Protein AF-A0A396KAW7-F1 (afdb_monomer)

Structure (mmCIF, N/CA/C/O backbone):
data_AF-A0A396KAW7-F1
#
_entry.id   AF-A0A396KAW7-F1
#
loop_
_atom_site.group_PDB
_atom_site.id
_atom_site.type_symbol
_atom_site.label_atom_id
_atom_site.label_alt_id
_atom_site.label_comp_id
_atom_site.label_asym_id
_atom_site.label_entity_id
_atom_site.label_seq_id
_atom_site.pdbx_PDB_ins_code
_atom_site.Cartn_x
_atom_site.Cartn_y
_atom_site.Cartn_z
_atom_site.occupancy
_atom_site.B_iso_or_equiv
_atom_site.auth_seq_id
_atom_site.auth_comp_id
_atom_site.auth_asym_id
_atom_site.auth_atom_id
_atom_site.pdbx_PDB_model_num
ATOM 1 N N . MET A 1 1 ? 31.023 0.497 -65.123 1.00 57.28 1 MET A N 1
ATOM 2 C CA . MET A 1 1 ? 29.663 -0.100 -65.122 1.00 57.28 1 MET A CA 1
ATOM 3 C C . MET A 1 1 ? 29.065 -0.056 -66.520 1.00 57.28 1 MET A C 1
ATOM 5 O O . MET A 1 1 ? 29.049 1.016 -67.120 1.00 57.28 1 MET A O 1
ATOM 9 N N . LYS A 1 2 ? 28.566 -1.186 -67.048 1.00 68.25 2 LYS A N 1
ATOM 10 C CA . LYS A 1 2 ? 27.813 -1.202 -68.318 1.00 68.25 2 LYS A CA 1
ATOM 11 C C . LYS A 1 2 ? 26.676 -0.172 -68.228 1.00 68.25 2 LYS A C 1
ATOM 13 O O . LYS A 1 2 ? 25.989 -0.122 -67.210 1.00 68.25 2 LYS A O 1
ATOM 18 N N . LYS A 1 3 ? 26.474 0.655 -69.266 1.00 65.56 3 LYS A N 1
ATOM 19 C CA . LYS A 1 3 ? 25.484 1.762 -69.285 1.00 65.56 3 LYS A CA 1
ATOM 20 C C . LYS A 1 3 ? 24.073 1.330 -68.843 1.00 65.56 3 LYS A C 1
ATOM 22 O O . LYS A 1 3 ? 23.324 2.152 -68.327 1.00 65.56 3 LYS A O 1
ATOM 27 N N . TRP A 1 4 ? 23.738 0.051 -69.009 1.00 69.06 4 TRP A N 1
ATOM 28 C CA . TRP A 1 4 ? 22.469 -0.539 -68.589 1.00 69.06 4 TRP A CA 1
ATOM 29 C C . TRP A 1 4 ? 22.330 -0.706 -67.064 1.00 69.06 4 TRP A C 1
ATOM 31 O O . TRP A 1 4 ? 21.282 -0.378 -66.524 1.00 69.06 4 TRP A O 1
ATOM 41 N N . ILE A 1 5 ? 23.406 -1.065 -66.352 1.00 76.88 5 ILE A N 1
ATOM 42 C CA . ILE A 1 5 ? 23.418 -1.191 -64.880 1.00 76.88 5 ILE A CA 1
ATOM 43 C C . ILE A 1 5 ? 23.197 0.176 -64.225 1.00 76.88 5 ILE A C 1
ATOM 45 O O . ILE A 1 5 ? 22.399 0.309 -63.308 1.00 76.88 5 ILE A O 1
ATOM 49 N N . ARG A 1 6 ? 23.840 1.229 -64.748 1.00 75.81 6 ARG A N 1
ATOM 50 C CA . ARG A 1 6 ? 23.648 2.596 -64.238 1.00 75.81 6 ARG A CA 1
ATOM 51 C C . ARG A 1 6 ? 22.210 3.085 -64.429 1.00 75.81 6 ARG A C 1
ATOM 53 O O . ARG A 1 6 ? 21.676 3.743 -63.548 1.00 75.81 6 ARG A O 1
ATOM 60 N N . ARG A 1 7 ? 21.593 2.775 -65.575 1.00 80.44 7 ARG A N 1
ATOM 61 C CA . ARG A 1 7 ? 20.184 3.112 -65.834 1.00 80.44 7 ARG A CA 1
ATOM 62 C C . ARG A 1 7 ? 19.264 2.369 -64.868 1.00 80.44 7 ARG A C 1
ATOM 64 O O . ARG A 1 7 ? 18.420 3.006 -64.263 1.00 80.44 7 ARG A O 1
ATOM 71 N N . PHE A 1 8 ? 19.502 1.077 -64.657 1.00 84.62 8 PHE A N 1
ATOM 72 C CA . PHE A 1 8 ? 18.745 0.260 -63.710 1.00 84.62 8 PHE A CA 1
ATOM 73 C C . PHE A 1 8 ? 18.824 0.792 -62.270 1.00 84.62 8 PHE A C 1
ATOM 75 O O . PHE A 1 8 ? 17.795 1.003 -61.635 1.00 84.62 8 PHE A O 1
ATOM 82 N N . VAL A 1 9 ? 20.030 1.106 -61.783 1.00 80.62 9 VAL A N 1
ATOM 83 C CA . VAL A 1 9 ? 20.233 1.658 -60.432 1.00 80.62 9 VAL A CA 1
ATOM 84 C C . VAL A 1 9 ? 19.562 3.024 -60.271 1.00 80.62 9 VAL A C 1
ATOM 86 O O . VAL A 1 9 ? 18.902 3.256 -59.265 1.00 80.62 9 VAL A O 1
ATOM 89 N N . MET A 1 10 ? 19.669 3.913 -61.264 1.00 85.06 10 MET A N 1
ATOM 90 C CA . MET A 1 10 ? 19.014 5.228 -61.209 1.00 85.06 10 MET A CA 1
ATOM 91 C C . MET A 1 10 ? 17.485 5.124 -61.239 1.00 85.06 10 MET A C 1
ATOM 93 O O . MET A 1 10 ? 16.812 5.900 -60.567 1.00 85.06 10 MET A O 1
ATOM 97 N N . THR A 1 11 ? 16.927 4.152 -61.966 1.00 83.94 11 THR A N 1
ATOM 98 C CA . THR A 1 11 ? 15.485 3.875 -61.946 1.00 83.94 11 THR A CA 1
ATOM 99 C C . THR A 1 11 ? 15.027 3.374 -60.575 1.00 83.94 11 THR A C 1
ATOM 101 O O . THR A 1 11 ? 14.023 3.866 -60.066 1.00 83.94 11 THR A O 1
ATOM 104 N N . ILE A 1 12 ? 15.771 2.456 -59.944 1.00 84.00 12 ILE A N 1
ATOM 105 C CA . ILE A 1 12 ? 15.452 1.971 -58.590 1.00 84.00 12 ILE A CA 1
ATOM 106 C C . ILE A 1 12 ? 15.563 3.100 -57.563 1.00 84.00 12 ILE A C 1
ATOM 108 O O . ILE A 1 12 ? 14.656 3.279 -56.756 1.00 84.00 12 ILE A O 1
ATOM 112 N N . LEU A 1 13 ? 16.628 3.900 -57.616 1.00 82.19 13 LEU A N 1
ATOM 113 C CA . LEU A 1 13 ? 16.818 5.022 -56.698 1.00 82.19 13 LEU A CA 1
ATOM 114 C C . LEU A 1 13 ? 15.707 6.071 -56.848 1.00 82.19 13 LEU A C 1
ATOM 116 O O . LEU A 1 13 ? 15.173 6.547 -55.851 1.00 82.19 13 LEU A O 1
ATOM 120 N N . GLY A 1 14 ? 15.321 6.389 -58.088 1.00 88.06 14 GLY A N 1
ATOM 121 C CA . GLY A 1 14 ? 14.200 7.286 -58.365 1.00 88.06 14 GLY A CA 1
ATOM 122 C C . GLY A 1 14 ? 12.870 6.756 -57.822 1.00 88.06 14 GLY A C 1
ATOM 123 O O . GLY A 1 14 ? 12.101 7.528 -57.256 1.00 88.06 14 GLY A O 1
ATOM 124 N N . LEU A 1 15 ? 12.622 5.445 -57.926 1.00 83.00 15 LEU A N 1
ATOM 125 C CA . LEU A 1 15 ? 11.445 4.807 -57.331 1.00 83.00 15 LEU A CA 1
ATOM 126 C C . LEU A 1 15 ? 11.458 4.908 -55.804 1.00 83.00 15 LEU A C 1
ATOM 128 O O . LEU A 1 15 ? 10.465 5.343 -55.232 1.00 83.00 15 LEU A O 1
ATOM 132 N N . VAL A 1 16 ? 12.577 4.581 -55.150 1.00 81.31 16 VAL A N 1
ATOM 133 C CA . VAL A 1 16 ? 12.702 4.647 -53.683 1.00 81.31 16 VAL A CA 1
ATOM 134 C C . VAL A 1 16 ? 12.483 6.074 -53.179 1.00 81.31 16 VAL A C 1
ATOM 136 O O . VAL A 1 16 ? 11.643 6.300 -52.309 1.00 81.31 16 VAL A O 1
ATOM 139 N N . LEU A 1 17 ? 13.167 7.057 -53.770 1.00 83.38 17 LEU A N 1
ATOM 140 C CA . LEU A 1 17 ? 13.020 8.463 -53.386 1.00 83.38 17 LEU A CA 1
ATOM 141 C C . LEU A 1 17 ? 11.610 8.993 -53.669 1.00 83.38 17 LEU A C 1
ATOM 143 O O . LEU A 1 17 ? 11.043 9.694 -52.834 1.00 83.38 17 LEU A O 1
ATOM 147 N N . GLY A 1 18 ? 11.019 8.620 -54.807 1.00 86.00 18 GLY A N 1
ATOM 148 C CA . GLY A 1 18 ? 9.644 8.980 -55.150 1.00 86.00 18 GLY A CA 1
ATOM 149 C C . GLY A 1 18 ? 8.628 8.403 -54.164 1.00 86.00 18 GLY A C 1
ATOM 150 O O . GLY A 1 18 ? 7.731 9.117 -53.724 1.00 86.00 18 GLY A O 1
ATOM 151 N N . THR A 1 19 ? 8.799 7.142 -53.755 1.00 81.44 19 THR A N 1
ATOM 152 C CA . THR A 1 19 ? 7.939 6.515 -52.740 1.00 81.44 19 THR A CA 1
ATOM 153 C C . THR A 1 19 ? 8.109 7.145 -51.367 1.00 81.44 19 THR A C 1
ATOM 155 O O . THR A 1 19 ? 7.110 7.426 -50.715 1.00 81.44 19 THR A O 1
ATOM 158 N N . GLY A 1 20 ? 9.343 7.444 -50.950 1.00 81.38 20 GLY A N 1
ATOM 159 C CA . GLY A 1 20 ? 9.603 8.135 -49.687 1.00 81.38 20 GLY A CA 1
ATOM 160 C C . GLY A 1 20 ? 8.972 9.527 -49.661 1.00 81.38 20 GLY A C 1
ATOM 161 O O . GLY A 1 20 ? 8.284 9.874 -48.705 1.00 81.38 20 GLY A O 1
ATOM 162 N N . MET A 1 21 ? 9.121 10.291 -50.747 1.00 85.56 21 MET A N 1
ATOM 163 C CA . MET A 1 21 ? 8.483 11.601 -50.889 1.00 85.56 21 MET A CA 1
ATOM 164 C C . MET A 1 21 ? 6.953 11.493 -50.857 1.00 85.56 21 MET A C 1
ATOM 166 O O . MET A 1 21 ? 6.302 12.269 -50.163 1.00 85.56 21 MET A O 1
ATOM 170 N N . TYR A 1 22 ? 6.372 10.507 -51.551 1.00 88.19 22 TYR A N 1
ATOM 171 C CA . TYR A 1 22 ? 4.933 10.242 -51.503 1.00 88.19 22 TYR A CA 1
ATOM 172 C C . TYR A 1 22 ? 4.449 9.966 -50.076 1.00 88.19 22 TYR A C 1
ATOM 174 O O . TYR A 1 22 ? 3.455 10.557 -49.669 1.00 88.19 22 TYR A O 1
ATOM 182 N N . MET A 1 23 ? 5.154 9.127 -49.310 1.00 81.62 23 MET A N 1
ATOM 183 C CA . MET A 1 23 ? 4.781 8.801 -47.926 1.00 81.62 23 MET A CA 1
ATOM 184 C C . MET A 1 23 ? 4.804 10.045 -47.031 1.00 81.62 23 MET A C 1
ATOM 186 O O . MET A 1 23 ? 3.835 10.302 -46.323 1.00 81.62 23 MET A O 1
ATOM 190 N N . ILE A 1 24 ? 5.853 10.869 -47.135 1.00 83.44 24 ILE A N 1
ATOM 191 C CA . ILE A 1 24 ? 5.971 12.123 -46.372 1.00 83.44 24 ILE A CA 1
ATOM 192 C C . ILE A 1 24 ? 4.848 13.101 -46.748 1.00 83.44 24 ILE A C 1
ATOM 194 O O . ILE A 1 24 ? 4.246 13.722 -45.871 1.00 83.44 24 ILE A O 1
ATOM 198 N N . CYS A 1 25 ? 4.541 13.244 -48.041 1.00 83.19 25 CYS A N 1
ATOM 199 C CA . CYS A 1 25 ? 3.434 14.084 -48.497 1.00 83.19 25 CYS A CA 1
ATOM 200 C C . CYS A 1 25 ? 2.071 13.538 -48.043 1.00 83.19 25 CYS A C 1
ATOM 202 O O . CYS A 1 25 ? 1.211 14.317 -47.630 1.00 83.19 25 CYS A O 1
ATOM 204 N N . ALA A 1 26 ? 1.867 12.223 -48.101 1.00 82.62 26 ALA A N 1
ATOM 205 C CA . ALA A 1 26 ? 0.623 11.586 -47.688 1.00 82.62 26 ALA A CA 1
ATOM 206 C C . ALA A 1 26 ? 0.357 11.784 -46.188 1.00 82.62 26 ALA A C 1
ATOM 208 O O . ALA A 1 26 ? -0.757 12.138 -45.810 1.00 82.62 26 ALA A O 1
ATOM 209 N N . GLU A 1 27 ? 1.391 11.659 -45.355 1.00 75.44 27 GLU A N 1
ATOM 210 C CA . GLU A 1 27 ? 1.296 11.859 -43.909 1.00 75.44 27 GLU A CA 1
ATOM 211 C C . GLU A 1 27 ? 1.145 13.343 -43.537 1.00 75.44 27 GLU A C 1
ATOM 213 O O . GLU A 1 27 ? 0.215 13.721 -42.827 1.00 75.44 27 GLU A O 1
ATOM 218 N N . ARG A 1 28 ? 2.031 14.220 -44.031 1.00 77.88 28 ARG A N 1
ATOM 219 C CA . ARG A 1 28 ? 2.101 15.611 -43.543 1.00 77.88 28 ARG A CA 1
ATOM 220 C C . ARG A 1 28 ? 1.190 16.594 -44.260 1.00 77.88 28 ARG A C 1
ATOM 222 O O . ARG A 1 28 ? 0.789 17.584 -43.655 1.00 77.88 28 ARG A O 1
ATOM 229 N N . VAL A 1 29 ? 0.895 16.361 -45.539 1.00 83.50 29 VAL A N 1
ATOM 230 C CA . VAL A 1 29 ? 0.078 17.281 -46.348 1.00 83.50 29 VAL A CA 1
ATOM 231 C C . VAL A 1 29 ? -1.347 16.762 -46.454 1.00 83.50 29 VAL A C 1
ATOM 233 O O . VAL A 1 29 ? -2.290 17.499 -46.179 1.00 83.50 29 VAL A O 1
ATOM 236 N N . LEU A 1 30 ? -1.505 15.492 -46.833 1.00 76.50 30 LEU A N 1
ATOM 237 C CA . LEU A 1 30 ? -2.823 14.889 -47.044 1.00 76.50 30 LEU A CA 1
ATOM 238 C C . LEU A 1 30 ? -3.443 14.334 -45.756 1.00 76.50 30 LEU A C 1
ATOM 240 O O . LEU A 1 30 ? -4.638 14.045 -45.764 1.00 76.50 30 LEU A O 1
ATOM 244 N N . LYS A 1 31 ? -2.659 14.210 -44.670 1.00 77.50 31 LYS A N 1
ATOM 245 C CA . LYS A 1 31 ? -3.072 13.613 -43.389 1.00 77.50 31 LYS A CA 1
ATOM 246 C C . LYS A 1 31 ? -3.786 12.271 -43.575 1.00 77.50 31 LYS A C 1
ATOM 248 O O . LYS A 1 31 ? -4.756 11.985 -42.880 1.00 77.50 31 LYS A O 1
ATOM 253 N N . ASP A 1 32 ? -3.348 11.469 -44.546 1.00 78.25 32 ASP A N 1
ATOM 254 C CA . ASP A 1 32 ? -3.932 10.151 -44.787 1.00 78.25 32 ASP A CA 1
ATOM 255 C C . ASP A 1 32 ? -3.379 9.176 -43.737 1.00 78.25 32 ASP A C 1
ATOM 257 O O . ASP A 1 32 ? -2.182 8.882 -43.772 1.00 78.25 32 ASP A O 1
ATOM 261 N N . PRO A 1 33 ? -4.204 8.660 -42.806 1.00 73.50 33 PRO A N 1
ATOM 262 C CA . PRO A 1 33 ? -3.734 7.764 -41.748 1.00 73.50 33 PRO A CA 1
ATOM 263 C C . PRO A 1 33 ? -3.347 6.373 -42.268 1.00 73.50 33 PRO A C 1
ATOM 265 O O . PRO A 1 33 ? -2.827 5.558 -41.510 1.00 73.50 33 PRO A O 1
ATOM 268 N N . PHE A 1 34 ? -3.609 6.074 -43.547 1.00 82.38 34 PHE A N 1
ATOM 269 C CA . PHE A 1 34 ? -3.274 4.789 -44.154 1.00 82.38 34 PHE A CA 1
ATOM 270 C C . PHE A 1 34 ? -2.778 4.943 -45.606 1.00 82.38 34 PHE A C 1
ATOM 272 O O . PHE A 1 34 ? -3.491 4.580 -46.550 1.00 82.38 34 PHE A O 1
ATOM 279 N N . PRO A 1 35 ? -1.563 5.490 -45.815 1.00 82.44 35 PRO A N 1
ATOM 280 C CA . PRO A 1 35 ? -1.018 5.711 -47.149 1.00 82.44 35 PRO A CA 1
ATOM 281 C C . PRO A 1 35 ? -0.738 4.380 -47.858 1.00 82.44 35 PRO A C 1
ATOM 283 O O . PRO A 1 35 ? -0.108 3.478 -47.308 1.00 82.44 35 PRO A O 1
ATOM 286 N N . MET A 1 36 ? -1.191 4.263 -49.109 1.00 83.69 36 MET A N 1
ATOM 287 C CA . MET A 1 36 ? -1.061 3.042 -49.914 1.00 83.69 36 MET A CA 1
ATOM 288 C C . MET A 1 36 ? -0.291 3.309 -51.213 1.00 83.69 36 MET A C 1
ATOM 290 O O . MET A 1 36 ? -0.911 3.430 -52.282 1.00 83.69 36 MET A O 1
ATOM 294 N N . PRO A 1 37 ? 1.052 3.417 -51.165 1.00 79.69 37 PRO A N 1
ATOM 295 C CA . PRO A 1 37 ? 1.851 3.548 -52.375 1.00 79.69 37 PRO A CA 1
ATOM 296 C C . PRO A 1 37 ? 1.579 2.357 -53.302 1.00 79.69 37 PRO A C 1
ATOM 298 O O . PRO A 1 37 ? 1.509 1.206 -52.875 1.00 79.69 37 PRO A O 1
ATOM 301 N N . PHE A 1 38 ? 1.360 2.646 -54.586 1.00 81.62 38 PHE A N 1
ATOM 302 C CA . PHE A 1 38 ? 0.986 1.647 -55.600 1.00 81.62 38 PHE A CA 1
ATOM 303 C C . PHE A 1 38 ? -0.295 0.845 -55.282 1.00 81.62 38 PHE A C 1
ATOM 305 O O . PHE A 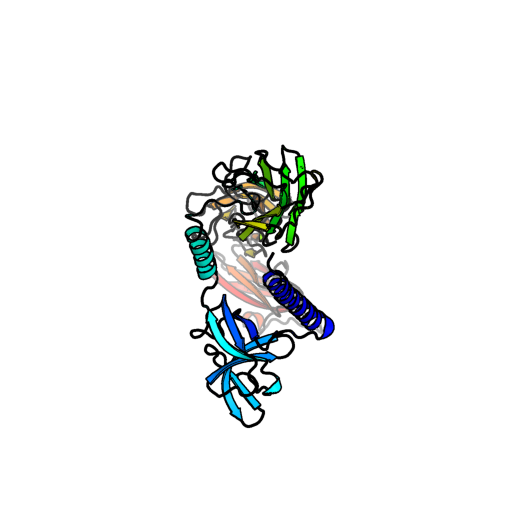1 38 ? -0.519 -0.216 -55.861 1.00 81.62 38 PHE A O 1
ATOM 312 N N . GLY A 1 39 ? -1.153 1.344 -54.384 1.00 81.56 39 GLY A N 1
ATOM 313 C CA . GLY A 1 39 ? -2.388 0.669 -53.976 1.00 81.56 39 GLY A CA 1
ATOM 314 C C . GLY A 1 39 ? -2.184 -0.480 -52.985 1.00 81.56 39 GLY A C 1
ATOM 315 O O . GLY A 1 39 ? -3.094 -1.294 -52.829 1.00 81.56 39 GLY A O 1
ATOM 316 N N . ILE A 1 40 ? -1.020 -0.551 -52.331 1.00 81.56 40 ILE A N 1
ATOM 317 C CA . ILE A 1 40 ? -0.689 -1.553 -51.313 1.00 81.56 40 ILE A CA 1
ATOM 318 C C . ILE A 1 40 ? -0.427 -0.848 -49.981 1.00 81.56 40 ILE A C 1
ATOM 320 O O . ILE A 1 40 ? 0.363 0.090 -49.919 1.00 81.56 40 ILE A O 1
ATOM 324 N N . GLY A 1 41 ? -1.088 -1.311 -48.923 1.00 81.81 41 GLY A N 1
ATOM 325 C CA . GLY A 1 41 ? -0.910 -0.856 -47.549 1.00 81.81 41 GLY A CA 1
ATOM 326 C C . GLY A 1 41 ? -0.500 -1.991 -46.620 1.00 81.81 41 GLY A C 1
ATOM 327 O O . GLY A 1 41 ? -0.691 -3.170 -46.925 1.00 81.81 41 GLY A O 1
ATOM 328 N N . PHE A 1 42 ? 0.040 -1.622 -45.464 1.00 82.81 42 PHE A N 1
ATOM 329 C CA . PHE A 1 42 ? 0.438 -2.553 -44.414 1.00 82.81 42 PHE A CA 1
ATOM 330 C C . PHE A 1 42 ? -0.241 -2.158 -43.106 1.00 82.81 42 PHE A C 1
ATOM 332 O O . PHE A 1 42 ? -0.156 -1.002 -42.703 1.00 82.81 42 PHE A O 1
ATOM 339 N N . ALA A 1 43 ? -0.902 -3.107 -42.444 1.00 79.69 43 ALA A N 1
ATOM 340 C CA . ALA A 1 43 ? -1.557 -2.889 -41.153 1.00 79.69 43 ALA A CA 1
ATOM 341 C C . ALA A 1 43 ? -1.090 -3.929 -40.130 1.00 79.69 43 ALA A C 1
ATOM 343 O O . ALA A 1 43 ? -0.899 -5.091 -40.480 1.00 79.69 43 ALA A O 1
ATOM 344 N N . ASN A 1 44 ? -0.925 -3.527 -38.871 1.00 82.00 44 ASN A N 1
ATOM 345 C CA . ASN A 1 44 ? -0.649 -4.444 -37.767 1.00 82.00 44 ASN A CA 1
ATOM 346 C C . ASN A 1 44 ? -1.908 -4.619 -36.910 1.00 82.00 44 ASN A C 1
ATOM 348 O O . ASN A 1 44 ? -2.574 -3.638 -36.581 1.00 82.00 44 ASN A O 1
ATOM 352 N N . VAL A 1 45 ? -2.231 -5.858 -36.543 1.00 80.94 45 VAL A N 1
ATOM 353 C CA . VAL A 1 45 ? -3.378 -6.163 -35.679 1.00 80.94 45 VAL A CA 1
ATOM 354 C C . VAL A 1 45 ? -3.014 -5.851 -34.228 1.00 80.94 45 VAL A C 1
ATOM 356 O O . VAL A 1 45 ? -2.177 -6.528 -33.636 1.00 80.94 45 VAL A O 1
ATOM 359 N N . VAL A 1 46 ? -3.641 -4.828 -33.649 1.00 81.00 46 VAL A N 1
ATOM 360 C CA . VAL A 1 46 ? -3.348 -4.354 -32.280 1.00 81.00 46 VAL A CA 1
ATOM 361 C C . VAL A 1 46 ? -4.342 -4.863 -31.227 1.00 81.00 46 VAL A C 1
ATOM 363 O O . VAL A 1 46 ? -4.016 -4.920 -30.043 1.00 81.00 46 VAL A O 1
ATOM 366 N N . SER A 1 47 ? -5.539 -5.279 -31.645 1.00 82.19 47 SER A N 1
ATOM 367 C CA . SER A 1 47 ? -6.624 -5.756 -30.777 1.00 82.19 47 SER A CA 1
ATOM 368 C C . SER A 1 47 ? -6.939 -7.240 -31.011 1.00 82.19 47 SER A C 1
ATOM 370 O O . SER A 1 47 ? -6.484 -7.844 -31.980 1.00 82.19 47 SER A O 1
ATOM 372 N N . GLY A 1 48 ? -7.712 -7.839 -30.100 1.00 84.56 48 GLY A N 1
ATOM 373 C CA . GLY A 1 48 ? -8.183 -9.227 -30.211 1.00 84.56 48 GLY A CA 1
ATOM 374 C C . GLY A 1 48 ? -9.536 -9.368 -30.916 1.00 84.56 48 GLY A C 1
ATOM 375 O O . GLY A 1 48 ? -10.088 -10.459 -30.933 1.00 84.56 48 GLY A O 1
ATOM 376 N N . SER A 1 49 ? -10.094 -8.292 -31.490 1.00 86.06 49 SER A N 1
ATOM 377 C CA . SER A 1 49 ? -11.464 -8.290 -32.041 1.00 86.06 49 SER A CA 1
ATOM 378 C C . SER A 1 49 ? -11.645 -9.208 -33.250 1.00 86.06 49 SER A C 1
ATOM 380 O O . SER A 1 49 ? -12.764 -9.562 -33.599 1.00 86.06 49 SER A O 1
ATOM 382 N N . MET A 1 50 ? -10.548 -9.610 -33.889 1.00 90.69 50 MET A N 1
ATOM 383 C CA . MET A 1 50 ? -10.538 -10.522 -35.032 1.00 90.6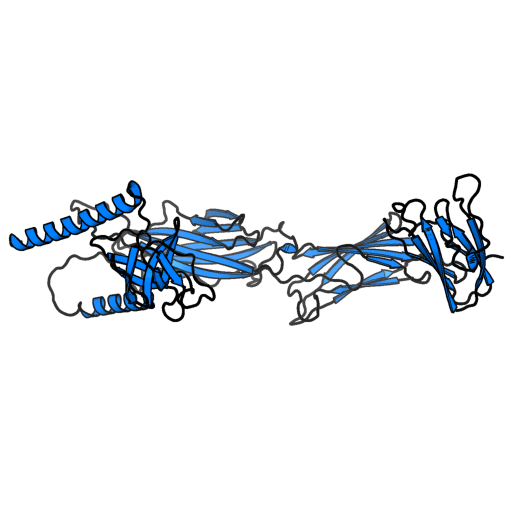9 50 MET A CA 1
ATOM 384 C C . MET A 1 50 ? -10.088 -11.941 -34.667 1.00 90.69 50 MET A C 1
ATOM 386 O O . MET A 1 50 ? -9.806 -12.738 -35.564 1.00 90.69 50 MET A O 1
ATOM 390 N N . GLU A 1 51 ? -9.984 -12.285 -33.380 1.00 86.62 51 GLU A N 1
ATOM 391 C CA . GLU A 1 51 ? -9.665 -13.655 -32.971 1.00 86.62 51 GLU A CA 1
ATOM 392 C C . GLU A 1 51 ? -10.842 -14.615 -33.248 1.00 86.62 51 GLU A C 1
ATOM 394 O O . GLU A 1 51 ? -12.000 -14.222 -33.151 1.00 86.62 51 GLU A O 1
ATOM 399 N N . PRO A 1 52 ? -10.588 -15.880 -33.637 1.00 84.44 52 PRO A N 1
ATOM 400 C CA . PRO A 1 52 ? -9.284 -16.515 -33.853 1.00 84.44 52 PRO A CA 1
ATOM 401 C C . PRO A 1 52 ? -8.683 -16.268 -35.253 1.00 84.44 52 PRO A C 1
ATOM 403 O O . PRO A 1 52 ? -7.585 -16.749 -35.541 1.00 84.44 52 PRO A O 1
ATOM 406 N N . ALA A 1 53 ? -9.375 -15.561 -36.153 1.00 83.69 53 ALA A N 1
ATOM 407 C CA . ALA A 1 53 ? -8.955 -15.424 -37.549 1.00 83.69 53 ALA A CA 1
ATOM 408 C C . ALA A 1 53 ? -7.651 -14.628 -37.727 1.00 83.69 53 ALA A C 1
ATOM 410 O O . ALA A 1 53 ? -6.843 -14.977 -38.602 1.00 83.69 53 ALA A O 1
ATOM 411 N N . LEU A 1 54 ? -7.446 -13.589 -36.912 1.00 85.88 54 LEU A N 1
ATOM 412 C CA . LEU A 1 54 ? -6.240 -12.768 -36.830 1.00 85.88 54 LEU A CA 1
ATOM 413 C C . LEU A 1 54 ? -5.850 -12.564 -35.360 1.00 85.88 54 LEU A C 1
ATOM 415 O O . LEU A 1 54 ? -6.623 -12.013 -34.583 1.00 85.88 54 LEU A O 1
ATOM 419 N N . LYS A 1 55 ? -4.632 -12.971 -34.992 1.00 86.00 55 LYS A N 1
ATOM 420 C CA . LYS A 1 55 ? -4.070 -12.728 -33.655 1.00 86.00 55 LYS A CA 1
ATOM 421 C C . LYS A 1 55 ? -3.424 -11.346 -33.580 1.00 86.00 55 LYS A C 1
ATOM 423 O O . LYS A 1 55 ? -2.903 -10.857 -34.591 1.00 86.00 55 LYS A O 1
ATOM 428 N N . LYS A 1 56 ? -3.355 -10.772 -32.378 1.00 81.69 56 LYS A N 1
ATOM 429 C CA . LYS A 1 56 ? -2.530 -9.582 -32.104 1.00 81.69 56 LYS A CA 1
ATOM 430 C C . LYS A 1 56 ? -1.090 -9.778 -32.605 1.00 81.69 56 LYS A C 1
ATOM 432 O O . LYS A 1 56 ? -0.516 -10.856 -32.464 1.00 81.69 56 LYS A O 1
ATOM 437 N N . GLY A 1 57 ? -0.518 -8.743 -33.218 1.00 74.75 57 GLY A N 1
ATOM 438 C CA . GLY A 1 57 ? 0.824 -8.757 -33.814 1.00 74.75 57 GLY A CA 1
ATOM 439 C C . GLY A 1 57 ? 0.914 -9.369 -35.220 1.00 74.75 57 GLY A C 1
ATOM 440 O O . GLY A 1 57 ? 2.016 -9.527 -35.748 1.00 74.75 57 GLY A O 1
ATOM 441 N N . THR A 1 58 ? -0.214 -9.737 -35.838 1.00 79.12 58 THR A N 1
ATOM 442 C CA . THR A 1 58 ? -0.250 -10.194 -37.238 1.00 79.12 58 THR A CA 1
ATOM 443 C C . THR A 1 58 ? -0.078 -9.003 -38.183 1.00 79.12 58 THR A C 1
ATOM 445 O O . THR A 1 58 ? -0.848 -8.045 -38.106 1.00 79.12 58 THR A O 1
ATOM 448 N N . LEU A 1 59 ? 0.875 -9.083 -39.120 1.00 81.44 59 LEU A N 1
ATOM 449 C CA . LEU A 1 59 ? 0.992 -8.095 -40.197 1.00 81.44 59 LEU A CA 1
ATOM 450 C C . LEU A 1 59 ? 0.067 -8.469 -41.354 1.00 81.44 59 LEU A C 1
ATOM 452 O O . LEU A 1 59 ? 0.044 -9.612 -41.816 1.00 81.44 59 LEU A O 1
ATOM 456 N N . LEU A 1 60 ? -0.665 -7.481 -41.847 1.00 82.50 60 LEU A N 1
ATOM 457 C CA . LEU A 1 60 ? -1.619 -7.600 -42.934 1.00 82.50 60 LEU A CA 1
ATOM 458 C C . LEU A 1 60 ? -1.098 -6.848 -44.152 1.00 82.50 60 LEU A C 1
ATOM 460 O O . LEU A 1 60 ? -0.753 -5.669 -44.062 1.00 82.50 60 LEU A O 1
ATOM 464 N N . LEU A 1 61 ? -1.092 -7.526 -45.295 1.00 83.38 61 LEU A N 1
ATOM 465 C CA . LEU A 1 61 ? -0.932 -6.899 -46.598 1.00 83.38 61 LEU A CA 1
ATOM 466 C C . LEU A 1 61 ? -2.319 -6.543 -47.125 1.00 83.38 61 LEU A C 1
ATOM 468 O O . LEU A 1 61 ? -3.145 -7.424 -47.380 1.00 83.38 61 LEU A O 1
ATOM 472 N N . VAL A 1 62 ? -2.568 -5.252 -47.287 1.00 85.38 62 VAL A N 1
ATOM 473 C CA . VAL A 1 62 ? -3.863 -4.697 -47.672 1.00 85.38 62 VAL A CA 1
ATOM 474 C C . VAL A 1 62 ? -3.755 -4.174 -49.093 1.00 85.38 62 VAL A C 1
ATOM 476 O O . VAL A 1 62 ? -2.829 -3.436 -49.420 1.00 85.38 62 VAL A O 1
ATOM 479 N N . ARG A 1 63 ? -4.705 -4.528 -49.954 1.00 86.38 63 ARG A N 1
ATOM 480 C CA . ARG A 1 63 ? -4.788 -3.968 -51.304 1.00 86.38 63 ARG A CA 1
ATOM 481 C C . ARG A 1 63 ? -5.983 -3.050 -51.407 1.00 86.38 63 ARG A C 1
ATOM 483 O O . ARG A 1 63 ? -7.096 -3.413 -51.028 1.00 86.38 63 ARG A O 1
ATOM 490 N N . LYS A 1 64 ? -5.760 -1.886 -52.007 1.00 85.75 64 LYS A N 1
ATOM 491 C CA . LYS A 1 64 ? -6.829 -0.978 -52.402 1.00 85.75 64 LYS A CA 1
ATOM 492 C C . LYS A 1 64 ? -7.719 -1.684 -53.432 1.00 85.75 64 LYS A C 1
ATOM 494 O O . LYS A 1 64 ? -7.299 -1.918 -54.567 1.00 85.75 64 LYS A O 1
ATOM 499 N N . LYS A 1 65 ? -8.931 -2.052 -53.020 1.00 79.44 65 LYS A N 1
ATOM 500 C CA . LYS A 1 65 ? -9.969 -2.687 -53.844 1.00 79.44 65 LYS A CA 1
ATOM 501 C C . LYS A 1 65 ? -11.259 -1.900 -53.618 1.00 79.44 65 LYS A C 1
ATOM 503 O O . LYS A 1 65 ? -11.624 -1.677 -52.471 1.00 79.44 65 LYS A O 1
ATOM 508 N N . ALA A 1 66 ? -11.899 -1.448 -54.696 1.00 62.03 66 ALA A N 1
ATOM 509 C CA . ALA A 1 66 ? -13.155 -0.695 -54.615 1.00 62.03 66 ALA A CA 1
ATOM 510 C C . ALA A 1 66 ? -14.354 -1.602 -54.274 1.00 62.03 66 ALA A C 1
ATOM 512 O O . ALA A 1 66 ? -15.291 -1.177 -53.603 1.00 62.03 66 ALA A O 1
ATOM 513 N N . ASP A 1 67 ? -14.271 -2.873 -54.670 1.00 71.00 67 ASP A N 1
ATOM 514 C CA . ASP A 1 67 ? -15.371 -3.831 -54.590 1.00 71.00 67 ASP A CA 1
ATOM 515 C C . ASP A 1 67 ? -15.104 -4.843 -53.471 1.00 71.00 67 ASP A C 1
ATOM 517 O O . ASP A 1 67 ? -14.713 -5.986 -53.713 1.00 71.00 67 ASP A O 1
ATOM 521 N N . ALA A 1 68 ? -15.220 -4.389 -52.223 1.00 81.81 68 ALA A N 1
ATOM 522 C CA . ALA A 1 68 ? -15.232 -5.287 -51.074 1.00 81.81 68 ALA A CA 1
ATOM 523 C C . ALA A 1 68 ? -16.570 -6.047 -51.025 1.00 81.81 68 ALA A C 1
ATOM 525 O O . ALA A 1 68 ? -17.639 -5.450 -51.223 1.00 81.81 68 ALA A O 1
ATOM 526 N N . GLU A 1 69 ? -16.490 -7.356 -50.802 1.00 87.19 69 GLU A N 1
ATOM 527 C CA . GLU A 1 69 ? -17.624 -8.284 -50.821 1.00 87.19 69 GLU A CA 1
ATOM 528 C C . GLU A 1 69 ? -17.926 -8.818 -49.414 1.00 87.19 69 GLU A C 1
ATOM 530 O O . GLU A 1 69 ? -17.112 -8.716 -48.494 1.00 87.19 69 GLU A O 1
ATOM 535 N N . ILE A 1 70 ? -19.119 -9.390 -49.230 1.00 91.75 70 ILE A N 1
ATOM 536 C CA . ILE A 1 70 ? -19.491 -10.028 -47.962 1.00 91.75 70 ILE A CA 1
ATOM 537 C C . ILE A 1 70 ? -18.511 -11.174 -47.677 1.00 91.75 70 ILE A C 1
ATOM 539 O O . ILE A 1 70 ? -18.263 -12.020 -48.533 1.00 91.75 70 ILE A O 1
ATOM 543 N N . GLY A 1 71 ? -17.954 -11.196 -46.466 1.00 89.56 71 GLY A N 1
ATOM 544 C CA . GLY A 1 71 ? -16.939 -12.153 -46.027 1.00 89.56 71 GLY A CA 1
ATOM 545 C C . GLY A 1 71 ? -15.497 -11.639 -46.099 1.00 89.56 71 GLY A C 1
ATOM 546 O O . GLY A 1 71 ? -14.636 -12.212 -45.419 1.00 89.56 71 GLY A O 1
ATOM 547 N N . ASP A 1 72 ? -15.226 -10.553 -46.832 1.00 91.56 72 ASP A N 1
ATOM 548 C CA . ASP A 1 72 ? -13.898 -9.934 -46.886 1.00 91.56 72 ASP A CA 1
ATOM 549 C C . ASP A 1 72 ? -13.515 -9.333 -45.525 1.00 91.56 72 ASP A C 1
ATOM 551 O O . ASP A 1 72 ? -14.326 -8.691 -44.854 1.00 91.56 72 ASP A O 1
ATOM 555 N N . ILE A 1 73 ? -12.249 -9.500 -45.129 1.00 93.62 73 ILE A N 1
ATOM 556 C CA . ILE A 1 73 ? -11.664 -8.731 -44.025 1.00 93.62 73 ILE A CA 1
ATOM 557 C C . ILE A 1 73 ? -11.154 -7.419 -44.607 1.00 93.62 73 ILE A C 1
ATOM 559 O O . ILE A 1 73 ? -10.264 -7.413 -45.464 1.00 93.62 73 ILE A O 1
ATOM 563 N N . VAL A 1 74 ? -11.706 -6.310 -44.134 1.00 93.12 74 VAL A N 1
ATOM 564 C CA . VAL A 1 74 ? -11.412 -4.979 -44.653 1.00 93.12 74 VAL A CA 1
ATOM 565 C C . VAL A 1 74 ? -10.735 -4.110 -43.618 1.00 93.12 74 VAL A C 1
ATOM 567 O O . VAL A 1 74 ? -10.969 -4.236 -42.420 1.00 93.12 74 VAL A O 1
ATOM 570 N N . VAL A 1 75 ? -9.904 -3.202 -44.116 1.00 91.31 75 VAL A N 1
ATOM 571 C CA . VAL A 1 75 ? -9.358 -2.095 -43.343 1.00 91.31 75 VAL A CA 1
ATOM 572 C C . VAL A 1 75 ? -10.155 -0.856 -43.707 1.00 91.31 75 VAL A C 1
ATOM 574 O O . VAL A 1 75 ? -10.166 -0.453 -44.873 1.00 91.31 75 VAL A O 1
ATOM 577 N N . TYR A 1 76 ? -10.832 -0.258 -42.733 1.00 90.00 76 TYR A N 1
ATOM 578 C CA . TYR A 1 76 ? -11.618 0.955 -42.929 1.00 90.00 76 TYR A CA 1
ATOM 579 C C . TYR A 1 76 ? -11.263 2.016 -41.895 1.00 90.00 76 TYR A C 1
ATOM 581 O O . TYR A 1 76 ? -10.709 1.730 -40.833 1.00 90.00 76 TYR A O 1
ATOM 589 N N . GLN A 1 77 ? -11.556 3.265 -42.241 1.00 85.12 77 GLN A N 1
ATOM 590 C CA . GLN A 1 77 ? -11.309 4.406 -41.376 1.00 85.12 77 GLN A CA 1
ATOM 591 C C . GLN A 1 77 ? -12.613 4.869 -40.717 1.00 85.12 77 GLN A C 1
ATOM 593 O O . GLN A 1 77 ? -13.593 5.184 -41.402 1.00 85.12 77 GLN A O 1
ATOM 598 N N . SER A 1 78 ? -12.593 4.961 -39.389 1.00 81.31 78 SER A N 1
ATOM 599 C CA . SER A 1 78 ? -13.654 5.566 -38.583 1.00 81.31 78 SER A CA 1
ATOM 600 C C . SER A 1 78 ? -13.045 6.675 -37.728 1.00 81.31 78 SER A C 1
ATOM 602 O O . SER A 1 78 ? -12.249 6.408 -36.829 1.00 81.31 78 SER A O 1
ATOM 604 N N . GLY A 1 79 ? -13.347 7.933 -38.058 1.00 81.06 79 GLY A N 1
ATOM 605 C CA . GLY A 1 79 ? -12.651 9.084 -37.474 1.00 81.06 79 GLY A CA 1
ATOM 606 C C . GLY A 1 79 ? -11.149 9.052 -37.780 1.00 81.06 79 GLY A C 1
ATOM 607 O O . GLY A 1 79 ? -10.749 8.948 -38.942 1.00 81.06 79 GLY A O 1
ATOM 608 N N . GLU A 1 80 ? -10.319 9.125 -36.741 1.00 76.62 80 GLU A N 1
ATOM 609 C CA . GLU A 1 80 ? -8.853 9.013 -36.842 1.00 76.62 80 GLU A CA 1
ATOM 610 C C . GLU A 1 80 ? -8.350 7.566 -36.708 1.00 76.62 80 GLU A C 1
ATOM 612 O O . GLU A 1 80 ? -7.169 7.291 -36.912 1.00 76.62 80 GLU A O 1
ATOM 617 N N . SER A 1 81 ? -9.236 6.619 -36.391 1.00 80.19 81 SER A N 1
ATOM 618 C CA . SER A 1 81 ? -8.869 5.226 -36.150 1.00 80.19 81 SER A CA 1
ATOM 619 C C . SER A 1 81 ? -8.959 4.373 -37.415 1.00 80.19 81 SER A C 1
ATOM 621 O O . SER A 1 81 ? -9.886 4.499 -38.222 1.00 80.19 81 SER A O 1
ATOM 623 N N . ILE A 1 82 ? -8.001 3.456 -37.554 1.00 86.75 82 ILE A N 1
ATOM 624 C CA . ILE A 1 82 ? -7.988 2.409 -38.577 1.00 86.75 82 ILE A CA 1
ATOM 625 C C . ILE A 1 82 ? -8.450 1.101 -37.939 1.00 86.75 82 ILE A C 1
ATOM 627 O O . ILE A 1 82 ? -7.835 0.616 -36.991 1.00 86.75 82 ILE A O 1
ATOM 631 N N . ILE A 1 83 ? -9.537 0.541 -38.465 1.00 90.06 83 ILE A N 1
ATOM 632 C CA . ILE A 1 83 ? -10.204 -0.642 -37.919 1.00 90.06 83 ILE A CA 1
ATOM 633 C C . ILE A 1 83 ? -10.135 -1.770 -38.948 1.00 90.06 83 ILE A C 1
ATOM 635 O O . ILE A 1 83 ? -10.248 -1.535 -40.153 1.00 90.06 83 ILE A O 1
ATOM 639 N N . VAL A 1 84 ? -9.929 -2.997 -38.467 1.00 92.19 84 VAL A N 1
ATOM 640 C CA . VAL A 1 84 ? -9.851 -4.206 -39.292 1.00 92.19 84 VAL A CA 1
ATOM 641 C C . VAL A 1 84 ? -10.955 -5.161 -38.876 1.00 92.19 84 VAL A C 1
ATOM 643 O O . VAL A 1 84 ? -10.794 -5.813 -37.854 1.00 92.19 84 VAL A O 1
ATOM 646 N N . HIS A 1 85 ? -12.030 -5.274 -39.655 1.00 94.81 85 HIS A N 1
ATOM 647 C CA . HIS A 1 85 ? -13.168 -6.158 -39.364 1.00 94.81 85 HIS A CA 1
ATOM 648 C C . HIS A 1 85 ? -13.687 -6.854 -40.630 1.00 94.81 85 HIS A C 1
ATOM 650 O O . HIS A 1 85 ? -13.302 -6.506 -41.749 1.00 94.81 85 HIS A O 1
ATOM 656 N N . ARG A 1 86 ? -14.531 -7.877 -40.464 1.00 94.75 86 ARG A N 1
ATOM 657 C CA . ARG A 1 86 ? -15.115 -8.634 -41.576 1.00 94.75 86 ARG A CA 1
ATOM 658 C C . ARG A 1 86 ? -16.435 -8.022 -42.016 1.00 94.75 86 ARG A C 1
ATOM 660 O O . ARG A 1 86 ? -17.264 -7.693 -41.175 1.00 94.75 86 ARG A O 1
ATOM 667 N N . ILE A 1 87 ? -16.657 -7.913 -43.322 1.00 93.94 87 ILE A N 1
ATOM 668 C CA . ILE A 1 87 ? -17.964 -7.522 -43.859 1.00 93.94 87 ILE A CA 1
ATOM 669 C C . ILE A 1 87 ? -18.953 -8.666 -43.645 1.00 93.94 87 ILE A C 1
ATOM 671 O O . ILE A 1 87 ? -18.736 -9.771 -44.142 1.00 93.94 87 ILE A O 1
ATOM 675 N N . ILE A 1 88 ? -20.054 -8.382 -42.956 1.00 94.12 88 ILE A N 1
ATOM 676 C CA . ILE A 1 88 ? -21.133 -9.348 -42.710 1.00 94.12 88 ILE A CA 1
ATOM 677 C C . ILE A 1 88 ? -22.392 -9.044 -43.528 1.00 94.12 88 ILE A C 1
ATOM 679 O O . ILE A 1 88 ? -23.136 -9.962 -43.859 1.00 94.12 88 ILE A O 1
ATOM 683 N N . SER A 1 89 ? -22.599 -7.783 -43.916 1.00 90.44 89 SER A N 1
ATOM 684 C CA . SER A 1 89 ? -23.692 -7.365 -44.796 1.00 90.44 89 SER A CA 1
ATOM 685 C C . SER A 1 89 ? -23.259 -6.193 -45.675 1.00 90.44 89 SER A C 1
ATOM 687 O O . SER A 1 89 ? -22.462 -5.349 -45.258 1.00 90.44 89 SER A O 1
ATOM 689 N N . ALA A 1 90 ? -23.770 -6.144 -46.904 1.00 89.88 90 ALA A N 1
ATOM 690 C CA . ALA A 1 90 ? -23.529 -5.052 -47.836 1.00 89.88 90 ALA A CA 1
ATOM 691 C C . ALA A 1 90 ? -24.797 -4.765 -48.652 1.00 89.88 90 ALA A C 1
ATOM 693 O O . ALA A 1 90 ? -25.201 -5.576 -49.484 1.00 89.88 90 ALA A O 1
ATOM 694 N N . GLU A 1 91 ? -25.386 -3.586 -48.448 1.00 85.81 91 GLU A N 1
ATOM 695 C CA . GLU A 1 91 ? -26.596 -3.125 -49.133 1.00 85.81 91 GLU A CA 1
ATOM 696 C C . GLU A 1 91 ? -26.346 -1.747 -49.760 1.00 85.81 91 GLU A C 1
ATOM 698 O O . GLU A 1 91 ? -26.197 -0.729 -49.082 1.00 85.81 91 GLU A O 1
ATOM 703 N N . GLY A 1 92 ? -26.264 -1.706 -51.093 1.00 83.75 92 GLY A N 1
ATOM 704 C CA . GLY A 1 92 ? -25.934 -0.479 -51.820 1.00 83.75 92 GLY A CA 1
ATOM 705 C C . GLY A 1 92 ? -24.567 0.091 -51.411 1.00 83.75 92 GLY A C 1
ATOM 706 O O . GLY A 1 92 ? -23.539 -0.575 -51.566 1.00 83.75 92 GLY A O 1
ATOM 707 N N . ASP A 1 93 ? -24.561 1.333 -50.916 1.00 86.25 93 ASP A N 1
ATOM 708 C CA . ASP A 1 93 ? -23.358 2.045 -50.445 1.00 86.25 93 ASP A CA 1
ATOM 709 C C . ASP A 1 93 ? -23.046 1.802 -48.955 1.00 86.25 93 ASP A C 1
ATOM 711 O O . ASP A 1 93 ? -21.981 2.196 -48.480 1.00 86.25 93 ASP A O 1
ATOM 715 N N . GLN A 1 94 ? -23.948 1.146 -48.215 1.00 89.19 94 GLN A N 1
ATOM 716 C CA . GLN A 1 94 ? -23.748 0.833 -46.801 1.00 89.19 94 GLN A CA 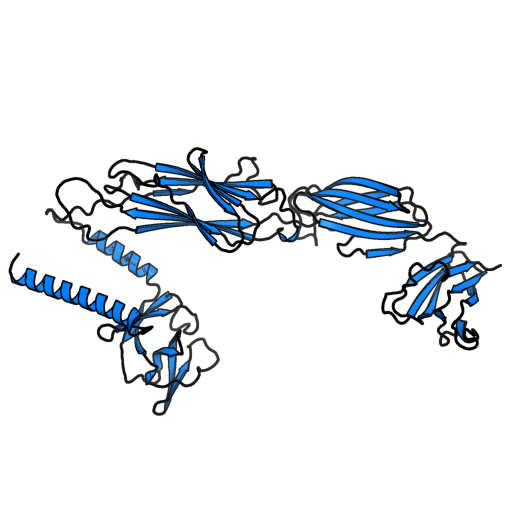1
ATOM 717 C C . GLN A 1 94 ? -23.201 -0.582 -46.620 1.00 89.19 94 GLN A C 1
ATOM 719 O O . GLN A 1 94 ? -23.619 -1.537 -47.277 1.00 89.19 94 GLN A O 1
ATOM 724 N N . VAL A 1 95 ? -22.246 -0.701 -45.707 1.00 90.88 95 VAL A N 1
ATOM 725 C CA . VAL A 1 95 ? -21.562 -1.940 -45.357 1.00 90.88 95 VAL A CA 1
ATOM 726 C C . VAL A 1 95 ? -21.587 -2.071 -43.843 1.00 90.88 95 VAL A C 1
ATOM 728 O O . VAL A 1 95 ? -21.257 -1.123 -43.134 1.00 90.88 95 VAL A O 1
ATOM 731 N N . ILE A 1 96 ? -21.965 -3.244 -43.348 1.00 91.69 96 ILE A N 1
ATOM 732 C CA . ILE A 1 96 ? -21.890 -3.579 -41.927 1.00 91.69 96 ILE A CA 1
ATOM 733 C C . ILE A 1 96 ? -20.696 -4.502 -41.739 1.00 91.69 96 ILE A C 1
ATOM 735 O O . ILE A 1 96 ? -20.577 -5.541 -42.403 1.00 91.69 96 ILE A O 1
ATOM 739 N N . THR A 1 97 ? -19.799 -4.104 -40.844 1.00 93.31 97 THR A N 1
ATOM 740 C CA . THR A 1 97 ? -18.642 -4.899 -40.449 1.00 93.31 97 THR A CA 1
ATOM 741 C C . THR A 1 97 ? -18.829 -5.458 -39.049 1.00 93.31 97 THR A C 1
ATOM 743 O O . THR A 1 97 ? -19.659 -4.984 -38.276 1.00 93.31 97 THR A O 1
ATOM 746 N N . LYS A 1 98 ? -18.077 -6.507 -38.731 1.00 92.88 98 LYS A N 1
ATOM 747 C CA . LYS A 1 98 ? -18.021 -7.071 -37.391 1.00 92.88 98 LYS A CA 1
ATOM 748 C C . LYS A 1 98 ? -16.654 -7.704 -37.145 1.00 92.88 98 LYS A C 1
ATOM 750 O O . LYS A 1 98 ? -16.101 -8.367 -38.026 1.00 92.88 98 LYS A O 1
ATOM 755 N N . GLY A 1 99 ? -16.106 -7.496 -35.951 1.00 93.06 99 GLY A N 1
ATOM 756 C CA . GLY A 1 99 ? -14.955 -8.259 -35.478 1.00 93.06 99 GLY A CA 1
ATOM 757 C C . GLY A 1 99 ? -15.339 -9.719 -35.245 1.00 93.06 99 GLY A C 1
ATOM 758 O O . GLY A 1 99 ? -16.352 -9.982 -34.605 1.00 93.06 99 GLY A O 1
ATOM 759 N N . ASP A 1 100 ? -14.545 -10.666 -35.745 1.00 89.25 100 ASP A N 1
ATOM 760 C CA . ASP A 1 100 ? -14.842 -12.103 -35.625 1.00 89.25 100 ASP A CA 1
ATOM 761 C C . ASP A 1 100 ? -15.046 -12.561 -34.159 1.00 89.25 100 ASP A C 1
ATOM 763 O O . ASP A 1 100 ? -15.823 -13.485 -33.919 1.00 89.25 100 ASP A O 1
ATOM 767 N N . ALA A 1 101 ? -14.402 -11.891 -33.193 1.00 89.38 101 ALA A N 1
ATOM 768 C CA . ALA A 1 101 ? -14.531 -12.138 -31.753 1.00 89.38 101 ALA A CA 1
ATOM 769 C C . ALA A 1 101 ? -15.587 -11.262 -31.054 1.00 89.38 101 ALA A C 1
ATOM 771 O O . ALA A 1 101 ? -15.874 -11.474 -29.877 1.00 89.38 101 ALA A O 1
ATOM 772 N N . ASN A 1 102 ? -16.126 -10.243 -31.727 1.00 89.69 102 ASN A N 1
ATOM 773 C CA . ASN A 1 102 ? -17.062 -9.311 -31.105 1.00 89.69 102 ASN A CA 1
ATOM 774 C C . ASN A 1 102 ? -18.458 -9.946 -31.001 1.00 89.69 102 ASN A C 1
ATOM 776 O O . ASN A 1 102 ? -18.874 -10.725 -31.859 1.00 89.69 102 ASN A O 1
ATOM 780 N N . GLU A 1 103 ? -19.231 -9.580 -29.981 1.00 85.62 103 GLU A N 1
ATOM 781 C CA . GLU A 1 103 ? -20.625 -10.029 -29.857 1.00 85.62 103 GLU A CA 1
ATOM 782 C C . GLU A 1 103 ? -21.559 -9.195 -30.745 1.00 85.62 103 GLU A C 1
ATOM 784 O O . GLU A 1 103 ? -22.399 -9.745 -31.462 1.00 85.62 103 GLU A O 1
ATOM 789 N N . THR A 1 104 ? -21.338 -7.880 -30.787 1.00 87.38 104 THR A N 1
ATOM 790 C CA . THR A 1 104 ? -22.145 -6.906 -31.530 1.00 87.38 104 THR A CA 1
ATOM 791 C C . THR A 1 104 ? -21.550 -6.554 -32.893 1.00 87.38 104 THR A C 1
ATOM 793 O O . THR A 1 104 ? -20.336 -6.611 -33.093 1.00 87.38 104 THR A O 1
ATOM 796 N N . GLU A 1 105 ? -22.418 -6.188 -33.835 1.00 90.94 105 GLU A N 1
ATOM 797 C CA . GLU A 1 105 ? -22.045 -5.633 -35.142 1.00 90.94 105 GLU A CA 1
ATOM 798 C C . GLU A 1 105 ? -21.551 -4.188 -34.997 1.00 90.94 105 GLU A C 1
ATOM 800 O O . GLU A 1 105 ? -21.935 -3.482 -34.059 1.00 90.94 105 GLU A O 1
ATOM 805 N N . ASP A 1 106 ? -20.703 -3.740 -35.921 1.00 88.75 106 ASP A N 1
ATOM 806 C CA . ASP A 1 106 ? -20.287 -2.343 -35.966 1.00 88.75 106 ASP A CA 1
ATOM 807 C C . ASP A 1 106 ? -21.390 -1.463 -36.573 1.00 88.75 106 ASP A C 1
ATOM 809 O O . ASP A 1 106 ? -22.262 -1.917 -37.315 1.00 88.75 106 ASP A O 1
ATOM 813 N N . ILE A 1 107 ? -21.313 -0.159 -36.306 1.00 88.12 107 ILE A N 1
ATOM 814 C CA . ILE A 1 107 ? -22.190 0.838 -36.930 1.00 88.12 107 ILE A CA 1
ATOM 815 C C . ILE A 1 107 ? -21.999 0.791 -38.461 1.00 88.12 107 ILE A C 1
ATOM 817 O O . ILE A 1 107 ? -20.849 0.756 -38.908 1.00 88.12 107 ILE A O 1
ATOM 821 N N . PRO A 1 108 ? -23.077 0.845 -39.273 1.00 90.88 108 PRO A N 1
ATOM 822 C CA . PRO A 1 108 ? -22.969 0.843 -40.730 1.00 90.88 108 PRO A CA 1
ATOM 823 C C . PRO A 1 108 ? -22.025 1.932 -41.256 1.00 90.88 108 PRO A C 1
ATOM 825 O O . PRO A 1 108 ? -22.153 3.111 -40.916 1.00 90.88 108 PRO A O 1
ATOM 828 N N . ILE A 1 109 ? -21.096 1.537 -42.126 1.00 91.75 109 ILE A N 1
ATOM 829 C CA . ILE A 1 109 ? -20.117 2.421 -42.767 1.00 91.75 109 ILE A CA 1
ATOM 830 C C . ILE A 1 109 ? -20.402 2.556 -44.261 1.00 91.75 109 ILE A C 1
ATOM 832 O O . ILE A 1 109 ? -21.015 1.687 -44.879 1.00 91.75 109 ILE A O 1
ATOM 836 N N . LYS A 1 110 ? -19.920 3.639 -44.874 1.00 90.00 110 LYS A N 1
ATOM 837 C CA . LYS A 1 110 ? -19.965 3.791 -46.335 1.00 90.00 110 LYS A CA 1
ATOM 838 C C . LYS A 1 110 ? -18.831 3.022 -47.001 1.00 90.00 110 LYS A C 1
ATOM 840 O O . LYS A 1 110 ? -17.721 2.979 -46.465 1.00 90.00 110 LYS A O 1
ATOM 845 N N . ARG A 1 111 ? -19.038 2.534 -48.230 1.00 87.38 111 ARG A N 1
ATOM 846 C CA . ARG A 1 111 ? -17.966 1.904 -49.034 1.00 87.38 111 ARG A CA 1
ATOM 847 C C . ARG A 1 111 ? -16.743 2.810 -49.196 1.00 87.38 111 ARG A C 1
ATOM 849 O O . ARG A 1 111 ? -15.619 2.321 -49.217 1.00 87.38 111 ARG A O 1
ATOM 856 N N . SER A 1 112 ? -16.936 4.131 -49.231 1.00 87.00 112 SER A N 1
ATOM 857 C CA . SER A 1 112 ? -15.844 5.112 -49.318 1.00 87.00 112 SER A CA 1
ATOM 858 C C . SER A 1 112 ? -14.917 5.147 -48.095 1.00 87.00 112 SER A C 1
ATOM 860 O O . SER A 1 112 ? -13.812 5.678 -48.192 1.00 87.00 112 SER A O 1
ATOM 862 N N . GLN A 1 113 ? -15.350 4.618 -46.947 1.00 88.62 113 GLN A N 1
ATOM 863 C CA . GLN A 1 113 ? -14.530 4.532 -45.733 1.00 88.62 113 GLN A CA 1
ATOM 864 C C . GLN A 1 113 ? -13.590 3.323 -45.748 1.00 88.62 113 GLN A C 1
ATOM 866 O O . GLN A 1 113 ? -12.630 3.285 -44.976 1.00 88.62 113 GLN A O 1
ATOM 871 N N . ILE A 1 114 ? -13.833 2.355 -46.635 1.00 90.56 114 ILE A N 1
ATOM 872 C CA . ILE A 1 114 ? -12.986 1.180 -46.803 1.00 90.56 114 ILE A CA 1
ATOM 873 C C . ILE A 1 114 ? -11.714 1.598 -47.544 1.00 90.56 114 ILE A C 1
ATOM 875 O O . ILE A 1 114 ? -11.743 2.057 -48.685 1.00 90.56 114 ILE A O 1
ATOM 879 N N . LYS A 1 115 ? -10.570 1.428 -46.883 1.00 88.62 115 LYS A N 1
ATOM 880 C CA . LYS A 1 115 ? -9.247 1.708 -47.449 1.00 88.62 115 LYS A CA 1
ATOM 881 C C . LYS A 1 115 ? -8.784 0.550 -48.329 1.00 88.62 115 LYS A C 1
ATOM 883 O O . LYS A 1 115 ? -8.240 0.774 -49.408 1.00 88.62 115 LYS A O 1
ATOM 888 N N . GLY A 1 116 ? -9.042 -0.689 -47.920 1.00 89.69 116 GLY A N 1
ATOM 889 C CA . GLY A 1 116 ? -8.734 -1.849 -48.746 1.00 89.69 116 GLY A CA 1
ATOM 890 C C . GLY A 1 116 ? -9.102 -3.179 -48.109 1.00 89.69 116 GLY A C 1
ATOM 891 O O . GLY A 1 116 ? -9.553 -3.240 -46.967 1.00 89.69 116 GLY A O 1
ATOM 892 N N . VAL A 1 117 ? -8.885 -4.246 -48.871 1.00 90.25 117 VAL A N 1
ATOM 893 C CA . VAL A 1 117 ? -9.153 -5.629 -48.465 1.00 90.25 117 VAL A CA 1
ATOM 894 C C . VAL A 1 117 ? -7.838 -6.303 -48.088 1.00 90.25 117 VAL A C 1
ATOM 896 O O . VAL A 1 117 ? -6.819 -6.136 -48.770 1.00 90.25 117 VAL A O 1
ATOM 899 N N . VAL A 1 118 ? -7.850 -7.068 -47.000 1.00 88.69 118 VAL A N 1
ATOM 900 C CA . VAL A 1 118 ? -6.708 -7.872 -46.561 1.00 88.69 118 VAL A CA 1
ATOM 901 C C . VAL A 1 118 ? -6.486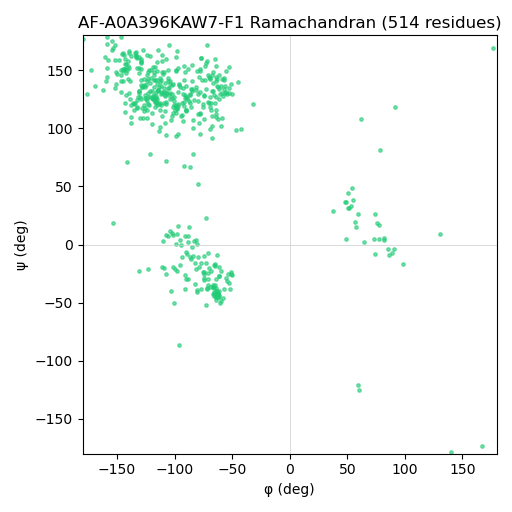 -9.006 -47.563 1.00 88.69 118 VAL A C 1
ATOM 903 O O . VAL A 1 118 ? -7.321 -9.891 -47.711 1.00 88.69 118 VAL A O 1
ATOM 906 N N . MET A 1 119 ? -5.343 -8.993 -48.248 1.00 83.00 119 MET A N 1
ATOM 907 C CA . MET A 1 119 ? -4.962 -10.040 -49.203 1.00 83.00 119 MET A CA 1
ATOM 908 C C . MET A 1 119 ? -4.167 -11.167 -48.556 1.00 83.00 119 MET A C 1
ATOM 910 O O . MET A 1 119 ? -4.289 -12.326 -48.944 1.00 83.00 119 MET A O 1
ATOM 914 N N . PHE A 1 120 ? -3.292 -10.812 -47.618 1.00 78.69 120 PHE A N 1
ATOM 915 C CA . PHE A 1 120 ? -2.356 -11.749 -47.017 1.00 78.69 120 PHE A CA 1
ATOM 916 C C . PHE A 1 120 ? -2.144 -11.401 -45.550 1.00 78.69 120 PHE A C 1
ATOM 918 O O . PHE A 1 120 ? -2.061 -10.226 -45.192 1.00 78.69 120 PHE A O 1
ATOM 925 N N . LYS A 1 121 ? -2.046 -12.430 -44.709 1.00 82.12 121 LYS A N 1
ATOM 926 C CA . LYS A 1 121 ? -1.751 -12.300 -43.283 1.00 82.12 121 LYS A CA 1
ATOM 927 C C . LYS A 1 121 ? -0.463 -13.042 -42.974 1.00 82.12 121 LYS A C 1
ATOM 929 O O . LYS A 1 121 ? -0.305 -14.191 -43.380 1.00 82.12 121 LYS A O 1
ATOM 934 N N . ILE A 1 122 ? 0.439 -12.386 -42.256 1.00 78.19 122 ILE A N 1
ATOM 935 C CA . ILE A 1 122 ? 1.688 -12.973 -41.781 1.00 78.19 122 ILE A CA 1
ATOM 936 C C . ILE A 1 122 ? 1.600 -13.025 -40.256 1.00 78.19 122 ILE A C 1
ATOM 938 O O . ILE A 1 122 ? 1.809 -12.001 -39.596 1.00 78.19 122 ILE A O 1
ATOM 942 N N . PRO A 1 123 ? 1.233 -14.186 -39.686 1.00 71.44 123 PRO A N 1
ATOM 943 C CA . PRO A 1 123 ? 1.237 -14.371 -38.244 1.00 71.44 123 PRO A CA 1
ATOM 944 C C . PRO A 1 123 ? 2.668 -14.238 -37.719 1.00 71.44 123 PRO A C 1
ATOM 946 O O . PRO A 1 123 ? 3.602 -14.722 -38.356 1.00 71.44 123 PRO A O 1
ATOM 949 N N . GLU A 1 124 ? 2.837 -13.627 -36.547 1.00 63.41 124 GLU A N 1
ATOM 950 C CA . GLU A 1 124 ? 4.087 -13.702 -35.777 1.00 63.41 124 GLU A CA 1
ATOM 951 C C . GLU A 1 124 ? 5.353 -13.294 -36.568 1.00 63.41 124 GLU A C 1
ATOM 953 O O . GLU A 1 124 ? 6.371 -13.990 -36.534 1.00 63.41 124 GLU A O 1
ATOM 958 N N . ILE A 1 125 ? 5.328 -12.146 -37.266 1.00 57.22 125 ILE A N 1
ATOM 959 C CA . ILE A 1 125 ? 6.475 -11.642 -38.058 1.00 57.22 125 ILE A CA 1
ATOM 960 C C . ILE A 1 125 ? 7.800 -11.593 -37.280 1.00 57.22 125 ILE A C 1
ATOM 962 O O . ILE A 1 125 ? 8.866 -11.733 -37.885 1.00 57.22 125 ILE A O 1
ATOM 966 N N . GLY A 1 126 ? 7.744 -11.485 -35.949 1.00 51.47 126 GLY A N 1
ATOM 967 C CA . GLY A 1 126 ? 8.916 -11.598 -35.078 1.00 51.47 126 GLY A CA 1
ATOM 968 C C . GLY A 1 126 ? 9.739 -12.878 -35.297 1.00 51.47 126 GLY A C 1
ATOM 969 O O . GLY A 1 126 ? 10.963 -12.823 -35.231 1.00 51.47 126 GLY A O 1
ATOM 970 N N . LYS A 1 127 ? 9.108 -14.009 -35.652 1.00 48.28 127 LYS A N 1
ATOM 971 C CA . LYS A 1 127 ? 9.806 -15.278 -35.945 1.00 48.28 127 LYS A CA 1
ATOM 972 C C . LYS A 1 127 ? 10.351 -15.345 -37.378 1.00 48.28 127 LYS A C 1
ATOM 974 O O . LYS A 1 127 ? 11.416 -15.909 -37.612 1.00 48.28 127 LYS A O 1
ATOM 979 N N . GLY A 1 128 ? 9.655 -14.745 -38.348 1.00 44.00 128 GLY A N 1
ATOM 980 C CA . GLY A 1 128 ? 10.068 -14.738 -39.761 1.00 44.00 128 GLY A CA 1
ATOM 981 C C . GLY A 1 128 ? 11.292 -13.858 -40.037 1.00 44.00 128 GLY A C 1
ATOM 982 O O . GLY A 1 128 ? 12.154 -14.219 -40.840 1.00 44.00 128 GLY A O 1
ATOM 983 N N . ILE A 1 129 ? 11.416 -12.740 -39.315 1.00 48.16 129 ILE A N 1
ATOM 984 C CA . ILE A 1 129 ? 12.591 -11.858 -39.370 1.00 48.16 129 ILE A CA 1
ATOM 985 C C . ILE A 1 129 ? 13.852 -12.583 -38.862 1.00 48.16 129 ILE A C 1
ATOM 987 O O . ILE A 1 129 ? 14.909 -12.450 -39.479 1.00 48.16 129 ILE A O 1
ATOM 991 N N . GLN A 1 130 ? 13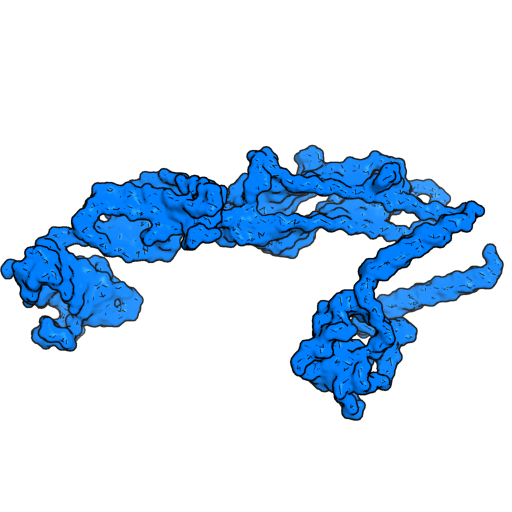.740 -13.435 -37.833 1.00 42.00 130 GLN A N 1
ATOM 992 C CA . GLN A 1 130 ? 14.846 -14.299 -37.384 1.00 42.00 130 GLN A CA 1
ATOM 993 C C . GLN A 1 130 ? 15.252 -15.342 -38.446 1.00 42.00 130 GLN A C 1
ATOM 995 O O . GLN A 1 130 ? 16.436 -15.650 -38.611 1.00 42.00 130 GLN A O 1
ATOM 1000 N N . TRP A 1 131 ? 14.296 -15.859 -39.222 1.00 37.91 131 TRP A N 1
ATOM 1001 C CA . TRP A 1 131 ? 14.569 -16.831 -40.290 1.00 37.91 131 TRP A CA 1
ATOM 1002 C C . TRP A 1 131 ? 15.278 -16.195 -41.499 1.00 37.91 131 TRP A C 1
ATOM 1004 O O . TRP A 1 131 ? 16.216 -16.775 -42.047 1.00 37.91 131 TRP A O 1
ATOM 1014 N N . LEU A 1 132 ? 14.906 -14.964 -41.872 1.00 36.91 132 LEU A N 1
ATOM 1015 C CA . LEU A 1 132 ? 15.588 -14.187 -42.920 1.00 36.91 132 LEU A CA 1
ATOM 1016 C C . LEU A 1 132 ? 17.024 -13.806 -42.527 1.00 36.91 132 LEU A C 1
ATOM 1018 O O . LEU A 1 132 ? 17.928 -13.883 -43.359 1.00 36.91 132 LEU A O 1
ATOM 1022 N N . GLN A 1 133 ? 17.260 -13.489 -41.250 1.00 39.31 133 GLN A N 1
ATOM 1023 C CA . GLN A 1 133 ? 18.610 -13.304 -40.700 1.00 39.31 133 GLN A CA 1
ATOM 1024 C C . GLN A 1 133 ? 19.442 -14.602 -40.743 1.00 39.31 133 GLN A C 1
ATOM 1026 O O . GLN A 1 133 ? 20.661 -14.557 -40.918 1.00 39.31 133 GLN A O 1
ATOM 1031 N N . THR A 1 134 ? 18.791 -15.766 -40.654 1.00 36.56 134 THR A N 1
ATOM 1032 C CA . THR A 1 134 ? 19.445 -17.083 -40.739 1.00 36.56 134 THR A CA 1
ATOM 1033 C C . THR A 1 134 ? 19.804 -17.463 -42.182 1.00 36.56 134 THR A C 1
ATOM 1035 O O . THR A 1 134 ? 20.890 -17.988 -42.428 1.00 36.56 134 THR A O 1
ATOM 1038 N N . LEU A 1 135 ? 18.952 -17.139 -43.161 1.00 34.38 135 LEU A N 1
ATOM 1039 C CA . LEU A 1 135 ? 19.231 -17.369 -44.588 1.00 34.38 135 LEU A CA 1
ATOM 1040 C C . LEU A 1 135 ? 20.336 -16.452 -45.129 1.00 34.38 135 LEU A C 1
ATOM 1042 O O . LEU A 1 135 ? 21.183 -16.911 -45.895 1.00 34.38 135 LEU A O 1
ATOM 1046 N N . ALA A 1 136 ? 20.392 -15.198 -44.670 1.00 35.00 136 ALA A N 1
ATOM 1047 C CA . ALA A 1 136 ? 21.483 -14.278 -44.997 1.00 35.00 136 ALA A CA 1
ATOM 1048 C C . ALA A 1 136 ? 22.857 -14.784 -44.504 1.00 35.00 136 ALA A C 1
ATOM 1050 O O . ALA A 1 136 ? 23.877 -14.494 -45.129 1.00 35.00 136 ALA A O 1
ATOM 1051 N N . ARG A 1 137 ? 22.890 -15.598 -43.433 1.00 35.47 137 ARG A N 1
ATOM 1052 C CA . ARG A 1 137 ? 24.105 -16.290 -42.958 1.00 35.47 137 ARG A CA 1
ATOM 1053 C C . ARG A 1 137 ? 24.505 -17.492 -43.820 1.00 35.47 137 ARG A C 1
ATOM 1055 O O . ARG A 1 137 ? 25.678 -17.847 -43.813 1.00 35.47 137 ARG A O 1
ATOM 1062 N N . TYR A 1 138 ? 23.578 -18.103 -44.561 1.00 34.59 138 TYR A N 1
ATOM 1063 C CA . TYR A 1 138 ? 23.854 -19.294 -45.379 1.00 34.59 138 TYR A CA 1
ATOM 1064 C C . TYR A 1 138 ? 24.267 -18.975 -46.823 1.00 34.59 138 TYR A C 1
ATOM 1066 O O . TYR A 1 138 ? 25.015 -19.741 -47.421 1.00 34.59 138 TYR A O 1
ATOM 1074 N N . SER A 1 139 ? 23.864 -17.828 -47.378 1.00 33.59 139 SER A N 1
ATOM 1075 C CA . SER A 1 139 ? 24.281 -17.394 -48.724 1.00 33.59 139 SER A CA 1
ATOM 1076 C C . SER A 1 139 ? 25.667 -16.727 -48.778 1.00 33.59 139 SER A C 1
ATOM 1078 O O . SER A 1 139 ? 26.059 -16.234 -49.831 1.00 33.59 139 SER A O 1
ATOM 1080 N N . GLY A 1 140 ? 26.388 -16.663 -47.652 1.00 32.22 140 GLY A N 1
ATOM 1081 C CA . GLY A 1 140 ? 27.708 -16.029 -47.534 1.00 32.22 140 GLY A CA 1
ATOM 1082 C C . GLY A 1 140 ? 28.907 -16.983 -47.601 1.00 32.22 140 GLY A C 1
ATOM 1083 O O . GLY A 1 140 ? 30.041 -16.524 -47.484 1.00 32.22 140 GLY A O 1
ATOM 1084 N N . ALA A 1 141 ? 28.687 -18.290 -47.768 1.00 35.34 141 ALA A N 1
ATOM 1085 C CA . ALA A 1 141 ? 29.765 -19.251 -47.976 1.00 35.34 141 ALA A CA 1
ATOM 1086 C C . ALA A 1 141 ? 30.058 -19.382 -49.480 1.00 35.34 141 ALA A C 1
ATOM 1088 O O . ALA A 1 141 ? 29.160 -19.666 -50.264 1.00 35.34 141 ALA A O 1
ATOM 1089 N N . ASP A 1 142 ? 31.322 -19.177 -49.845 1.00 35.06 142 ASP A N 1
ATOM 1090 C CA . ASP A 1 142 ? 31.918 -19.325 -51.179 1.00 35.06 142 ASP A CA 1
ATOM 1091 C C . ASP A 1 142 ? 31.678 -18.197 -52.196 1.00 35.06 142 ASP A C 1
ATOM 1093 O O . ASP A 1 142 ? 30.892 -18.304 -53.129 1.00 35.06 142 ASP A O 1
ATOM 1097 N N . HIS A 1 143 ? 32.476 -17.128 -52.087 1.00 29.61 143 HIS A N 1
ATOM 1098 C CA . HIS A 1 143 ? 33.478 -16.792 -53.113 1.00 29.61 143 HIS A CA 1
ATOM 1099 C C . HIS A 1 143 ? 34.317 -15.570 -52.693 1.00 29.61 143 HIS A C 1
ATOM 1101 O O . HIS A 1 143 ? 33.800 -14.506 -52.366 1.00 29.61 143 HIS A O 1
ATOM 1107 N N . LYS A 1 144 ? 35.649 -15.710 -52.764 1.00 40.28 144 LYS A N 1
ATOM 1108 C CA . LYS A 1 144 ? 36.618 -14.604 -52.711 1.00 40.28 144 LYS A CA 1
ATOM 1109 C C . LYS A 1 144 ? 36.360 -13.614 -53.854 1.00 40.28 144 LYS A C 1
ATOM 1111 O O . LYS A 1 144 ? 36.722 -13.915 -54.989 1.00 40.28 144 LYS A O 1
ATOM 1116 N N . GLN A 1 145 ? 35.849 -12.422 -53.551 1.00 29.20 145 GLN A N 1
ATOM 1117 C CA . GLN A 1 145 ? 36.172 -11.194 -54.283 1.00 29.20 145 GLN A CA 1
ATOM 1118 C C . GLN A 1 145 ? 35.795 -9.971 -53.439 1.00 29.20 145 GLN A C 1
ATOM 1120 O O . GLN A 1 145 ? 34.720 -9.940 -52.854 1.00 29.20 145 GLN A O 1
ATOM 1125 N N . GLU A 1 146 ? 36.706 -9.000 -53.355 1.00 37.38 146 GLU A N 1
ATOM 1126 C CA . GLU A 1 146 ? 36.611 -7.760 -52.576 1.00 37.38 146 GLU A CA 1
ATOM 1127 C C . GLU A 1 146 ? 35.226 -7.091 -52.659 1.00 37.38 146 GLU A C 1
ATOM 1129 O O . GLU A 1 146 ? 34.901 -6.378 -53.608 1.00 37.38 146 GLU A O 1
ATOM 1134 N N . SER A 1 147 ? 34.408 -7.315 -51.635 1.00 27.53 147 SER A N 1
ATOM 1135 C CA . SER A 1 147 ? 33.147 -6.624 -51.387 1.00 27.53 147 SER A CA 1
ATOM 1136 C C . SER A 1 147 ? 33.311 -5.772 -50.135 1.00 27.53 147 SER A C 1
ATOM 1138 O O . SER A 1 147 ? 33.912 -6.229 -49.164 1.00 27.53 147 SER A O 1
ATOM 1140 N N . ALA A 1 148 ? 32.808 -4.536 -50.183 1.00 28.81 148 ALA A N 1
ATOM 1141 C CA . ALA A 1 148 ? 32.873 -3.532 -49.124 1.00 28.81 148 ALA A CA 1
ATOM 1142 C C . ALA A 1 148 ? 32.864 -4.146 -47.714 1.00 28.81 148 ALA A C 1
ATOM 1144 O O . ALA A 1 148 ? 31.912 -4.835 -47.346 1.00 28.81 148 ALA A O 1
ATOM 1145 N N . LYS A 1 149 ? 33.914 -3.879 -46.926 1.00 29.67 149 LYS A N 1
ATOM 1146 C CA . LYS A 1 149 ? 33.880 -4.131 -45.485 1.00 29.67 149 LYS A CA 1
ATOM 1147 C C . LYS A 1 149 ? 32.741 -3.287 -44.915 1.00 29.67 149 LYS A C 1
ATOM 1149 O O . LYS A 1 149 ? 32.877 -2.074 -44.778 1.00 29.67 149 LYS A O 1
ATOM 1154 N N . VAL A 1 150 ? 31.601 -3.912 -44.640 1.00 41.25 150 VAL A N 1
ATOM 1155 C CA . VAL A 1 150 ? 30.649 -3.367 -43.675 1.00 41.25 150 VAL A CA 1
ATOM 1156 C C . VAL A 1 150 ? 31.414 -3.398 -42.364 1.00 41.25 150 VAL A C 1
ATOM 1158 O O . VAL A 1 150 ? 31.770 -4.482 -41.908 1.00 41.25 150 VAL A O 1
ATOM 1161 N N . ALA A 1 151 ? 31.790 -2.229 -41.850 1.00 50.84 151 ALA A N 1
ATOM 1162 C CA . ALA A 1 151 ? 32.572 -2.158 -40.627 1.00 50.84 151 ALA A CA 1
ATOM 1163 C C . ALA A 1 151 ? 31.836 -2.929 -39.524 1.00 50.84 151 ALA A C 1
ATOM 1165 O O . ALA A 1 151 ? 30.622 -2.758 -39.363 1.00 50.84 151 ALA A O 1
ATOM 1166 N N . ALA A 1 152 ? 32.543 -3.824 -38.835 1.00 50.62 152 ALA A N 1
ATOM 1167 C CA . ALA A 1 152 ? 31.922 -4.670 -37.824 1.00 50.62 152 ALA A CA 1
ATOM 1168 C C . ALA A 1 152 ? 31.335 -3.789 -36.706 1.00 50.62 152 ALA A C 1
ATOM 1170 O O . ALA A 1 152 ? 32.041 -2.955 -36.139 1.00 50.62 152 ALA A O 1
ATOM 1171 N N . PHE A 1 153 ? 30.041 -3.950 -36.420 1.00 55.75 153 PHE A N 1
ATOM 1172 C CA . PHE A 1 153 ? 29.338 -3.264 -35.335 1.00 55.75 153 PHE A CA 1
ATOM 1173 C C . PHE A 1 153 ? 29.056 -4.285 -34.233 1.00 55.75 153 PHE A C 1
ATOM 1175 O O . PHE A 1 153 ? 28.081 -5.031 -34.304 1.00 55.75 153 PHE A O 1
ATOM 1182 N N . GLU A 1 154 ? 29.950 -4.345 -33.249 1.00 67.56 154 GLU A N 1
ATOM 1183 C CA . GLU A 1 154 ? 29.877 -5.284 -32.126 1.00 67.56 154 GLU A CA 1
ATOM 1184 C C . GLU A 1 154 ? 29.563 -4.532 -30.834 1.00 67.56 154 GLU A C 1
ATOM 1186 O O . GLU A 1 154 ? 29.949 -3.376 -30.663 1.00 67.56 154 GLU A O 1
ATOM 1191 N N . HIS A 1 155 ? 28.822 -5.170 -29.937 1.00 65.44 155 HIS A N 1
ATOM 1192 C CA . HIS A 1 155 ? 28.466 -4.605 -28.642 1.00 65.44 155 HIS A CA 1
ATOM 1193 C C . HIS A 1 155 ? 28.084 -5.707 -27.655 1.00 65.44 155 HIS A C 1
ATOM 1195 O O . HIS A 1 155 ? 27.549 -6.753 -28.042 1.00 65.44 155 HIS A O 1
ATOM 1201 N N . GLY A 1 156 ? 28.303 -5.437 -26.377 1.00 53.97 156 GLY A N 1
ATOM 1202 C CA . GLY A 1 156 ? 27.911 -6.313 -25.290 1.00 53.97 156 GLY A CA 1
ATOM 1203 C C . GLY A 1 156 ? 27.441 -5.513 -24.090 1.00 53.97 156 GLY A C 1
ATOM 1204 O O . GLY A 1 156 ? 27.889 -4.392 -23.833 1.00 53.97 156 GLY A O 1
ATOM 1205 N N . GLU A 1 157 ? 26.551 -6.126 -23.330 1.00 64.19 157 GLU A N 1
ATOM 1206 C CA . GLU A 1 157 ? 26.073 -5.598 -22.073 1.00 64.19 157 GLU A CA 1
ATOM 1207 C C . GLU A 1 157 ? 25.973 -6.732 -21.059 1.00 64.19 157 GLU A C 1
ATOM 1209 O O . GLU A 1 157 ? 25.588 -7.857 -21.385 1.00 64.19 157 GLU A O 1
ATOM 1214 N N . GLN A 1 158 ? 26.352 -6.435 -19.823 1.00 69.44 158 GLN A N 1
ATOM 1215 C CA . GLN A 1 158 ? 26.173 -7.340 -18.699 1.00 69.44 158 GLN A CA 1
ATOM 1216 C C . GLN A 1 158 ? 25.578 -6.539 -17.550 1.00 69.44 158 GLN A C 1
ATOM 1218 O O . GLN A 1 158 ? 26.204 -5.598 -17.064 1.00 69.44 158 GLN A O 1
ATOM 1223 N N . ILE A 1 159 ? 24.378 -6.919 -17.120 1.00 65.31 159 ILE A N 1
ATOM 1224 C CA . ILE A 1 159 ? 23.772 -6.403 -15.894 1.00 65.31 159 ILE A CA 1
ATOM 1225 C C . ILE A 1 159 ? 23.778 -7.539 -14.877 1.00 65.31 159 ILE A C 1
ATOM 1227 O O . ILE A 1 159 ? 23.275 -8.632 -15.147 1.00 65.31 159 ILE A O 1
ATOM 1231 N N . LEU A 1 160 ? 24.428 -7.307 -13.739 1.00 63.19 160 LEU A N 1
ATOM 1232 C CA . LEU A 1 160 ? 24.467 -8.275 -12.648 1.00 63.19 160 LEU A CA 1
ATOM 1233 C C . LEU A 1 160 ? 23.137 -8.262 -11.889 1.00 63.19 160 LEU A C 1
ATOM 1235 O O . LEU A 1 160 ? 22.366 -7.305 -11.971 1.00 63.19 160 LEU A O 1
ATOM 1239 N N . GLN A 1 161 ? 22.863 -9.334 -11.143 1.00 63.44 161 GLN A N 1
ATOM 1240 C CA . GLN A 1 161 ? 21.743 -9.322 -10.205 1.00 63.44 161 GLN A CA 1
ATOM 1241 C C . GLN A 1 161 ? 21.911 -8.158 -9.214 1.00 63.44 161 GLN A C 1
ATOM 1243 O O . GLN A 1 161 ? 23.045 -7.870 -8.814 1.00 63.44 161 GLN A O 1
ATOM 1248 N N . PRO A 1 162 ? 20.812 -7.482 -8.839 1.00 67.12 162 PRO A N 1
ATOM 1249 C CA . PRO A 1 162 ? 20.884 -6.369 -7.910 1.00 67.12 162 PRO A CA 1
ATOM 1250 C C . PRO A 1 162 ? 21.437 -6.819 -6.558 1.00 67.12 162 PRO A C 1
ATOM 1252 O O . PRO A 1 162 ? 21.167 -7.929 -6.096 1.00 67.12 162 PRO A O 1
ATOM 1255 N N . PHE A 1 163 ? 22.185 -5.934 -5.909 1.00 63.28 163 PHE A N 1
ATOM 1256 C CA . PHE A 1 163 ? 22.681 -6.127 -4.549 1.00 63.28 163 PHE A CA 1
ATOM 1257 C C . PHE A 1 163 ? 22.383 -4.889 -3.699 1.00 63.28 163 PHE A C 1
ATOM 1259 O O . PHE A 1 163 ? 22.132 -3.808 -4.227 1.00 63.28 163 PHE A O 1
ATOM 1266 N N . SER A 1 164 ? 22.413 -5.037 -2.376 1.00 59.91 164 SER A N 1
ATOM 1267 C CA . SER A 1 164 ? 22.373 -3.905 -1.441 1.00 59.91 164 SER A CA 1
ATOM 1268 C C . SER A 1 164 ? 23.744 -3.736 -0.796 1.00 59.91 164 SER A C 1
ATOM 1270 O O . SER A 1 164 ? 24.383 -4.725 -0.420 1.00 59.91 164 SER A O 1
ATOM 1272 N N . ARG A 1 165 ? 24.200 -2.488 -0.633 1.00 58.94 165 ARG A N 1
ATOM 1273 C CA . ARG A 1 165 ? 25.463 -2.190 0.062 1.00 58.94 165 ARG A CA 1
ATOM 1274 C C . ARG A 1 165 ? 25.371 -2.430 1.571 1.00 58.94 165 ARG A C 1
ATOM 1276 O O . ARG A 1 165 ? 26.389 -2.717 2.194 1.00 58.94 165 ARG A O 1
ATOM 1283 N N . ALA A 1 166 ? 24.167 -2.378 2.142 1.00 53.34 166 ALA A N 1
ATOM 1284 C CA . ALA A 1 166 ? 23.905 -2.626 3.560 1.00 53.34 166 ALA A CA 1
ATOM 1285 C C . ALA A 1 166 ? 23.764 -4.123 3.920 1.00 53.34 166 ALA A C 1
ATOM 1287 O O . ALA A 1 166 ? 23.486 -4.456 5.070 1.00 53.34 166 ALA A O 1
ATOM 1288 N N . GLY A 1 167 ? 23.946 -5.043 2.962 1.00 41.91 167 GLY A N 1
ATOM 1289 C CA . GLY A 1 167 ? 23.914 -6.490 3.215 1.00 41.91 167 GLY A CA 1
ATOM 1290 C C . GLY A 1 167 ? 22.515 -7.097 3.380 1.00 41.91 167 GLY A C 1
ATOM 1291 O O . GLY A 1 167 ? 22.404 -8.295 3.627 1.00 41.91 167 GLY A O 1
ATOM 1292 N N . LYS A 1 168 ? 21.448 -6.311 3.198 1.00 46.59 168 LYS A N 1
ATOM 1293 C CA . LYS A 1 168 ? 20.075 -6.812 3.076 1.00 46.59 168 LYS A CA 1
ATOM 1294 C C . LYS A 1 168 ? 19.698 -6.885 1.596 1.00 46.59 168 LYS A C 1
ATOM 1296 O O . LYS A 1 168 ? 19.246 -5.911 1.012 1.00 46.59 168 LYS A O 1
ATOM 1301 N N . THR A 1 169 ? 19.891 -8.034 0.956 1.00 41.53 169 THR A N 1
ATOM 1302 C CA . THR A 1 169 ? 19.414 -8.298 -0.421 1.00 41.53 169 THR A CA 1
ATOM 1303 C C . THR A 1 169 ? 17.890 -8.499 -0.530 1.00 41.53 169 THR A C 1
ATOM 1305 O O . THR A 1 169 ? 17.418 -9.098 -1.487 1.00 41.53 169 THR A O 1
ATOM 1308 N N . GLY A 1 170 ? 17.115 -7.988 0.422 1.00 57.22 170 GLY A N 1
ATOM 1309 C CA . GLY A 1 170 ? 15.651 -7.978 0.463 1.00 57.22 170 GLY A CA 1
ATOM 1310 C C . GLY A 1 170 ? 15.259 -7.038 1.601 1.00 57.22 170 GLY A C 1
ATOM 1311 O O . GLY A 1 170 ? 15.956 -6.989 2.608 1.00 57.22 170 GLY A O 1
ATOM 1312 N N . ASP A 1 171 ? 14.298 -6.142 1.514 1.00 66.25 171 ASP A N 1
ATOM 1313 C CA . ASP A 1 171 ? 13.236 -5.851 0.564 1.00 66.25 171 ASP A CA 1
ATOM 1314 C C . ASP A 1 171 ? 13.060 -4.314 0.569 1.00 66.25 171 ASP A C 1
ATOM 1316 O O . ASP A 1 171 ? 13.632 -3.642 1.430 1.00 66.25 171 ASP A O 1
ATOM 1320 N N . LEU A 1 172 ? 12.389 -3.714 -0.420 1.00 82.50 172 LEU A N 1
ATOM 1321 C CA . LEU A 1 172 ? 12.316 -2.245 -0.509 1.00 82.50 172 LEU A CA 1
ATOM 1322 C C . LEU A 1 172 ? 11.475 -1.670 0.640 1.00 82.50 172 LEU A C 1
ATOM 1324 O O . LEU A 1 172 ? 10.310 -2.013 0.809 1.00 82.50 172 LEU A O 1
ATOM 1328 N N . GLN A 1 173 ? 12.076 -0.788 1.431 1.00 89.44 173 GLN A N 1
ATOM 1329 C CA . GLN A 1 173 ? 11.425 -0.097 2.546 1.00 89.44 173 GLN A CA 1
ATOM 1330 C C . GLN A 1 173 ? 12.129 1.242 2.838 1.00 89.44 173 GLN A C 1
ATOM 1332 O O . GLN A 1 173 ? 13.262 1.442 2.378 1.00 89.44 173 GLN A O 1
ATOM 1337 N N . PRO A 1 174 ? 11.538 2.135 3.649 1.00 91.69 174 PRO A N 1
ATOM 1338 C CA . PRO A 1 174 ? 12.156 3.408 4.013 1.00 91.69 174 PRO A CA 1
ATOM 1339 C C . PRO A 1 174 ? 13.594 3.290 4.524 1.00 91.69 174 PRO A C 1
ATOM 1341 O O . PRO A 1 174 ? 13.894 2.470 5.394 1.00 91.69 174 PRO A O 1
ATOM 1344 N N . GLY A 1 175 ? 14.490 4.100 3.946 1.00 88.44 175 GLY A N 1
ATOM 1345 C CA . GLY A 1 175 ? 15.914 4.152 4.291 1.00 88.44 175 GLY A CA 1
ATOM 1346 C C . GLY A 1 175 ? 16.793 3.077 3.637 1.00 88.44 175 GLY A C 1
ATOM 1347 O O . GLY A 1 175 ? 17.982 3.006 3.943 1.00 88.44 175 GLY A O 1
ATOM 1348 N N . THR A 1 176 ? 16.245 2.235 2.753 1.00 87.94 176 THR A N 1
ATOM 1349 C CA . THR A 1 176 ? 17.020 1.200 2.040 1.00 87.94 176 THR A CA 1
ATOM 1350 C C . THR A 1 176 ? 17.424 1.615 0.629 1.00 87.94 176 THR A C 1
ATOM 1352 O O . THR A 1 176 ? 16.847 2.523 0.028 1.00 87.94 176 THR A O 1
ATOM 1355 N N . ASP A 1 177 ? 18.426 0.920 0.089 1.00 86.25 177 ASP A N 1
ATOM 1356 C CA . ASP A 1 177 ? 18.897 1.069 -1.281 1.00 86.25 177 ASP A CA 1
ATOM 1357 C C . ASP A 1 177 ? 19.044 -0.283 -2.003 1.00 86.25 177 ASP A C 1
ATOM 1359 O O . ASP A 1 177 ? 19.316 -1.332 -1.407 1.00 86.25 177 ASP A O 1
ATOM 1363 N N . ARG A 1 178 ? 18.893 -0.245 -3.328 1.00 86.25 178 ARG A N 1
ATOM 1364 C CA . ARG A 1 178 ? 19.212 -1.340 -4.250 1.00 86.25 178 ARG A CA 1
ATOM 1365 C C . ARG A 1 178 ? 20.121 -0.828 -5.355 1.00 86.25 178 ARG A C 1
ATOM 1367 O O . ARG A 1 178 ? 19.874 0.228 -5.925 1.00 86.25 178 ARG A O 1
ATOM 1374 N N . VAL A 1 179 ? 21.155 -1.590 -5.691 1.00 86.94 179 VAL A N 1
ATOM 1375 C CA . VAL A 1 179 ? 22.148 -1.205 -6.697 1.00 86.94 179 VAL A CA 1
ATOM 1376 C C . VAL A 1 179 ? 22.151 -2.202 -7.847 1.00 86.94 179 VAL A C 1
ATOM 1378 O O . VAL A 1 179 ? 22.346 -3.402 -7.643 1.00 86.94 179 VAL A O 1
ATOM 1381 N N . TYR A 1 180 ? 21.982 -1.694 -9.067 1.00 86.56 180 TYR A N 1
ATOM 1382 C CA . TYR A 1 180 ? 22.122 -2.458 -10.306 1.00 86.56 180 TYR A CA 1
ATOM 1383 C C . TYR A 1 180 ? 23.465 -2.121 -10.953 1.00 86.56 180 TYR A C 1
ATOM 1385 O O . TYR A 1 180 ? 23.652 -1.031 -11.499 1.00 86.56 180 TYR A O 1
ATOM 1393 N N . ALA A 1 181 ? 24.409 -3.061 -10.894 1.00 85.69 181 ALA A N 1
ATOM 1394 C CA . ALA A 1 181 ? 25.683 -2.936 -11.593 1.00 85.69 181 ALA A CA 1
ATOM 1395 C C . ALA A 1 181 ? 25.511 -3.306 -13.070 1.00 85.69 181 ALA A C 1
ATOM 1397 O O . ALA A 1 181 ? 25.083 -4.415 -13.401 1.00 85.69 181 ALA A O 1
ATOM 1398 N N . LEU A 1 182 ? 25.879 -2.382 -13.953 1.00 86.44 182 LEU A N 1
ATOM 1399 C CA . LEU A 1 182 ? 25.755 -2.529 -15.398 1.00 86.44 182 LEU A CA 1
ATOM 1400 C C . LEU A 1 182 ? 27.089 -2.223 -16.082 1.00 86.44 182 LEU A C 1
ATOM 1402 O O . LEU A 1 182 ? 27.776 -1.258 -15.758 1.00 86.44 182 LEU A O 1
ATOM 1406 N N . THR A 1 183 ? 27.466 -3.060 -17.039 1.00 87.19 183 THR A N 1
ATOM 1407 C CA . THR A 1 183 ? 28.645 -2.861 -17.884 1.00 87.19 183 THR A CA 1
ATOM 1408 C C . THR A 1 183 ? 28.196 -2.742 -19.328 1.00 87.19 183 THR A C 1
ATOM 1410 O O . THR A 1 183 ? 27.519 -3.634 -19.835 1.00 87.19 183 THR A O 1
ATOM 1413 N N . VAL A 1 184 ? 28.591 -1.653 -19.986 1.00 88.44 184 VAL A N 1
ATOM 1414 C CA . VAL A 1 184 ? 28.389 -1.434 -21.423 1.00 88.44 184 VAL A CA 1
ATOM 1415 C C . VAL A 1 184 ? 29.742 -1.570 -22.116 1.00 88.44 184 VAL A C 1
ATOM 1417 O O . VAL A 1 184 ? 30.718 -0.976 -21.661 1.00 88.44 184 VAL A O 1
ATOM 1420 N N . THR A 1 185 ? 29.828 -2.341 -23.199 1.00 86.50 185 THR A N 1
ATOM 1421 C CA . THR A 1 185 ? 31.070 -2.541 -23.960 1.00 86.50 185 THR A CA 1
ATOM 1422 C C . THR A 1 185 ? 30.822 -2.568 -25.468 1.00 86.50 185 THR A C 1
ATOM 1424 O O . THR A 1 185 ? 29.743 -2.937 -25.935 1.00 86.50 185 THR A O 1
ATOM 1427 N N . ASN A 1 186 ? 31.842 -2.197 -26.243 1.00 84.62 186 ASN A N 1
ATOM 1428 C CA . ASN A 1 186 ? 31.863 -2.322 -27.703 1.00 84.62 186 ASN A CA 1
ATOM 1429 C C . ASN A 1 186 ? 32.383 -3.687 -28.195 1.00 84.62 186 ASN A C 1
ATOM 1431 O O . ASN A 1 186 ? 32.758 -3.828 -29.362 1.00 84.62 186 ASN A O 1
ATOM 1435 N N . GLU A 1 187 ? 32.457 -4.679 -27.306 1.00 82.69 187 GLU A N 1
ATOM 1436 C CA . GLU A 1 187 ? 32.928 -6.026 -27.609 1.00 82.69 187 GLU A CA 1
ATOM 1437 C C . GLU A 1 187 ? 31.802 -7.056 -27.503 1.00 82.69 187 GLU A C 1
ATOM 1439 O O . GLU A 1 187 ? 31.018 -7.056 -26.555 1.00 82.69 187 GLU A O 1
ATOM 1444 N N . LYS A 1 188 ? 31.778 -8.005 -28.442 1.00 79.56 188 LYS A N 1
ATOM 1445 C CA . LYS A 1 188 ? 30.928 -9.195 -28.376 1.00 79.56 188 LYS A CA 1
ATOM 1446 C C . LYS A 1 188 ? 31.691 -10.418 -28.857 1.00 79.56 188 LYS A C 1
ATOM 1448 O O . LYS A 1 188 ? 32.276 -10.401 -29.933 1.00 79.56 188 LYS A O 1
ATOM 1453 N N . ASN A 1 189 ? 31.670 -11.507 -28.085 1.00 77.69 189 ASN A N 1
ATOM 1454 C CA . ASN A 1 189 ? 32.321 -12.776 -28.450 1.00 77.69 189 ASN A CA 1
ATOM 1455 C C . ASN A 1 189 ? 33.806 -12.634 -28.864 1.00 77.69 189 ASN A C 1
ATOM 1457 O O . ASN A 1 189 ? 34.282 -13.385 -29.713 1.00 77.69 189 ASN A O 1
ATOM 1461 N N . GLY A 1 190 ? 34.532 -11.667 -28.289 1.00 73.19 190 GLY A N 1
ATOM 1462 C CA . GLY A 1 190 ? 35.935 -11.384 -28.622 1.00 73.19 190 GLY A CA 1
ATOM 1463 C C . GLY A 1 190 ? 36.153 -10.453 -29.822 1.00 73.19 190 GLY A C 1
ATOM 1464 O O . GLY A 1 190 ? 37.296 -10.091 -30.096 1.00 73.19 190 GLY A O 1
ATOM 1465 N N . ASN A 1 191 ? 35.091 -10.041 -30.523 1.00 77.00 191 ASN A N 1
ATOM 1466 C CA . ASN A 1 191 ? 35.159 -9.067 -31.610 1.00 77.00 191 ASN A CA 1
ATOM 1467 C C . ASN A 1 191 ? 34.851 -7.663 -31.086 1.00 77.00 191 ASN A C 1
ATOM 1469 O O . ASN A 1 191 ? 33.880 -7.471 -30.358 1.00 77.00 191 ASN A O 1
ATOM 1473 N N . VAL A 1 192 ? 35.648 -6.680 -31.499 1.00 80.75 192 VAL A N 1
ATOM 1474 C CA . VAL A 1 192 ? 35.494 -5.266 -31.128 1.00 80.75 192 VAL A CA 1
ATOM 1475 C C . VAL A 1 192 ? 34.893 -4.500 -32.301 1.00 80.75 192 VAL A C 1
ATOM 1477 O O . VAL A 1 192 ? 35.277 -4.736 -33.448 1.00 80.75 192 VAL A O 1
ATOM 1480 N N . SER A 1 193 ? 33.987 -3.561 -32.024 1.00 77.94 193 SER A N 1
ATOM 1481 C CA . SER A 1 193 ? 33.429 -2.686 -33.056 1.00 77.94 193 SER A CA 1
ATOM 1482 C C . SER A 1 193 ? 34.526 -1.903 -33.781 1.00 77.94 193 SER A C 1
ATOM 1484 O O . SER A 1 193 ? 35.312 -1.188 -33.164 1.00 77.94 193 SER A O 1
ATOM 1486 N N . GLU A 1 194 ? 34.536 -1.961 -35.111 1.00 76.81 194 GLU A N 1
ATOM 1487 C CA . GLU A 1 194 ? 35.440 -1.188 -35.976 1.00 76.81 194 GLU A CA 1
ATOM 1488 C C . GLU A 1 194 ? 34.962 0.261 -36.176 1.00 76.81 194 GLU A C 1
ATOM 1490 O O . GLU A 1 194 ? 35.577 1.042 -36.903 1.00 76.81 194 GLU A O 1
ATOM 1495 N N . THR A 1 195 ? 33.839 0.628 -35.559 1.00 77.50 195 THR A N 1
ATOM 1496 C CA . THR A 1 195 ? 33.213 1.946 -35.689 1.00 77.50 195 THR A CA 1
ATOM 1497 C C . THR A 1 195 ? 33.080 2.611 -34.339 1.00 77.50 195 THR A C 1
ATOM 1499 O O . THR A 1 195 ? 32.913 1.939 -33.319 1.00 77.50 195 THR A O 1
ATOM 1502 N N . ARG A 1 196 ? 33.135 3.947 -34.344 1.00 80.56 196 ARG A N 1
ATOM 1503 C CA . ARG A 1 196 ? 32.836 4.734 -33.154 1.00 80.56 196 ARG A CA 1
ATOM 1504 C C . ARG A 1 1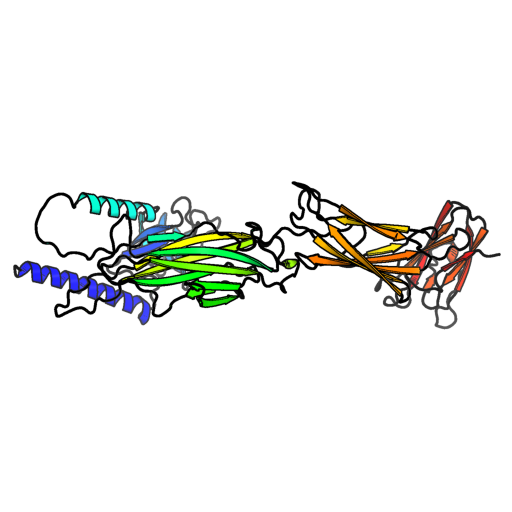96 ? 31.376 4.499 -32.782 1.00 80.56 196 ARG A C 1
ATOM 1506 O O . ARG A 1 196 ? 30.508 4.521 -33.655 1.00 80.56 196 ARG A O 1
ATOM 1513 N N . GLN A 1 197 ? 31.112 4.303 -31.500 1.00 81.00 197 GLN A N 1
ATOM 1514 C CA . GLN A 1 197 ? 29.762 4.095 -30.987 1.00 81.00 197 GLN A CA 1
ATOM 1515 C C . GLN A 1 197 ? 29.451 5.162 -29.953 1.00 81.00 197 GLN A C 1
ATOM 1517 O O . GLN A 1 197 ? 30.264 5.385 -29.067 1.00 81.00 197 GLN A O 1
ATOM 1522 N N . ASN A 1 198 ? 28.294 5.802 -30.056 1.00 85.88 198 ASN A N 1
ATOM 1523 C CA . ASN A 1 198 ? 27.717 6.574 -28.962 1.00 85.88 198 ASN A CA 1
ATOM 1524 C C . ASN A 1 198 ? 26.665 5.704 -28.283 1.00 85.88 198 ASN A C 1
ATOM 1526 O O . ASN A 1 198 ? 26.019 4.890 -28.944 1.00 85.88 198 ASN A O 1
ATOM 1530 N N . TYR A 1 199 ? 26.461 5.890 -26.987 1.00 87.06 199 TYR A N 1
ATOM 1531 C CA . TYR A 1 199 ? 25.390 5.188 -26.299 1.00 87.06 199 TYR A CA 1
ATOM 1532 C C . TYR A 1 199 ? 24.744 6.033 -25.214 1.00 87.06 199 TYR A C 1
ATOM 1534 O O . TYR A 1 199 ? 25.255 7.075 -24.806 1.00 87.06 199 TYR A O 1
ATOM 1542 N N . SER A 1 200 ? 23.580 5.582 -24.773 1.00 87.81 200 SER A N 1
ATOM 1543 C CA . SER A 1 200 ? 22.821 6.183 -23.684 1.00 87.81 200 SER A CA 1
ATOM 1544 C C . SER A 1 200 ? 22.170 5.094 -22.843 1.00 87.81 200 SER A C 1
ATOM 1546 O O . SER A 1 200 ? 21.956 3.972 -23.313 1.00 87.81 200 SER A O 1
ATOM 1548 N N . ILE A 1 201 ? 21.886 5.424 -21.587 1.00 87.62 201 ILE A N 1
ATOM 1549 C CA . ILE A 1 201 ? 21.202 4.532 -20.652 1.00 87.62 201 ILE A CA 1
ATOM 1550 C C . ILE A 1 201 ? 19.872 5.184 -20.313 1.00 87.62 201 ILE A C 1
ATOM 1552 O O . ILE A 1 201 ? 19.840 6.291 -19.791 1.00 87.62 201 ILE A O 1
ATOM 1556 N N . GLN A 1 202 ? 18.774 4.511 -20.610 1.00 89.94 202 GLN A N 1
ATOM 1557 C CA . GLN A 1 202 ? 17.437 4.949 -20.251 1.00 89.94 202 GLN A CA 1
ATOM 1558 C C . GLN A 1 202 ? 16.920 4.100 -19.093 1.00 89.94 202 GLN A C 1
ATOM 1560 O O . GLN A 1 202 ? 17.023 2.874 -19.126 1.00 89.94 202 GLN A O 1
ATOM 1565 N N . VAL A 1 203 ? 16.339 4.748 -18.093 1.00 89.88 203 VAL A N 1
ATOM 1566 C CA . VAL A 1 203 ? 15.643 4.099 -16.984 1.00 89.88 203 VAL A CA 1
ATOM 1567 C C . VAL A 1 203 ? 14.167 4.464 -17.065 1.00 89.88 203 VAL A C 1
ATOM 1569 O O . VAL A 1 203 ? 13.819 5.624 -17.265 1.00 89.88 203 VAL A O 1
ATOM 1572 N N . THR A 1 204 ? 13.306 3.464 -16.940 1.00 86.25 204 THR A N 1
ATOM 1573 C CA . THR A 1 204 ? 11.849 3.602 -16.927 1.00 86.25 204 THR A CA 1
ATOM 1574 C C . THR A 1 204 ? 11.315 2.910 -15.681 1.00 86.25 204 THR A C 1
ATOM 1576 O O . THR A 1 204 ? 11.758 1.802 -15.376 1.00 86.25 204 THR A O 1
ATOM 1579 N N . THR A 1 205 ? 10.359 3.526 -14.994 1.00 84.50 205 THR A N 1
ATOM 1580 C CA . THR A 1 205 ? 9.756 2.994 -13.760 1.00 84.50 205 THR A CA 1
ATOM 1581 C C . THR A 1 205 ? 8.231 2.955 -13.875 1.00 84.50 205 THR A C 1
ATOM 1583 O O . THR A 1 205 ? 7.691 3.532 -14.827 1.00 84.50 205 THR A O 1
ATOM 1586 N N . ALA A 1 206 ? 7.526 2.264 -12.968 1.00 80.56 206 ALA A N 1
ATOM 1587 C CA . ALA A 1 206 ? 6.061 2.348 -12.931 1.00 80.56 206 ALA A CA 1
ATOM 1588 C C . ALA A 1 206 ? 5.570 3.638 -12.250 1.00 80.56 206 ALA A C 1
ATOM 1590 O O . ALA A 1 206 ? 4.435 4.049 -12.490 1.00 80.56 206 ALA A O 1
ATOM 1591 N N . GLY A 1 207 ? 6.422 4.299 -11.457 1.00 82.62 207 GLY A N 1
ATOM 1592 C CA . GLY A 1 207 ? 6.071 5.545 -10.775 1.00 82.62 207 GLY A CA 1
ATOM 1593 C C . GLY A 1 207 ? 5.137 5.320 -9.586 1.00 82.62 207 GLY A C 1
ATOM 1594 O O . GLY A 1 207 ? 4.323 6.195 -9.290 1.00 82.62 207 GLY A O 1
ATOM 1595 N N . THR A 1 208 ? 5.176 4.128 -8.983 1.00 83.50 208 THR A N 1
ATOM 1596 C CA . THR A 1 208 ? 4.239 3.695 -7.934 1.00 83.50 208 THR A CA 1
ATOM 1597 C C . THR A 1 208 ? 4.826 3.798 -6.534 1.00 83.50 208 THR A C 1
ATOM 1599 O O . THR A 1 208 ? 4.064 3.841 -5.570 1.00 83.50 208 THR A O 1
ATOM 1602 N N . LEU A 1 209 ? 6.152 3.871 -6.412 1.00 87.62 209 LEU A N 1
ATOM 1603 C CA . LEU A 1 209 ? 6.859 4.006 -5.147 1.00 87.62 209 LEU A CA 1
ATOM 1604 C C . LEU A 1 209 ? 7.624 5.338 -5.095 1.00 87.62 209 LEU A C 1
ATOM 1606 O O . LEU A 1 209 ? 8.050 5.872 -6.113 1.00 87.62 209 LEU A O 1
ATOM 1610 N N . PRO A 1 210 ? 7.869 5.912 -3.909 1.00 89.94 210 PRO A N 1
ATOM 1611 C CA . PRO A 1 210 ? 8.546 7.202 -3.785 1.00 89.94 210 PRO A CA 1
ATOM 1612 C C . PRO A 1 210 ? 10.077 7.072 -3.922 1.00 89.94 210 PRO A C 1
ATOM 1614 O O . PRO A 1 210 ? 10.829 7.527 -3.061 1.00 89.94 210 PRO A O 1
ATOM 1617 N N . LEU A 1 211 ? 10.560 6.428 -4.985 1.00 91.25 211 LEU A N 1
ATOM 1618 C CA . LEU A 1 211 ? 11.966 6.063 -5.161 1.00 91.25 211 LEU A CA 1
ATOM 1619 C C . LEU A 1 211 ? 12.780 7.164 -5.841 1.00 91.25 211 LEU A C 1
ATOM 1621 O O . LEU A 1 211 ? 12.291 7.950 -6.653 1.00 91.25 211 LEU A O 1
ATOM 1625 N N . THR A 1 212 ? 14.069 7.207 -5.515 1.00 91.94 212 THR A N 1
ATOM 1626 C CA . THR A 1 212 ? 15.057 8.072 -6.163 1.00 91.94 212 THR A CA 1
ATOM 1627 C C . THR A 1 212 ? 16.109 7.230 -6.864 1.00 91.94 212 THR A C 1
ATOM 1629 O O . THR A 1 212 ? 16.693 6.332 -6.269 1.00 91.94 212 THR A O 1
ATOM 1632 N N . TYR A 1 213 ? 16.392 7.561 -8.117 1.00 92.06 213 TYR A N 1
ATOM 1633 C CA . TYR A 1 213 ? 17.332 6.855 -8.974 1.00 92.06 213 TYR A CA 1
ATOM 1634 C C . TYR A 1 213 ? 18.549 7.728 -9.221 1.00 92.06 213 TYR A C 1
ATOM 1636 O O . TYR A 1 213 ? 18.422 8.895 -9.595 1.00 92.06 213 TYR A O 1
ATOM 1644 N N . VAL A 1 214 ? 19.734 7.155 -9.047 1.00 92.94 214 VAL A N 1
ATOM 1645 C CA . VAL A 1 214 ? 21.009 7.841 -9.246 1.00 92.94 214 VAL A CA 1
ATOM 1646 C C . VAL A 1 214 ? 21.915 6.955 -10.087 1.00 92.94 214 VAL A C 1
ATOM 1648 O O . VAL A 1 214 ? 22.275 5.857 -9.668 1.00 92.94 214 VAL A O 1
ATOM 1651 N N . LEU A 1 215 ? 22.302 7.426 -11.274 1.00 93.38 215 LEU A N 1
ATOM 1652 C CA . LEU A 1 215 ? 23.272 6.716 -12.105 1.00 93.38 215 LEU A CA 1
ATOM 1653 C C . LEU A 1 215 ? 24.677 7.230 -11.798 1.00 93.38 215 LEU A C 1
ATOM 1655 O O . LEU A 1 215 ? 24.964 8.420 -11.958 1.00 93.38 215 LEU A O 1
ATOM 1659 N N . LYS A 1 216 ? 25.570 6.324 -11.406 1.00 92.31 216 LYS A N 1
ATOM 1660 C CA . LYS A 1 216 ? 26.968 6.628 -11.101 1.00 92.31 216 LYS A CA 1
ATOM 1661 C C . LYS A 1 216 ? 27.921 5.897 -12.031 1.00 92.31 216 LYS A C 1
ATOM 1663 O O . LYS A 1 216 ? 27.666 4.773 -12.456 1.00 92.31 216 LYS A O 1
ATOM 1668 N N . ARG A 1 217 ? 29.063 6.528 -12.295 1.00 90.69 217 ARG A N 1
ATOM 1669 C CA . ARG A 1 217 ? 30.225 5.940 -12.972 1.00 90.69 217 ARG A CA 1
ATOM 1670 C C . ARG A 1 217 ? 31.470 6.284 -12.167 1.00 90.69 217 ARG A C 1
ATOM 1672 O O . ARG A 1 217 ? 31.735 7.458 -11.930 1.00 90.69 217 ARG A O 1
ATOM 1679 N N . ASN A 1 218 ? 32.242 5.277 -11.752 1.00 85.25 218 ASN A N 1
ATOM 1680 C CA . ASN A 1 218 ? 33.437 5.460 -10.912 1.00 85.25 218 ASN A CA 1
ATOM 1681 C C . ASN A 1 218 ? 33.170 6.324 -9.655 1.00 85.25 218 ASN A C 1
ATOM 1683 O O . ASN A 1 218 ? 33.949 7.223 -9.350 1.00 85.25 218 ASN A O 1
ATOM 1687 N N . ASN A 1 219 ? 32.052 6.084 -8.957 1.00 83.31 219 ASN A N 1
ATOM 1688 C CA . ASN A 1 219 ? 31.547 6.868 -7.812 1.00 83.31 219 ASN A CA 1
ATOM 1689 C C . ASN A 1 219 ? 31.142 8.326 -8.096 1.00 83.31 219 ASN A C 1
ATOM 1691 O O . ASN A 1 219 ? 30.700 9.015 -7.178 1.00 83.31 219 ASN A O 1
ATOM 1695 N N . THR A 1 220 ? 31.223 8.791 -9.340 1.00 88.75 220 THR A N 1
ATOM 1696 C CA . THR A 1 220 ? 30.720 10.109 -9.740 1.00 88.75 220 THR A CA 1
ATOM 1697 C C . THR A 1 220 ? 29.277 9.988 -10.211 1.00 88.75 220 THR A C 1
ATOM 1699 O O . THR A 1 220 ? 28.971 9.160 -11.069 1.00 88.75 220 THR A O 1
ATOM 1702 N N . GLU A 1 221 ? 28.392 10.819 -9.666 1.00 93.19 221 GLU A N 1
ATOM 1703 C CA . GLU A 1 221 ? 27.007 10.936 -10.122 1.00 93.19 221 GLU A CA 1
ATOM 1704 C C . GLU A 1 221 ? 26.941 11.576 -11.514 1.00 93.19 221 GLU A C 1
ATOM 1706 O O . GLU A 1 221 ? 27.497 12.649 -11.745 1.00 93.19 221 GLU A O 1
ATOM 1711 N N . LEU A 1 222 ? 26.257 10.903 -12.439 1.00 89.75 222 LEU A N 1
ATOM 1712 C CA . LEU A 1 222 ? 26.007 11.391 -13.798 1.00 89.75 222 LEU A CA 1
ATOM 1713 C C . LEU A 1 222 ? 24.627 12.031 -13.940 1.00 89.75 222 LEU A C 1
ATOM 1715 O O . LEU A 1 222 ? 24.404 12.836 -14.841 1.00 89.75 222 LEU A O 1
ATOM 1719 N N . GLY A 1 223 ? 23.701 11.668 -13.057 1.00 90.12 223 GLY A N 1
ATOM 1720 C CA . GLY A 1 223 ? 22.392 12.283 -12.955 1.00 90.12 223 GLY A CA 1
ATOM 1721 C C . GLY A 1 223 ? 21.532 11.597 -11.904 1.00 90.12 223 GLY A C 1
ATOM 1722 O O . GLY A 1 223 ? 21.843 10.490 -11.448 1.00 90.12 223 GLY A O 1
ATOM 1723 N N . ARG A 1 224 ? 20.411 12.243 -11.589 1.00 92.19 224 ARG A N 1
ATOM 1724 C CA . ARG A 1 224 ? 19.423 11.753 -10.635 1.00 92.19 224 ARG A CA 1
ATOM 1725 C C . ARG A 1 224 ? 18.011 12.154 -11.032 1.00 92.19 224 ARG A C 1
ATOM 1727 O O . ARG A 1 224 ? 17.822 13.231 -11.596 1.00 92.19 224 ARG A O 1
ATOM 1734 N N . PHE A 1 225 ? 17.038 11.333 -10.667 1.00 89.19 225 PHE A N 1
ATOM 1735 C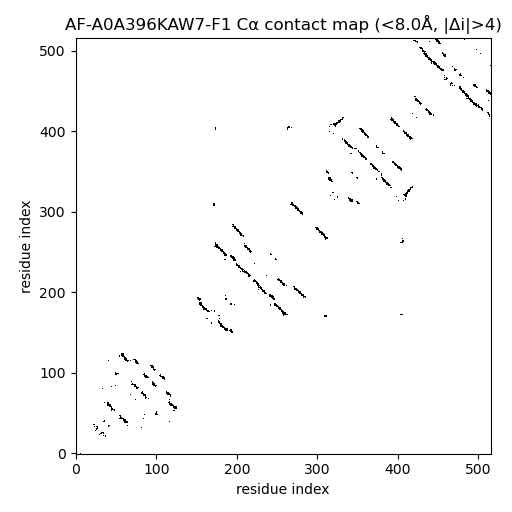 CA . PHE A 1 225 ? 15.620 11.685 -10.722 1.00 89.19 225 PHE A CA 1
ATOM 1736 C C . PHE A 1 225 ? 14.849 10.971 -9.608 1.00 89.19 225 PHE A C 1
ATOM 1738 O O . PHE A 1 225 ? 15.319 9.969 -9.070 1.00 89.19 225 PHE A O 1
ATOM 1745 N N . SER A 1 226 ? 13.679 11.494 -9.253 1.00 86.94 226 SER A N 1
ATOM 1746 C CA . SER A 1 226 ? 12.756 10.870 -8.301 1.00 86.94 226 SER A CA 1
ATOM 1747 C C . SER A 1 226 ? 11.444 10.562 -9.009 1.00 86.94 226 SER A C 1
ATOM 1749 O O . SER A 1 226 ? 11.038 11.315 -9.894 1.00 86.94 226 SER A O 1
ATOM 1751 N N . GLU A 1 227 ? 10.791 9.470 -8.631 1.00 78.38 227 GLU A N 1
ATOM 1752 C CA . GLU A 1 227 ? 9.489 9.107 -9.186 1.00 78.38 227 GLU A CA 1
ATOM 1753 C C . GLU A 1 227 ? 8.443 10.155 -8.803 1.00 78.38 227 GLU A C 1
ATOM 1755 O O . GLU A 1 227 ? 8.234 10.446 -7.626 1.00 78.38 227 GLU A O 1
ATOM 1760 N N . MET A 1 228 ? 7.808 10.758 -9.809 1.00 56.47 228 MET A N 1
ATOM 1761 C CA . MET A 1 228 ? 6.643 11.627 -9.608 1.00 56.47 228 MET A CA 1
ATOM 1762 C C . MET A 1 228 ? 5.481 11.274 -10.553 1.00 56.47 228 MET A C 1
ATOM 1764 O O . MET A 1 228 ? 4.342 11.554 -10.195 1.00 56.47 228 MET A O 1
ATOM 1768 N N . VAL A 1 229 ? 5.744 10.620 -11.699 1.00 53.66 229 VAL A N 1
ATOM 1769 C CA . VAL A 1 229 ? 4.809 9.962 -12.647 1.00 53.66 229 VAL A CA 1
ATOM 1770 C C . VAL A 1 229 ? 5.635 8.965 -13.497 1.00 53.66 229 VAL A C 1
ATOM 1772 O O . VAL A 1 229 ? 6.853 9.117 -13.561 1.00 53.66 229 VAL A O 1
ATOM 1775 N N . THR A 1 230 ? 5.020 7.972 -14.164 1.00 56.56 230 THR A N 1
ATOM 1776 C CA . THR A 1 230 ? 5.664 7.090 -15.169 1.00 56.56 230 THR A CA 1
ATOM 1777 C C . THR A 1 230 ? 6.492 7.896 -16.185 1.00 56.56 230 THR A C 1
ATOM 1779 O O . THR A 1 230 ? 5.952 8.429 -17.159 1.00 56.56 230 THR A O 1
ATOM 1782 N N . GLU A 1 231 ? 7.808 7.976 -15.987 1.00 62.88 231 GLU A N 1
ATOM 1783 C CA . GLU A 1 231 ? 8.723 8.733 -16.842 1.00 62.88 231 GLU A CA 1
ATOM 1784 C C . GLU A 1 231 ? 9.854 7.851 -17.384 1.00 62.88 231 GLU A C 1
ATOM 1786 O O . GLU A 1 231 ? 10.341 6.918 -16.745 1.00 62.88 231 GLU A O 1
ATOM 1791 N N . ASN A 1 232 ? 10.276 8.162 -18.611 1.00 77.25 232 ASN A N 1
ATOM 1792 C CA . ASN A 1 232 ? 11.493 7.624 -19.203 1.00 77.25 232 ASN A CA 1
ATOM 1793 C C . ASN A 1 232 ? 12.615 8.627 -18.949 1.00 77.25 232 ASN A C 1
ATOM 1795 O O . ASN A 1 232 ? 12.628 9.695 -19.564 1.00 77.25 232 ASN A O 1
ATOM 1799 N N . TYR A 1 233 ? 13.574 8.279 -18.101 1.00 84.94 233 TYR A N 1
ATOM 1800 C CA . TYR A 1 233 ? 14.726 9.127 -17.838 1.00 84.94 233 TYR A CA 1
ATOM 1801 C C . TYR A 1 233 ? 15.934 8.674 -18.658 1.00 84.94 233 TYR A C 1
ATOM 1803 O O . TYR A 1 233 ? 16.394 7.539 -18.532 1.00 84.94 233 TYR A O 1
ATOM 1811 N N . LEU A 1 234 ? 16.456 9.559 -19.509 1.00 86.50 234 LEU A N 1
ATOM 1812 C CA . LEU A 1 234 ? 17.609 9.284 -20.365 1.00 86.50 234 LEU A CA 1
ATOM 1813 C C . LEU A 1 234 ? 18.887 9.874 -19.760 1.00 86.50 234 LEU A C 1
ATOM 1815 O O . LEU A 1 234 ? 19.050 11.089 -19.683 1.00 86.50 234 LEU A O 1
ATOM 1819 N N . PHE A 1 235 ? 19.832 9.010 -19.403 1.00 85.75 235 PHE A N 1
ATOM 1820 C CA . PHE A 1 235 ? 21.193 9.385 -19.043 1.00 85.75 235 PHE A CA 1
ATOM 1821 C C . PHE A 1 235 ? 22.084 9.392 -20.288 1.00 85.75 235 PHE A C 1
ATOM 1823 O O . PHE A 1 235 ? 22.333 8.351 -20.908 1.00 85.75 235 PHE A O 1
ATOM 1830 N N . GLN A 1 236 ? 22.587 10.577 -20.636 1.00 85.38 236 GLN A N 1
ATOM 1831 C CA . GLN A 1 236 ? 23.537 10.771 -21.724 1.00 85.38 236 GLN A CA 1
ATOM 1832 C C . GLN A 1 236 ? 24.552 11.862 -21.360 1.00 85.38 236 GLN A C 1
ATOM 1834 O O . GLN A 1 236 ? 24.182 13.007 -21.107 1.00 85.38 236 GLN A O 1
ATOM 1839 N N . THR A 1 237 ? 25.839 11.518 -21.365 1.00 85.25 237 THR A N 1
ATOM 1840 C CA . THR A 1 237 ? 26.951 12.451 -21.124 1.00 85.25 237 THR A CA 1
ATOM 1841 C C . THR A 1 237 ? 27.943 12.434 -22.289 1.00 85.25 237 THR A C 1
ATOM 1843 O O . THR A 1 237 ? 27.938 11.531 -23.128 1.00 85.25 237 THR A O 1
ATOM 1846 N N . ALA A 1 238 ? 28.803 13.455 -22.381 1.00 81.69 238 ALA A N 1
ATOM 1847 C CA . ALA A 1 238 ? 29.715 13.640 -23.519 1.00 81.69 238 ALA A CA 1
ATOM 1848 C C . ALA A 1 238 ? 30.780 12.531 -23.666 1.00 81.69 238 ALA A C 1
ATOM 1850 O O . ALA A 1 238 ? 31.396 12.396 -24.722 1.00 81.69 238 ALA A O 1
ATOM 1851 N N . ASP A 1 239 ? 31.007 11.746 -22.614 1.00 84.38 239 ASP A N 1
ATOM 1852 C CA . ASP A 1 239 ? 31.966 10.643 -22.510 1.00 84.38 239 ASP A CA 1
ATOM 1853 C C . ASP A 1 239 ? 31.315 9.249 -22.655 1.00 84.38 239 ASP A C 1
ATOM 1855 O O . ASP A 1 239 ? 31.985 8.232 -22.457 1.00 84.38 239 ASP A O 1
ATOM 1859 N N . MET A 1 240 ? 30.025 9.184 -23.015 1.00 88.75 240 MET A N 1
ATOM 1860 C CA . MET A 1 240 ? 29.307 7.937 -23.325 1.00 88.75 240 MET A CA 1
ATOM 1861 C C . MET A 1 240 ? 29.474 7.547 -24.795 1.00 88.75 240 MET A C 1
ATOM 1863 O O . MET A 1 240 ? 28.541 7.568 -25.601 1.00 88.75 240 MET A O 1
ATOM 1867 N N . TRP A 1 241 ? 30.708 7.212 -25.152 1.00 88.31 241 TRP A N 1
ATOM 1868 C CA . TRP A 1 241 ? 31.061 6.700 -26.469 1.00 88.31 241 TRP A CA 1
ATOM 1869 C C . TRP A 1 241 ? 32.285 5.785 -26.386 1.00 88.31 241 TRP A C 1
ATOM 1871 O O . TRP A 1 241 ? 33.066 5.881 -25.442 1.00 88.31 241 TRP A O 1
ATOM 1881 N N . PHE A 1 242 ? 32.450 4.918 -27.383 1.00 86.81 242 PHE A N 1
ATOM 1882 C CA . PHE A 1 242 ? 33.611 4.043 -27.541 1.00 86.81 242 PHE A CA 1
ATOM 1883 C C . PHE A 1 242 ? 34.397 4.394 -28.794 1.00 86.81 242 PHE A C 1
ATOM 1885 O O . PHE A 1 242 ? 33.823 4.716 -29.845 1.00 86.81 242 PHE A O 1
ATOM 1892 N N . GLU A 1 243 ? 35.718 4.312 -28.686 1.00 86.31 243 GLU A N 1
ATOM 1893 C CA . GLU A 1 243 ? 36.620 4.512 -29.811 1.00 86.31 243 GLU A CA 1
ATOM 1894 C C . GLU A 1 243 ? 36.548 3.342 -30.811 1.00 86.31 243 GLU A C 1
ATOM 1896 O O . GLU A 1 243 ? 36.345 2.180 -30.453 1.00 86.31 243 GLU A O 1
ATOM 1901 N N . ALA A 1 244 ? 36.702 3.653 -32.099 1.00 81.31 244 ALA A N 1
ATOM 1902 C CA . ALA A 1 244 ? 36.673 2.657 -33.164 1.00 81.31 244 ALA A CA 1
ATOM 1903 C C . ALA A 1 244 ? 37.869 1.694 -33.059 1.00 81.31 244 ALA A C 1
ATOM 1905 O O . ALA A 1 244 ? 39.019 2.128 -33.009 1.00 81.31 244 ALA A O 1
ATOM 1906 N N . GLY A 1 245 ? 37.610 0.386 -33.074 1.00 78.06 245 GLY A N 1
ATOM 1907 C CA . GLY A 1 245 ? 38.633 -0.664 -33.104 1.00 78.06 245 GLY A CA 1
ATOM 1908 C C . GLY A 1 245 ? 39.399 -0.865 -31.793 1.00 78.06 245 GLY A C 1
ATOM 1909 O O . GLY A 1 245 ? 40.326 -1.674 -31.750 1.00 78.06 245 GLY A O 1
ATOM 1910 N N . LYS A 1 246 ? 39.027 -0.161 -30.720 1.00 85.25 246 LYS A N 1
ATOM 1911 C CA . LYS A 1 246 ? 39.675 -0.254 -29.412 1.00 85.25 246 LYS A CA 1
ATOM 1912 C C . LYS A 1 246 ? 38.721 -0.882 -28.408 1.00 85.25 246 LYS A C 1
ATOM 1914 O O . LYS A 1 246 ? 37.628 -0.375 -28.197 1.00 85.25 246 LYS A O 1
ATOM 1919 N N . LYS A 1 247 ? 39.136 -1.994 -27.801 1.00 86.75 247 LYS A N 1
ATOM 1920 C CA . LYS A 1 247 ? 38.343 -2.694 -26.785 1.00 86.75 247 LYS A CA 1
ATOM 1921 C C . LYS A 1 247 ? 38.169 -1.799 -25.562 1.00 86.75 247 LYS A C 1
ATOM 1923 O O . LYS A 1 247 ? 39.150 -1.495 -24.883 1.00 86.75 247 LYS A O 1
ATOM 1928 N N . GLU A 1 248 ? 36.931 -1.416 -25.282 1.00 87.00 248 GLU A N 1
ATOM 1929 C CA . GLU A 1 248 ? 36.578 -0.537 -24.172 1.00 87.00 248 GLU A CA 1
ATOM 1930 C C . GLU A 1 248 ? 35.292 -1.021 -23.490 1.00 87.00 248 GLU A C 1
ATOM 1932 O O . GLU A 1 248 ? 34.435 -1.679 -24.085 1.00 87.00 248 GLU A O 1
ATOM 1937 N N . GLY A 1 249 ? 35.167 -0.716 -22.202 1.00 86.69 249 GLY A N 1
ATOM 1938 C CA . GLY A 1 249 ? 33.995 -1.051 -21.407 1.00 86.69 249 GLY A CA 1
ATOM 1939 C C . GLY A 1 249 ? 33.824 -0.048 -20.280 1.00 86.69 249 GLY A C 1
ATOM 1940 O O . GLY A 1 249 ? 34.796 0.325 -19.621 1.00 86.69 249 GLY A O 1
ATOM 1941 N N . HIS A 1 250 ? 32.596 0.414 -20.082 1.00 90.81 250 HIS A N 1
ATOM 1942 C CA . HIS A 1 250 ? 32.236 1.391 -19.067 1.00 90.81 250 HIS A CA 1
ATOM 1943 C C . HIS A 1 250 ? 31.284 0.735 -18.062 1.00 90.81 250 HIS A C 1
ATOM 1945 O O . HIS A 1 250 ? 30.231 0.217 -18.437 1.00 90.81 250 HIS A O 1
ATOM 1951 N N . ALA A 1 251 ? 31.685 0.736 -16.791 1.00 89.81 251 ALA A N 1
ATOM 1952 C CA . ALA A 1 251 ? 30.898 0.211 -15.684 1.00 89.81 251 ALA A CA 1
ATOM 1953 C C . ALA A 1 251 ? 30.127 1.341 -14.996 1.00 89.81 251 ALA A C 1
ATOM 1955 O O . ALA A 1 251 ? 30.678 2.419 -14.752 1.00 89.81 251 ALA A O 1
ATOM 1956 N N . TYR A 1 252 ? 28.869 1.072 -14.672 1.00 91.06 252 TYR A N 1
ATOM 1957 C CA . TYR A 1 252 ? 27.991 1.978 -13.956 1.00 91.06 252 TYR A CA 1
ATOM 1958 C C . TYR A 1 252 ? 27.253 1.251 -12.841 1.00 91.06 252 TYR A C 1
ATOM 1960 O O . TYR A 1 252 ? 27.096 0.028 -12.852 1.00 91.06 252 TYR A O 1
ATOM 1968 N N . GLU A 1 253 ? 26.745 2.049 -11.917 1.00 91.94 253 GLU A N 1
ATOM 1969 C CA . GLU A 1 253 ? 25.868 1.618 -10.842 1.00 91.94 253 GLU A CA 1
ATOM 1970 C C . GLU A 1 253 ? 24.617 2.491 -10.872 1.00 91.94 253 GLU A C 1
ATOM 1972 O O . GLU A 1 253 ? 24.710 3.715 -10.769 1.00 91.94 253 GLU A O 1
ATOM 1977 N N . LEU A 1 254 ? 23.454 1.869 -11.057 1.00 92.06 254 LEU A N 1
ATOM 1978 C CA . LEU A 1 254 ? 22.170 2.524 -10.841 1.00 92.06 254 LEU A CA 1
ATOM 1979 C C . LEU A 1 254 ? 21.741 2.247 -9.400 1.00 92.06 254 LEU A C 1
ATOM 1981 O O . LEU A 1 254 ? 21.363 1.122 -9.075 1.00 92.06 254 LEU A O 1
ATOM 1985 N N . GLU A 1 255 ? 21.828 3.263 -8.550 1.00 91.69 255 GLU A N 1
ATOM 1986 C CA . GLU A 1 255 ? 21.338 3.221 -7.174 1.00 91.69 255 GLU A CA 1
ATOM 1987 C C . GLU A 1 255 ? 19.859 3.624 -7.159 1.00 91.69 255 GLU A C 1
ATOM 1989 O O . GLU A 1 255 ? 19.497 4.698 -7.638 1.00 91.69 255 GLU A O 1
ATOM 1994 N N . VAL A 1 256 ? 19.014 2.754 -6.616 1.00 91.25 256 VAL A N 1
ATOM 1995 C CA . VAL A 1 256 ? 17.588 2.968 -6.362 1.00 91.25 256 VAL A CA 1
ATOM 1996 C C . VAL A 1 256 ? 17.421 3.114 -4.861 1.00 91.25 256 VAL A C 1
ATOM 1998 O O . VAL A 1 256 ? 17.706 2.185 -4.112 1.00 91.25 256 VAL A O 1
ATOM 2001 N N . ILE A 1 257 ? 17.010 4.293 -4.421 1.00 90.94 257 ILE A N 1
ATOM 2002 C CA . ILE A 1 257 ? 17.047 4.721 -3.027 1.00 90.94 257 ILE A CA 1
ATOM 2003 C C . ILE A 1 257 ? 15.620 4.994 -2.576 1.00 90.94 257 ILE A C 1
ATOM 2005 O O . ILE A 1 257 ? 14.919 5.789 -3.205 1.00 90.94 257 ILE A O 1
ATOM 2009 N N . TRP A 1 258 ? 15.216 4.386 -1.465 1.00 91.88 258 TRP A N 1
ATOM 2010 C CA . TRP A 1 258 ? 13.989 4.753 -0.774 1.00 91.88 258 TRP A CA 1
ATOM 2011 C C . TRP A 1 258 ? 14.292 5.849 0.264 1.00 91.88 258 TRP A C 1
ATOM 2013 O O . TRP A 1 258 ? 15.006 5.583 1.236 1.00 91.88 258 TRP A O 1
ATOM 2023 N N . PRO A 1 259 ? 13.758 7.075 0.112 1.00 91.25 259 PRO A N 1
ATOM 2024 C CA . PRO A 1 259 ? 14.002 8.169 1.052 1.00 91.25 259 PRO A CA 1
ATOM 2025 C C . PRO A 1 259 ? 13.506 7.857 2.472 1.00 91.25 259 PRO A C 1
ATOM 2027 O O . PRO A 1 259 ? 12.390 7.384 2.667 1.00 91.25 259 PRO A O 1
ATOM 2030 N N . GLU A 1 260 ? 14.324 8.135 3.485 1.00 90.00 260 GLU A N 1
ATOM 2031 C CA . GLU A 1 260 ? 14.036 7.775 4.884 1.00 90.00 260 GLU A CA 1
ATOM 2032 C C . GLU A 1 260 ? 12.756 8.424 5.444 1.00 90.00 260 GLU A C 1
ATOM 2034 O O . GLU A 1 260 ? 12.108 7.851 6.315 1.00 90.00 260 GLU A O 1
ATOM 2039 N N . ASP A 1 261 ? 12.359 9.583 4.916 1.00 90.44 261 ASP A N 1
ATOM 2040 C CA . ASP A 1 261 ? 11.156 10.330 5.299 1.00 90.44 261 ASP A CA 1
ATOM 2041 C C . ASP A 1 261 ? 9.858 9.776 4.682 1.00 90.44 261 ASP A C 1
ATOM 2043 O O . ASP A 1 261 ? 8.760 10.173 5.070 1.00 90.44 261 ASP A O 1
ATOM 2047 N N . LYS A 1 262 ? 9.945 8.858 3.714 1.00 92.38 262 LYS A N 1
ATOM 2048 C CA . LYS A 1 262 ? 8.784 8.333 2.980 1.00 92.38 262 LYS A CA 1
ATOM 2049 C C . LYS A 1 262 ? 8.230 7.072 3.630 1.00 92.38 262 LYS A C 1
ATOM 2051 O O . LYS A 1 262 ? 8.312 5.997 3.046 1.00 92.38 262 LYS A O 1
ATOM 2056 N N . LYS A 1 263 ? 7.664 7.224 4.829 1.00 93.62 263 LYS A N 1
ATOM 2057 C CA . LYS A 1 263 ? 7.191 6.124 5.690 1.00 93.62 263 LYS A CA 1
ATOM 2058 C C . LYS A 1 263 ? 5.680 5.895 5.702 1.00 93.62 263 LYS A C 1
ATOM 2060 O O . LYS A 1 263 ? 5.203 5.118 6.519 1.00 93.62 263 LYS A O 1
ATOM 2065 N N . ASP A 1 264 ? 4.931 6.541 4.819 1.00 91.75 264 ASP A N 1
ATOM 2066 C CA . ASP A 1 264 ? 3.480 6.350 4.748 1.00 91.75 264 ASP A CA 1
ATOM 2067 C C . ASP A 1 264 ? 3.128 4.874 4.479 1.00 91.75 264 ASP A C 1
ATOM 2069 O O . ASP A 1 264 ? 3.685 4.251 3.569 1.00 91.75 264 ASP A O 1
ATOM 2073 N N . VAL A 1 265 ? 2.209 4.325 5.277 1.00 91.94 265 VAL A N 1
ATOM 2074 C CA . VAL A 1 265 ? 1.738 2.939 5.171 1.00 91.94 265 VAL A CA 1
ATOM 2075 C C . VAL A 1 265 ? 1.096 2.622 3.820 1.00 91.94 265 VAL A C 1
ATOM 2077 O O . VAL A 1 265 ? 1.098 1.466 3.406 1.00 91.94 265 VAL A O 1
ATOM 2080 N N . LEU A 1 266 ? 0.611 3.629 3.088 1.00 89.00 266 LEU A N 1
ATOM 2081 C CA . LEU A 1 266 ? 0.039 3.459 1.749 1.00 89.00 266 LEU A CA 1
ATOM 2082 C C . LEU A 1 266 ? 1.034 2.897 0.721 1.00 89.00 266 LEU A C 1
ATOM 2084 O O . LEU A 1 266 ? 0.608 2.384 -0.311 1.00 89.00 266 LEU A O 1
ATOM 2088 N N . TRP A 1 267 ? 2.341 2.988 0.988 1.00 88.12 267 TRP A N 1
ATOM 2089 C CA . TRP A 1 267 ? 3.377 2.416 0.124 1.00 88.12 267 TRP A CA 1
ATOM 2090 C C . TRP A 1 267 ? 3.695 0.954 0.427 1.00 88.12 267 TRP A C 1
ATOM 2092 O O . TRP A 1 267 ? 4.425 0.329 -0.340 1.00 88.12 267 TRP A O 1
ATOM 2102 N N . ALA A 1 268 ? 3.199 0.405 1.534 1.00 87.62 268 ALA A N 1
ATOM 2103 C CA . ALA A 1 268 ? 3.438 -0.986 1.884 1.00 87.62 268 ALA A CA 1
ATOM 2104 C C . ALA A 1 268 ? 2.750 -1.943 0.906 1.00 87.62 268 ALA A C 1
ATOM 2106 O O . ALA A 1 268 ? 1.658 -1.661 0.421 1.00 87.62 268 ALA A O 1
ATOM 2107 N N . ASP A 1 269 ? 3.382 -3.092 0.645 1.00 83.75 269 ASP A N 1
ATOM 2108 C CA . ASP A 1 269 ? 2.861 -4.125 -0.271 1.00 83.75 269 ASP A CA 1
ATOM 2109 C C . ASP A 1 269 ? 2.588 -3.614 -1.710 1.00 83.75 269 ASP A C 1
ATOM 2111 O O . ASP A 1 269 ? 1.901 -4.254 -2.506 1.00 83.75 269 ASP A O 1
ATOM 2115 N N . VAL A 1 270 ? 3.124 -2.438 -2.070 1.00 85.69 270 VAL A N 1
ATOM 2116 C CA . VAL A 1 270 ? 2.965 -1.856 -3.406 1.00 85.69 270 VAL A CA 1
ATOM 2117 C C . VAL A 1 270 ? 4.057 -2.404 -4.336 1.00 85.69 270 VAL A C 1
ATOM 2119 O O . VAL A 1 270 ? 5.251 -2.238 -4.054 1.00 85.69 270 VAL A O 1
ATOM 2122 N N . PRO A 1 271 ? 3.682 -3.060 -5.450 1.00 82.06 271 PRO A N 1
ATOM 2123 C CA . PRO A 1 271 ? 4.627 -3.506 -6.465 1.00 82.06 271 PRO A CA 1
ATOM 2124 C C . PRO A 1 271 ? 5.077 -2.344 -7.358 1.00 82.06 271 PRO A C 1
ATOM 2126 O O . PRO A 1 271 ? 4.306 -1.430 -7.630 1.00 82.06 271 PRO A O 1
ATOM 2129 N N . ASP A 1 272 ? 6.293 -2.437 -7.888 1.00 82.81 272 ASP A N 1
ATOM 2130 C CA . ASP A 1 272 ? 6.865 -1.521 -8.878 1.00 82.81 272 ASP A CA 1
ATOM 2131 C C . ASP A 1 272 ? 7.795 -2.296 -9.836 1.00 82.81 272 ASP A C 1
ATOM 2133 O O . ASP A 1 272 ? 8.004 -3.510 -9.721 1.00 82.81 272 ASP A O 1
ATOM 2137 N N . LEU A 1 273 ? 8.377 -1.608 -10.811 1.00 84.81 273 LEU A N 1
ATOM 2138 C CA . LEU A 1 273 ? 9.380 -2.148 -11.712 1.00 84.81 273 LEU A CA 1
ATOM 2139 C C . LEU A 1 273 ? 10.438 -1.101 -12.035 1.00 84.81 273 LEU A C 1
ATOM 2141 O O . LEU A 1 273 ? 10.158 0.086 -12.165 1.00 84.81 273 LEU A O 1
ATOM 2145 N N . VAL A 1 274 ? 11.645 -1.579 -12.320 1.00 85.50 274 VAL A N 1
ATOM 2146 C CA . VAL A 1 274 ? 12.662 -0.786 -13.009 1.00 85.50 274 VAL A CA 1
ATOM 2147 C C . VAL A 1 274 ? 13.047 -1.467 -14.312 1.00 85.50 274 VAL A C 1
ATOM 2149 O O . VAL A 1 274 ? 13.426 -2.640 -14.361 1.00 85.50 274 VAL A O 1
ATOM 2152 N N . LYS A 1 275 ? 12.960 -0.711 -15.400 1.00 87.25 275 LYS A N 1
ATOM 2153 C CA . LYS A 1 275 ? 13.383 -1.120 -16.732 1.00 87.25 275 LYS A CA 1
ATOM 2154 C C . LYS A 1 275 ? 14.592 -0.295 -17.146 1.00 87.25 275 LYS A C 1
ATOM 2156 O O . LYS A 1 275 ? 14.509 0.922 -17.270 1.00 87.25 275 LYS A O 1
ATOM 2161 N N . ILE A 1 276 ? 15.703 -0.972 -17.410 1.00 86.81 276 ILE A N 1
ATOM 2162 C CA . ILE A 1 276 ? 16.958 -0.367 -17.860 1.00 86.81 276 ILE A CA 1
ATOM 2163 C C . ILE A 1 276 ? 17.146 -0.713 -19.335 1.00 86.81 276 ILE A C 1
ATOM 2165 O O . ILE A 1 276 ? 17.172 -1.889 -19.712 1.00 86.81 276 ILE A O 1
ATOM 2169 N N . GLN A 1 277 ? 17.275 0.306 -20.179 1.00 85.88 277 GLN A N 1
ATOM 2170 C CA . GLN A 1 277 ? 17.544 0.158 -21.603 1.00 85.88 277 GLN A CA 1
ATOM 2171 C C . GLN A 1 277 ? 18.873 0.810 -21.965 1.00 85.88 277 GLN A C 1
ATOM 2173 O O . GLN A 1 277 ? 19.155 1.927 -21.547 1.00 85.88 277 GLN A O 1
ATOM 2178 N N . VAL A 1 278 ? 19.679 0.125 -22.769 1.00 86.12 278 VAL A N 1
ATOM 2179 C CA . VAL A 1 278 ? 20.929 0.677 -23.302 1.00 86.12 278 VAL A CA 1
ATOM 2180 C C . VAL A 1 278 ? 20.755 0.842 -24.800 1.00 86.12 278 VAL A C 1
ATOM 2182 O O . VAL A 1 278 ? 20.566 -0.149 -25.507 1.00 86.12 278 VAL A O 1
ATOM 2185 N N . HIS A 1 279 ? 20.800 2.084 -25.277 1.00 83.12 279 HIS A N 1
ATOM 2186 C CA . HIS A 1 279 ? 20.719 2.406 -26.703 1.00 83.12 279 HIS A CA 1
ATOM 2187 C C . HIS A 1 279 ? 22.122 2.683 -27.227 1.00 83.12 279 HIS A C 1
ATOM 2189 O O . HIS A 1 279 ? 22.813 3.547 -26.693 1.00 83.12 279 HIS A O 1
ATOM 2195 N N . MET A 1 280 ? 22.540 1.948 -28.253 1.00 82.88 280 MET A N 1
ATOM 2196 C CA . MET A 1 280 ? 23.861 2.009 -28.877 1.00 82.88 280 MET A CA 1
ATOM 2197 C C . MET A 1 280 ? 23.704 2.411 -30.343 1.00 82.88 280 MET A C 1
ATOM 2199 O O . MET A 1 280 ? 22.995 1.753 -31.106 1.00 82.88 280 MET A O 1
ATOM 2203 N N . GLU A 1 281 ? 24.409 3.456 -30.757 1.00 82.00 281 GLU A N 1
ATOM 2204 C CA . GLU A 1 281 ? 24.348 4.016 -32.105 1.00 82.00 281 GLU A CA 1
ATOM 2205 C C . GLU A 1 281 ? 25.738 4.170 -32.711 1.00 82.00 281 GLU A C 1
ATOM 2207 O O . GLU A 1 281 ? 26.691 4.591 -32.056 1.00 82.00 281 GLU A O 1
ATOM 2212 N N . GLN A 1 282 ? 25.856 3.890 -34.005 1.00 77.50 282 GLN A N 1
ATOM 2213 C CA . GLN A 1 282 ? 27.076 4.172 -34.751 1.00 77.50 282 GLN A CA 1
ATOM 2214 C C . GLN A 1 282 ? 27.271 5.687 -34.945 1.00 77.50 282 GLN A C 1
ATOM 2216 O O . GLN A 1 282 ? 26.447 6.357 -35.572 1.00 77.50 282 GLN A O 1
ATOM 2221 N N . ALA A 1 283 ? 28.397 6.216 -34.465 1.00 67.31 283 ALA A N 1
ATOM 2222 C CA . ALA A 1 283 ? 28.807 7.605 -34.647 1.00 67.31 283 ALA A CA 1
ATOM 2223 C C . ALA A 1 283 ? 29.671 7.771 -35.911 1.00 67.31 283 ALA A C 1
ATOM 2225 O O . ALA A 1 283 ? 30.413 6.866 -36.297 1.00 67.31 283 ALA A O 1
ATOM 2226 N N . GLU A 1 284 ? 29.599 8.933 -36.569 1.00 57.38 284 GLU A N 1
ATOM 2227 C CA . GLU A 1 284 ? 30.397 9.197 -37.774 1.00 57.38 284 GLU A CA 1
ATOM 2228 C C . GLU A 1 284 ? 31.902 9.196 -37.469 1.00 57.38 284 GLU A C 1
ATOM 2230 O O . GLU A 1 284 ? 32.392 9.924 -36.602 1.00 57.38 284 GLU A O 1
ATOM 2235 N N . THR A 1 285 ? 32.660 8.392 -38.216 1.00 43.62 285 THR A N 1
ATOM 2236 C CA . THR A 1 285 ? 34.122 8.407 -38.170 1.00 43.62 285 THR A CA 1
ATOM 2237 C C . THR A 1 285 ? 34.635 9.589 -38.992 1.00 43.62 285 THR A C 1
ATOM 2239 O O . THR A 1 285 ? 34.662 9.533 -40.221 1.00 43.62 285 THR A O 1
ATOM 2242 N N . ILE A 1 286 ? 35.086 10.660 -38.338 1.00 38.53 286 ILE A N 1
ATOM 2243 C CA . ILE A 1 286 ? 35.848 11.723 -39.009 1.00 38.53 286 ILE A CA 1
ATOM 2244 C C . ILE A 1 286 ? 37.317 11.285 -39.063 1.00 38.53 286 ILE A C 1
ATOM 2246 O O . ILE A 1 286 ? 38.135 11.706 -38.253 1.00 38.53 286 ILE A O 1
ATOM 2250 N N . ALA A 1 287 ? 37.669 10.389 -39.985 1.00 31.72 287 ALA A N 1
ATOM 2251 C CA . ALA A 1 287 ? 39.069 10.054 -40.229 1.00 31.72 287 ALA A CA 1
ATOM 2252 C C . ALA A 1 287 ? 39.361 9.946 -41.732 1.00 31.72 287 ALA A C 1
ATOM 2254 O O . ALA A 1 287 ? 39.040 8.959 -42.378 1.00 31.72 287 ALA A O 1
ATOM 2255 N N . SER A 1 288 ? 40.029 10.990 -42.233 1.00 35.56 288 SER A N 1
ATOM 2256 C CA . SER A 1 288 ? 40.893 11.030 -43.421 1.00 35.56 288 SER A CA 1
ATOM 2257 C C . SER A 1 288 ? 40.294 10.707 -44.807 1.00 35.56 288 SER A C 1
ATOM 2259 O O . SER A 1 288 ? 40.087 9.564 -45.187 1.00 35.56 288 SER A O 1
ATOM 2261 N N . THR A 1 289 ? 40.153 11.769 -45.612 1.00 32.88 289 THR A N 1
ATOM 2262 C CA . THR A 1 289 ? 40.244 11.864 -47.095 1.00 32.88 289 THR A CA 1
ATOM 2263 C C . THR A 1 289 ? 39.496 10.901 -48.034 1.00 32.88 289 THR A C 1
ATOM 2265 O O . THR A 1 289 ? 39.587 11.082 -49.247 1.00 32.88 289 THR A O 1
ATOM 2268 N N . LEU A 1 290 ? 38.649 9.992 -47.558 1.00 32.50 290 LEU A N 1
ATOM 2269 C CA . LEU A 1 290 ? 37.680 9.290 -48.407 1.00 32.50 290 LEU A CA 1
ATOM 2270 C C . LEU A 1 290 ? 36.327 9.194 -47.704 1.00 32.50 290 LEU A C 1
ATOM 2272 O O . LEU A 1 290 ? 36.149 8.441 -46.753 1.00 32.50 290 LEU A O 1
ATOM 2276 N N . VAL A 1 291 ? 35.351 9.950 -48.211 1.00 29.17 291 VAL A N 1
ATOM 2277 C CA . VAL A 1 291 ? 33.939 9.790 -47.850 1.00 29.17 291 VAL A CA 1
ATOM 2278 C C . VAL A 1 291 ? 33.474 8.446 -48.412 1.00 29.17 291 VAL A C 1
ATOM 2280 O O . VAL A 1 291 ? 33.069 8.350 -49.570 1.00 29.17 291 VAL A O 1
ATOM 2283 N N . VAL A 1 292 ? 33.573 7.385 -47.612 1.00 32.88 292 VAL A N 1
ATOM 2284 C CA . VAL A 1 292 ? 32.839 6.145 -47.875 1.00 32.88 292 VAL A CA 1
ATOM 2285 C C . VAL A 1 292 ? 31.386 6.420 -47.481 1.00 32.88 292 VAL A C 1
ATOM 2287 O O . VAL A 1 292 ? 31.143 6.792 -46.333 1.00 32.88 292 VAL A O 1
ATOM 2290 N N . PRO A 1 293 ? 30.405 6.295 -48.391 1.00 34.44 293 PRO A N 1
ATOM 2291 C CA . PRO A 1 293 ? 29.009 6.473 -48.023 1.00 34.44 293 PRO A CA 1
ATOM 2292 C C . PRO A 1 293 ? 28.623 5.381 -47.018 1.00 34.44 293 PRO A C 1
ATOM 2294 O O . PRO A 1 293 ? 28.581 4.199 -47.359 1.00 34.44 293 PRO A O 1
ATOM 2297 N N . VAL A 1 294 ? 28.356 5.774 -45.772 1.00 39.50 294 VAL A N 1
ATOM 2298 C CA . VAL A 1 294 ? 27.747 4.900 -44.763 1.00 39.50 294 VAL A CA 1
ATOM 2299 C C . VAL A 1 294 ? 26.317 4.620 -45.232 1.00 39.50 294 VAL A C 1
ATOM 2301 O O . VAL A 1 294 ? 25.448 5.483 -45.158 1.00 39.50 294 VAL A O 1
ATOM 2304 N N . LEU A 1 295 ? 26.096 3.436 -45.808 1.00 36.66 295 LEU A N 1
ATOM 2305 C CA . LEU A 1 295 ? 24.830 3.048 -46.448 1.00 36.66 295 LEU A CA 1
ATOM 2306 C C . LEU A 1 295 ? 23.692 2.773 -45.444 1.00 36.66 295 LEU A C 1
ATOM 2308 O O . LEU A 1 295 ? 22.532 2.755 -45.846 1.00 36.66 295 LEU A O 1
ATOM 2312 N N . ALA A 1 296 ? 24.007 2.588 -44.159 1.00 43.41 296 ALA A N 1
ATOM 2313 C CA . ALA A 1 296 ? 23.055 2.487 -43.053 1.00 43.41 296 ALA A CA 1
ATOM 2314 C C . ALA A 1 296 ? 23.775 2.785 -41.726 1.00 43.41 296 ALA A C 1
ATOM 2316 O O . ALA A 1 296 ? 24.915 2.356 -41.551 1.00 43.41 296 ALA A O 1
ATOM 2317 N N . ARG A 1 297 ? 23.125 3.506 -40.803 1.00 55.50 297 ARG A N 1
ATOM 2318 C CA . ARG A 1 297 ? 23.599 3.661 -39.417 1.00 55.50 297 ARG A CA 1
ATOM 2319 C C . ARG A 1 297 ? 22.987 2.548 -38.574 1.00 55.50 297 ARG A C 1
ATOM 2321 O O . ARG A 1 297 ? 21.769 2.377 -38.589 1.00 55.50 297 ARG A O 1
ATOM 2328 N N . TYR A 1 298 ? 23.822 1.793 -37.872 1.00 59.91 298 TYR A N 1
ATOM 2329 C CA . TYR A 1 298 ? 23.346 0.754 -36.964 1.00 59.91 298 TYR A CA 1
ATOM 2330 C C . TYR A 1 298 ? 22.886 1.378 -35.641 1.00 59.91 298 TYR A C 1
ATOM 2332 O O . TYR A 1 298 ? 23.609 2.174 -35.041 1.00 59.91 298 TYR A O 1
ATOM 2340 N N . HIS A 1 299 ? 21.676 1.009 -35.216 1.00 67.31 299 HIS A N 1
ATOM 2341 C CA . HIS A 1 299 ? 21.104 1.302 -33.904 1.00 67.31 299 HIS A CA 1
ATOM 2342 C C . HIS A 1 299 ? 20.733 -0.030 -33.251 1.00 67.31 299 HIS A C 1
ATOM 2344 O O . HIS A 1 299 ? 20.006 -0.836 -33.840 1.00 67.31 299 HIS A O 1
ATOM 2350 N N . HIS A 1 300 ? 21.213 -0.259 -32.036 1.00 74.38 300 HIS A N 1
ATOM 2351 C CA . HIS A 1 300 ? 20.858 -1.408 -31.217 1.00 74.38 300 HIS A CA 1
ATOM 2352 C C . HIS A 1 300 ? 20.297 -0.931 -29.878 1.00 74.38 300 HIS A C 1
ATOM 2354 O O . HIS A 1 300 ? 20.785 0.041 -29.315 1.00 74.38 300 HIS A O 1
ATOM 2360 N N . SER A 1 301 ? 19.286 -1.624 -29.360 1.00 73.75 301 SER A N 1
ATOM 2361 C CA . SER A 1 301 ? 18.741 -1.365 -28.029 1.00 73.75 301 SER A CA 1
ATOM 2362 C C . SER A 1 301 ? 18.614 -2.677 -27.270 1.00 73.75 301 SER A C 1
ATOM 2364 O O . SER A 1 301 ? 18.002 -3.622 -27.772 1.00 73.75 301 SER A O 1
ATOM 2366 N N . SER A 1 302 ? 19.183 -2.716 -26.068 1.00 75.31 302 SER A N 1
ATOM 2367 C CA . SER A 1 302 ? 19.030 -3.814 -25.113 1.00 75.31 302 SER A CA 1
ATOM 2368 C C . SER A 1 302 ? 18.099 -3.394 -23.981 1.00 75.31 302 SER A C 1
ATOM 2370 O O . SER A 1 302 ? 17.987 -2.208 -23.678 1.00 75.31 302 SER A O 1
ATOM 2372 N N . THR A 1 303 ? 17.375 -4.339 -23.381 1.00 78.12 303 THR A N 1
ATOM 2373 C CA . THR A 1 303 ? 16.346 -4.064 -22.366 1.00 78.12 303 THR A CA 1
ATOM 2374 C C . THR A 1 303 ? 16.365 -5.122 -21.275 1.00 78.12 303 THR A C 1
ATOM 2376 O O . THR A 1 303 ? 16.264 -6.310 -21.569 1.00 78.12 303 THR A O 1
ATOM 2379 N N . HIS A 1 304 ? 16.416 -4.669 -20.026 1.00 77.94 304 HIS A N 1
ATOM 2380 C CA . HIS A 1 304 ? 16.311 -5.499 -18.830 1.00 77.94 304 HIS A CA 1
ATOM 2381 C C . HIS A 1 304 ? 15.198 -4.948 -17.940 1.00 77.94 304 HIS A C 1
ATOM 2383 O O . HIS A 1 304 ? 15.094 -3.733 -17.775 1.00 77.94 304 HIS A O 1
ATOM 2389 N N . ILE A 1 305 ? 14.355 -5.828 -17.402 1.00 79.75 305 ILE A N 1
ATOM 2390 C CA . ILE A 1 305 ? 13.222 -5.474 -16.541 1.00 79.75 305 ILE A CA 1
ATOM 2391 C C . ILE A 1 305 ? 13.399 -6.214 -15.221 1.00 79.75 305 ILE A C 1
ATOM 2393 O O . ILE A 1 305 ? 13.637 -7.422 -15.225 1.00 79.75 305 ILE A O 1
ATOM 2397 N N . TYR A 1 306 ? 13.278 -5.485 -14.118 1.00 80.81 306 TYR A N 1
ATOM 2398 C CA . TYR A 1 306 ? 13.329 -6.020 -12.767 1.00 80.81 306 TYR A CA 1
ATOM 2399 C C . TYR A 1 306 ? 12.056 -5.633 -12.033 1.00 80.81 306 TYR A C 1
ATOM 2401 O O . TYR A 1 306 ? 11.736 -4.450 -11.925 1.00 80.81 306 TYR A O 1
ATOM 2409 N N . GLU A 1 307 ? 11.353 -6.638 -11.530 1.00 79.00 307 GLU A N 1
ATOM 2410 C CA . GLU A 1 307 ? 10.209 -6.456 -10.644 1.00 79.00 307 GLU A CA 1
ATOM 2411 C C . GLU A 1 307 ? 10.704 -6.155 -9.230 1.00 79.00 307 GLU A C 1
ATOM 2413 O O . GLU A 1 307 ? 11.738 -6.664 -8.776 1.00 79.00 307 GLU A O 1
ATOM 2418 N N . MET A 1 308 ? 9.974 -5.296 -8.538 1.00 79.06 308 MET A N 1
ATOM 2419 C CA . MET A 1 308 ? 10.250 -4.918 -7.167 1.00 79.06 308 MET A CA 1
ATOM 2420 C C . MET A 1 308 ? 8.938 -4.734 -6.408 1.00 79.06 308 MET A C 1
ATOM 2422 O O . MET A 1 308 ? 7.884 -4.561 -7.005 1.00 79.06 308 MET A O 1
ATOM 2426 N N . ALA A 1 309 ? 8.997 -4.808 -5.087 1.00 80.12 309 ALA A N 1
ATOM 2427 C CA . ALA A 1 309 ? 7.851 -4.543 -4.237 1.00 80.12 309 ALA A CA 1
ATOM 2428 C C . ALA A 1 309 ? 8.339 -3.989 -2.907 1.00 80.12 309 ALA A C 1
ATOM 2430 O O . ALA A 1 309 ? 9.425 -4.363 -2.438 1.00 80.12 309 ALA A O 1
ATOM 2431 N N . ALA A 1 310 ? 7.540 -3.095 -2.334 1.00 86.56 310 ALA A N 1
ATOM 2432 C CA . ALA A 1 310 ? 7.705 -2.688 -0.954 1.00 86.56 310 ALA A CA 1
ATOM 2433 C C . ALA A 1 310 ? 7.461 -3.873 -0.008 1.00 86.56 310 ALA A C 1
ATOM 2435 O O . ALA A 1 310 ? 6.719 -4.798 -0.341 1.00 86.56 310 ALA A O 1
ATOM 2436 N N . VAL A 1 311 ? 8.068 -3.845 1.180 1.00 87.88 311 VAL A N 1
ATOM 2437 C CA . VAL A 1 311 ? 7.827 -4.884 2.192 1.00 87.88 311 VAL A CA 1
ATOM 2438 C C . VAL A 1 311 ? 6.347 -4.962 2.576 1.00 87.88 311 VAL A C 1
ATOM 2440 O O . VAL A 1 311 ? 5.694 -3.917 2.689 1.00 87.88 311 VAL A O 1
ATOM 2443 N N . PRO A 1 312 ? 5.815 -6.174 2.822 1.00 88.06 312 PRO A N 1
ATOM 2444 C CA . PRO A 1 312 ? 4.504 -6.314 3.434 1.00 88.06 312 PRO A CA 1
ATOM 2445 C C . PRO A 1 312 ? 4.529 -5.691 4.831 1.00 88.06 312 PRO A C 1
ATOM 2447 O O . PRO A 1 312 ? 5.465 -5.908 5.608 1.00 88.06 312 PRO A O 1
ATOM 2450 N N . PHE A 1 313 ? 3.491 -4.924 5.155 1.00 93.62 313 PHE A N 1
ATOM 2451 C CA . PHE A 1 313 ? 3.362 -4.279 6.453 1.00 93.62 313 PHE A CA 1
ATOM 2452 C C . PHE A 1 313 ? 1.936 -4.376 6.974 1.00 93.62 313 PHE A C 1
ATOM 2454 O O . PHE A 1 313 ? 0.983 -3.858 6.396 1.00 93.62 313 PHE A O 1
ATOM 2461 N N . TYR A 1 314 ? 1.826 -5.013 8.126 1.00 94.38 314 TYR A N 1
ATOM 2462 C CA . TYR A 1 314 ? 0.602 -5.263 8.852 1.00 94.38 314 TYR A CA 1
ATOM 2463 C C . TYR A 1 314 ? 0.884 -4.933 10.311 1.00 94.38 314 TYR A C 1
ATOM 2465 O O . TYR A 1 314 ? 1.721 -5.566 10.943 1.00 94.38 314 TYR A O 1
ATOM 2473 N N . PHE A 1 315 ? 0.204 -3.916 10.827 1.00 96.94 315 PHE A N 1
ATOM 2474 C CA . PHE A 1 315 ? 0.253 -3.522 12.229 1.00 96.94 315 PHE A CA 1
ATOM 2475 C C . PHE A 1 315 ? -1.186 -3.386 12.713 1.00 96.94 315 PHE A C 1
ATOM 2477 O O . PHE A 1 315 ? -1.931 -2.517 12.244 1.00 96.94 315 PHE A O 1
ATOM 2484 N N . THR A 1 316 ? -1.603 -4.327 13.556 1.00 96.75 316 THR A N 1
ATOM 2485 C CA . THR A 1 316 ? -2.996 -4.505 13.978 1.00 96.75 316 THR A CA 1
ATOM 2486 C C . THR A 1 316 ? -3.082 -4.680 15.491 1.00 96.75 316 THR A C 1
ATOM 2488 O O . THR A 1 316 ? -2.077 -4.900 16.170 1.00 96.75 316 THR A O 1
ATOM 2491 N N . SER A 1 317 ? -4.291 -4.555 16.032 1.00 97.12 317 SER A N 1
ATOM 2492 C CA . SER A 1 317 ? -4.562 -4.758 17.450 1.00 97.12 317 SER A CA 1
ATOM 2493 C C . SER A 1 317 ? -5.915 -5.429 17.655 1.00 97.12 317 SER A C 1
ATOM 2495 O O . SER A 1 317 ? -6.805 -5.319 16.813 1.00 97.12 317 SER A O 1
ATOM 2497 N N . ASP A 1 318 ? -6.075 -6.119 18.785 1.00 94.12 318 ASP A N 1
ATOM 2498 C CA . ASP A 1 318 ? -7.363 -6.665 19.212 1.00 94.12 318 ASP A CA 1
ATOM 2499 C C . ASP A 1 318 ? -8.323 -5.587 19.744 1.00 94.12 318 ASP A C 1
ATOM 2501 O O . ASP A 1 318 ? -9.537 -5.797 19.722 1.00 94.12 318 ASP A O 1
ATOM 2505 N N . ARG A 1 319 ? -7.798 -4.443 20.214 1.00 93.69 319 ARG A N 1
ATOM 2506 C CA . ARG A 1 319 ? -8.593 -3.347 20.799 1.00 93.69 319 ARG A CA 1
ATOM 2507 C C . ARG A 1 319 ? -8.413 -1.991 20.128 1.00 93.69 319 ARG A C 1
ATOM 2509 O O . ARG A 1 319 ? -9.290 -1.148 20.281 1.00 93.69 319 ARG A O 1
ATOM 2516 N N . LEU A 1 320 ? -7.328 -1.747 19.403 1.00 97.56 320 LEU A N 1
ATOM 2517 C CA . LEU A 1 320 ? -7.057 -0.433 18.810 1.00 97.56 320 LEU A CA 1
ATOM 2518 C C . LEU A 1 320 ? -7.294 -0.433 17.297 1.00 97.56 320 LEU A C 1
ATOM 2520 O O . LEU A 1 320 ? -6.986 -1.406 16.608 1.00 97.56 320 LEU A O 1
ATOM 2524 N N . THR A 1 321 ? -7.812 0.677 16.774 1.00 96.12 321 THR A N 1
ATOM 2525 C CA . THR A 1 321 ? -8.111 0.870 15.345 1.00 96.12 321 THR A CA 1
ATOM 2526 C C . THR A 1 321 ? -7.603 2.230 14.870 1.00 96.12 321 THR A C 1
ATOM 2528 O O . THR A 1 321 ? -7.280 3.093 15.679 1.00 96.12 321 THR A O 1
ATOM 2531 N N . GLU A 1 322 ? -7.507 2.447 13.559 1.00 94.19 322 GLU A N 1
ATOM 2532 C CA . GLU A 1 322 ? -7.087 3.750 13.009 1.00 94.19 322 GLU A CA 1
ATOM 2533 C C . GLU A 1 322 ? -8.124 4.853 13.282 1.00 94.19 322 GLU A C 1
ATOM 2535 O O . GLU A 1 322 ? -7.768 5.995 13.570 1.00 94.19 322 GLU A O 1
ATOM 2540 N N . GLU A 1 323 ? -9.413 4.505 13.234 1.00 92.44 323 GLU A N 1
ATOM 2541 C CA . GLU A 1 323 ? -10.519 5.432 13.508 1.00 92.44 323 GLU A CA 1
ATOM 2542 C C . GLU A 1 323 ? -10.655 5.736 15.005 1.00 92.44 323 GLU A C 1
ATOM 2544 O O . GLU A 1 323 ? -10.973 6.868 15.371 1.00 92.44 323 GLU A O 1
ATOM 2549 N N . GLY A 1 324 ? -10.291 4.773 15.857 1.00 91.38 324 GLY A N 1
ATOM 2550 C CA . GLY A 1 324 ? -10.477 4.821 17.300 1.00 91.38 324 GLY A CA 1
ATOM 2551 C C . GLY A 1 324 ? -11.799 4.192 17.707 1.00 91.38 324 GLY A C 1
ATOM 2552 O O . GLY A 1 324 ? -12.862 4.664 17.322 1.00 91.38 324 GLY A O 1
ATOM 2553 N N . ASN A 1 325 ? -11.724 3.129 18.503 1.00 86.06 325 ASN A N 1
ATOM 2554 C CA . ASN A 1 325 ? -12.900 2.528 19.124 1.00 86.06 325 ASN A CA 1
ATOM 2555 C C . ASN A 1 325 ? -13.037 3.011 20.565 1.00 86.06 325 ASN A C 1
ATOM 2557 O O . ASN A 1 325 ? -12.033 3.228 21.249 1.00 86.06 325 ASN A O 1
ATOM 2561 N N . GLU A 1 326 ? -14.273 3.077 21.043 1.00 86.62 326 GLU A N 1
ATOM 2562 C CA . GLU A 1 326 ? -14.579 3.358 22.441 1.00 86.62 326 GLU A CA 1
ATOM 2563 C C . GLU A 1 326 ? -14.989 2.080 23.177 1.00 86.62 326 GLU A C 1
ATOM 2565 O O . GLU A 1 326 ? -15.734 1.245 22.656 1.00 86.62 326 GLU A O 1
ATOM 2570 N N . TYR A 1 327 ? -14.493 1.919 24.402 1.00 83.81 327 TYR A N 1
ATOM 2571 C CA . TYR A 1 327 ? -14.774 0.769 25.252 1.00 83.81 327 TYR A CA 1
ATOM 2572 C C . TYR A 1 327 ? -15.177 1.216 26.645 1.00 83.81 327 TYR A C 1
ATOM 2574 O O . TYR A 1 327 ? -14.460 1.967 27.304 1.00 83.81 327 TYR A O 1
ATOM 2582 N N . GLN A 1 328 ? -16.263 0.641 27.147 1.00 81.56 328 GLN A N 1
ATOM 2583 C CA . GLN A 1 328 ? -16.605 0.742 28.554 1.00 81.56 328 GLN A CA 1
ATOM 2584 C C . GLN A 1 328 ? -16.121 -0.503 29.301 1.00 81.56 328 GLN A C 1
ATOM 2586 O O . GLN A 1 328 ? -16.482 -1.635 28.974 1.00 81.56 328 GLN A O 1
ATOM 2591 N N . LEU A 1 329 ? -15.265 -0.286 30.294 1.00 83.88 329 LEU A N 1
ATOM 2592 C CA . LEU A 1 329 ? -14.676 -1.320 31.134 1.00 83.88 329 LEU A CA 1
ATOM 2593 C C . LEU A 1 329 ? -15.445 -1.444 32.455 1.00 83.88 329 LEU A C 1
ATOM 2595 O O . LEU A 1 329 ? -16.251 -0.591 32.824 1.00 83.88 329 LEU A O 1
ATOM 2599 N N . SER A 1 330 ? -15.198 -2.528 33.190 1.00 78.06 330 SER A N 1
ATOM 2600 C CA . SER A 1 330 ? -15.766 -2.689 34.531 1.00 78.06 330 SER A CA 1
ATOM 2601 C C . SER A 1 330 ? -15.118 -1.694 35.512 1.00 78.06 330 SER A C 1
ATOM 2603 O O . SER A 1 330 ? -13.900 -1.531 35.443 1.00 78.06 330 SER A O 1
ATOM 2605 N N . PRO A 1 331 ? -15.860 -1.109 36.474 1.00 77.50 331 PRO A N 1
ATOM 2606 C CA . PRO A 1 331 ? -15.303 -0.359 37.607 1.00 77.50 331 PRO A CA 1
ATOM 2607 C C . PRO A 1 331 ? -14.204 -1.089 38.389 1.00 77.50 331 PRO A C 1
ATOM 2609 O O . PRO A 1 331 ? -13.400 -0.452 39.059 1.00 77.50 331 PRO A O 1
ATOM 2612 N N . GLU A 1 332 ? -14.180 -2.425 38.336 1.00 80.81 332 GLU A N 1
ATOM 2613 C CA . GLU A 1 332 ? -13.190 -3.267 39.025 1.00 80.81 332 GLU A CA 1
ATOM 2614 C C . GLU A 1 332 ? -11.925 -3.508 38.180 1.00 80.81 332 GLU A C 1
ATOM 2616 O O . GLU A 1 332 ? -11.082 -4.330 38.533 1.00 80.81 332 GLU A O 1
ATOM 2621 N N . THR A 1 333 ? -11.794 -2.841 37.031 1.00 86.00 333 THR A N 1
ATOM 2622 C CA . THR A 1 333 ? -10.645 -3.017 36.138 1.00 86.00 333 THR A CA 1
ATOM 2623 C C . THR A 1 333 ? -9.411 -2.331 36.716 1.00 86.00 333 THR A C 1
ATOM 2625 O O . THR A 1 333 ? -9.292 -1.112 36.659 1.00 86.00 333 THR A O 1
ATOM 2628 N N . GLU A 1 334 ? -8.461 -3.127 37.200 1.00 91.38 334 GLU A N 1
ATOM 2629 C CA . GLU A 1 334 ? -7.163 -2.642 37.695 1.00 91.38 334 GLU A CA 1
ATOM 2630 C C . GLU A 1 334 ? -6.056 -2.700 36.628 1.00 91.38 334 GLU A C 1
ATOM 2632 O O . GLU A 1 334 ? -5.017 -2.054 36.765 1.00 91.38 334 GLU A O 1
ATOM 2637 N N . ALA A 1 335 ? -6.260 -3.470 35.555 1.00 94.12 335 ALA A N 1
ATOM 2638 C CA . ALA A 1 335 ? -5.309 -3.577 34.457 1.00 94.12 335 ALA A CA 1
ATOM 2639 C C . ALA A 1 335 ? -5.986 -3.882 33.116 1.00 94.12 335 ALA A C 1
ATOM 2641 O O . ALA A 1 335 ? -6.976 -4.614 33.053 1.00 94.12 335 ALA A O 1
ATOM 2642 N N . LEU A 1 336 ? -5.387 -3.383 32.035 1.00 95.00 336 LEU A N 1
ATOM 2643 C CA . LEU A 1 336 ? -5.800 -3.630 30.656 1.00 95.00 336 LEU A CA 1
ATOM 2644 C C . LEU A 1 336 ? -4.611 -4.161 29.854 1.00 95.00 336 LEU A C 1
ATOM 2646 O O . LEU A 1 336 ? -3.549 -3.543 29.815 1.00 95.00 336 LEU A O 1
ATOM 2650 N N . ALA A 1 337 ? -4.800 -5.306 29.200 1.00 95.44 337 ALA A N 1
ATOM 2651 C CA . ALA A 1 337 ? -3.850 -5.839 28.233 1.00 95.44 337 ALA A CA 1
ATOM 2652 C C . ALA A 1 337 ? -4.364 -5.577 26.815 1.00 95.44 337 ALA A C 1
ATOM 2654 O O . ALA A 1 337 ? -5.507 -5.911 26.506 1.00 95.44 337 ALA A O 1
ATOM 2655 N N . ILE A 1 338 ? -3.507 -5.010 25.971 1.00 97.06 338 ILE A N 1
ATOM 2656 C CA . ILE A 1 338 ? -3.767 -4.767 24.552 1.00 97.06 338 ILE A CA 1
ATOM 2657 C C . ILE A 1 338 ? -2.766 -5.592 23.759 1.00 97.06 338 ILE A C 1
ATOM 2659 O O . ILE A 1 338 ? -1.556 -5.487 23.974 1.00 97.06 338 ILE A O 1
ATOM 2663 N N . GLU A 1 339 ? -3.270 -6.424 22.858 1.00 96.75 339 GLU A N 1
ATOM 2664 C CA . GLU A 1 339 ? -2.447 -7.219 21.964 1.00 96.75 339 GLU A CA 1
ATOM 2665 C C . GLU A 1 339 ? -2.199 -6.432 20.678 1.00 96.75 339 GLU A C 1
ATOM 2667 O O . GLU A 1 339 ? -3.125 -5.939 20.030 1.00 96.75 339 GLU A O 1
ATOM 2672 N N . LEU A 1 340 ? -0.925 -6.308 20.326 1.00 97.88 340 LEU A N 1
ATOM 2673 C CA . LEU A 1 340 ? -0.461 -5.796 19.048 1.00 97.88 340 LEU A CA 1
ATOM 2674 C C . LEU A 1 340 ? 0.042 -6.966 18.225 1.00 97.88 340 LEU A C 1
ATOM 2676 O O . LEU A 1 340 ? 0.700 -7.860 18.760 1.00 97.88 340 LEU A O 1
ATOM 2680 N N . ARG A 1 341 ? -0.241 -6.956 16.927 1.00 96.50 341 ARG A N 1
ATOM 2681 C CA . ARG A 1 341 ? 0.156 -8.030 16.022 1.00 96.50 341 ARG A CA 1
ATOM 2682 C C . ARG A 1 341 ? 0.786 -7.476 14.760 1.00 96.50 341 ARG A C 1
ATOM 2684 O O . ARG A 1 341 ? 0.466 -6.367 14.326 1.00 96.50 341 ARG A O 1
ATOM 2691 N N . ASN A 1 342 ? 1.676 -8.269 14.173 1.00 95.38 342 ASN A N 1
ATOM 2692 C CA . ASN A 1 342 ? 2.277 -7.962 12.880 1.00 95.38 342 ASN A CA 1
ATOM 2693 C C . ASN A 1 342 ? 1.574 -8.681 11.705 1.00 95.38 342 ASN A C 1
ATOM 2695 O O . ASN A 1 342 ? 2.162 -8.797 10.626 1.00 95.38 342 ASN A O 1
ATOM 2699 N N . ASP A 1 343 ? 0.362 -9.201 11.924 1.00 93.12 343 ASP A N 1
ATOM 2700 C CA . ASP A 1 343 ? -0.443 -9.945 10.955 1.00 93.12 343 ASP A CA 1
ATOM 2701 C C . ASP A 1 343 ? -1.871 -9.401 10.841 1.00 93.12 343 ASP A C 1
ATOM 2703 O O . ASP A 1 343 ? -2.362 -8.683 11.716 1.00 93.12 343 ASP A O 1
ATOM 2707 N N . GLN A 1 344 ? -2.534 -9.721 9.730 1.00 87.69 344 GLN A N 1
ATOM 2708 C CA . GLN A 1 344 ? -3.915 -9.301 9.481 1.00 87.69 344 GLN A CA 1
ATOM 2709 C C . GLN A 1 344 ? -4.936 -10.424 9.705 1.00 87.69 344 GLN A C 1
ATOM 2711 O O . GLN A 1 344 ? -6.033 -10.167 10.195 1.00 87.69 344 GLN A O 1
ATOM 2716 N N . ASP A 1 345 ? -4.611 -11.649 9.296 1.00 82.94 345 ASP A N 1
ATOM 2717 C CA . ASP A 1 345 ? -5.553 -12.775 9.243 1.00 82.94 345 ASP A CA 1
ATOM 2718 C C . ASP A 1 345 ? -4.875 -14.153 9.370 1.00 82.94 345 ASP A C 1
ATOM 2720 O O . ASP A 1 345 ? -5.452 -15.170 8.983 1.00 82.94 345 ASP A O 1
ATOM 2724 N N . GLY A 1 346 ? -3.638 -14.203 9.877 1.00 81.00 346 GLY A N 1
ATOM 2725 C CA . GLY A 1 346 ? -2.832 -15.423 9.956 1.00 81.00 346 GLY A CA 1
ATOM 2726 C C . GLY A 1 346 ? -2.239 -15.919 8.628 1.00 81.00 346 GLY A C 1
ATOM 2727 O O . GLY A 1 346 ? -1.406 -16.823 8.651 1.00 81.00 346 GLY A O 1
ATOM 2728 N N . TYR A 1 347 ? -2.616 -15.337 7.483 1.00 83.56 347 TYR A N 1
ATOM 2729 C CA . TYR A 1 347 ? -2.037 -15.648 6.166 1.00 83.56 347 TYR A CA 1
ATOM 2730 C C . TYR A 1 347 ? -1.172 -14.518 5.612 1.00 83.56 347 TYR A C 1
ATOM 2732 O O . TYR A 1 347 ? -0.350 -14.751 4.726 1.00 83.56 347 TYR A O 1
ATOM 2740 N N . ARG A 1 348 ? -1.371 -13.301 6.119 1.00 85.50 348 ARG A N 1
ATOM 2741 C CA . ARG A 1 348 ? -0.630 -12.101 5.738 1.00 85.50 348 ARG A CA 1
ATOM 2742 C C . ARG A 1 348 ? 0.023 -11.493 6.969 1.00 85.50 348 ARG A C 1
ATOM 2744 O O . ARG A 1 348 ? -0.673 -11.146 7.923 1.00 85.50 348 ARG A O 1
ATOM 2751 N N . TRP A 1 349 ? 1.347 -11.392 6.942 1.00 90.56 349 TRP A N 1
ATOM 2752 C CA . TRP A 1 349 ? 2.160 -10.893 8.046 1.00 90.56 349 TRP A CA 1
ATOM 2753 C C . TRP A 1 349 ? 3.350 -10.082 7.537 1.00 90.56 349 TRP A C 1
ATOM 2755 O O . TRP A 1 349 ? 3.705 -10.128 6.359 1.00 90.56 349 TRP A O 1
ATOM 2765 N N . SER A 1 350 ? 3.946 -9.310 8.441 1.00 91.25 350 SER A N 1
ATOM 2766 C CA . SER A 1 350 ? 5.142 -8.514 8.163 1.00 91.25 350 SER A CA 1
ATOM 2767 C C . SER A 1 350 ? 6.394 -9.339 8.436 1.00 91.25 350 SER A C 1
ATOM 2769 O O . SER A 1 350 ? 6.577 -9.834 9.548 1.00 91.25 350 SER A O 1
ATOM 2771 N N . ASP A 1 351 ? 7.296 -9.431 7.461 1.00 86.38 351 ASP A N 1
ATOM 2772 C CA . ASP A 1 351 ? 8.580 -10.139 7.604 1.00 86.38 351 ASP A CA 1
ATOM 2773 C C . ASP A 1 351 ? 9.711 -9.240 8.143 1.00 86.38 351 ASP A C 1
ATOM 2775 O O . ASP A 1 351 ? 10.856 -9.667 8.309 1.00 86.38 351 ASP A O 1
ATOM 2779 N N . THR A 1 352 ? 9.395 -7.982 8.456 1.00 88.31 352 THR A N 1
ATOM 2780 C CA . THR A 1 352 ? 10.326 -6.990 9.005 1.00 88.31 352 THR A CA 1
ATOM 2781 C C . THR A 1 352 ? 9.960 -6.617 10.442 1.00 88.31 352 THR A C 1
ATOM 2783 O O . THR A 1 352 ? 8.769 -6.491 10.733 1.00 88.31 352 THR A O 1
ATOM 2786 N N . PRO A 1 353 ? 10.941 -6.370 11.335 1.00 92.69 353 PRO A N 1
ATOM 2787 C CA . PRO A 1 353 ? 10.664 -5.867 12.679 1.00 92.69 353 PRO A CA 1
ATOM 2788 C C . PRO A 1 353 ? 9.873 -4.559 12.652 1.00 92.69 353 PRO A C 1
ATOM 2790 O O . PRO A 1 353 ? 10.272 -3.619 11.961 1.00 92.69 353 PRO A O 1
ATOM 2793 N N . ILE A 1 354 ? 8.791 -4.496 13.432 1.00 96.19 354 ILE A N 1
ATOM 2794 C CA . ILE A 1 354 ? 7.992 -3.280 13.593 1.00 96.19 354 ILE A CA 1
ATOM 2795 C C . ILE A 1 354 ? 8.360 -2.631 14.917 1.00 96.19 354 ILE A C 1
ATOM 2797 O O . ILE A 1 354 ? 8.079 -3.180 15.981 1.00 96.19 354 ILE A O 1
ATOM 2801 N N . HIS A 1 355 ? 8.983 -1.461 14.849 1.00 96.62 355 HIS A N 1
ATOM 2802 C CA . HIS A 1 355 ? 9.248 -0.642 16.028 1.00 96.62 355 HIS A CA 1
ATOM 2803 C C . HIS A 1 355 ? 8.027 0.222 16.298 1.00 96.62 355 HIS A C 1
ATOM 2805 O O . HIS A 1 355 ? 7.518 0.838 15.363 1.00 96.62 355 HIS A O 1
ATOM 2811 N N . TYR A 1 356 ? 7.577 0.298 17.544 1.00 98.00 356 TYR A N 1
ATOM 2812 C CA . TYR A 1 356 ? 6.431 1.117 17.913 1.00 98.00 356 TYR A CA 1
ATOM 2813 C C . TYR A 1 356 ? 6.645 1.821 19.249 1.00 98.00 356 TYR A C 1
ATOM 2815 O O . TYR A 1 356 ? 7.427 1.383 20.094 1.00 98.00 356 TYR A O 1
ATOM 2823 N N . ILE A 1 357 ? 5.900 2.901 19.433 1.00 97.88 357 ILE A N 1
ATOM 2824 C CA . ILE A 1 357 ? 5.718 3.588 20.706 1.00 97.88 357 ILE A CA 1
ATOM 2825 C C . ILE A 1 357 ? 4.245 3.544 21.081 1.00 97.88 357 ILE A C 1
ATOM 2827 O O . ILE A 1 357 ? 3.381 3.466 20.209 1.00 97.88 357 ILE A O 1
ATOM 2831 N N . TYR A 1 358 ? 3.955 3.589 22.373 1.00 97.31 358 TYR A N 1
ATOM 2832 C CA . TYR A 1 358 ? 2.597 3.742 22.867 1.00 97.31 358 TYR A CA 1
ATOM 2833 C C . TYR A 1 358 ? 2.520 4.843 23.914 1.00 97.31 358 TYR A C 1
ATOM 2835 O O . TYR A 1 358 ? 3.459 5.056 24.684 1.00 97.31 358 TYR A O 1
ATOM 2843 N N . GLN A 1 359 ? 1.382 5.520 23.939 1.00 97.06 359 GLN A N 1
ATOM 2844 C CA . GLN A 1 359 ? 1.043 6.586 24.865 1.00 97.06 359 GLN A CA 1
ATOM 2845 C C . GLN A 1 359 ? -0.322 6.288 25.481 1.00 97.06 359 GLN A C 1
ATOM 2847 O O . GLN A 1 359 ? -1.250 5.856 24.801 1.00 97.06 359 GLN A O 1
ATOM 2852 N N . VAL A 1 360 ? -0.427 6.513 26.783 1.00 96.88 360 VAL A N 1
ATOM 2853 C CA . VAL A 1 360 ? -1.639 6.387 27.588 1.00 96.88 360 VAL A CA 1
ATOM 2854 C C . VAL A 1 360 ? -1.852 7.733 28.258 1.00 96.88 360 VAL A C 1
ATOM 2856 O O . VAL A 1 360 ? -1.020 8.157 29.067 1.00 96.88 360 VAL A O 1
ATOM 2859 N N . ARG A 1 361 ? -2.951 8.403 27.919 1.00 95.62 361 ARG A N 1
ATOM 2860 C CA . ARG A 1 361 ? -3.339 9.689 28.496 1.00 95.62 361 ARG A CA 1
ATOM 2861 C C . ARG A 1 361 ? -4.542 9.497 29.408 1.00 95.62 361 ARG A C 1
ATOM 2863 O O . ARG A 1 361 ? -5.543 8.920 28.993 1.00 95.62 361 ARG A O 1
ATOM 2870 N N . LYS A 1 362 ? -4.434 9.991 30.641 1.00 91.00 362 LYS A N 1
ATOM 2871 C CA . LYS A 1 362 ? -5.528 10.046 31.617 1.00 91.00 362 LYS A CA 1
ATOM 2872 C C . LYS A 1 362 ? -5.511 11.410 32.294 1.00 91.00 362 LYS A C 1
ATOM 2874 O O . LYS A 1 362 ? -4.500 11.768 32.889 1.00 91.00 362 LYS A O 1
ATOM 2879 N N . ASP A 1 363 ? -6.602 12.167 32.204 1.00 73.69 363 ASP A N 1
ATOM 2880 C CA . ASP A 1 363 ? -6.786 13.442 32.922 1.00 73.69 363 ASP A CA 1
ATOM 2881 C C . ASP A 1 363 ? -5.611 14.444 32.773 1.00 73.69 363 ASP A C 1
ATOM 2883 O O . ASP A 1 363 ? -5.307 15.222 33.676 1.00 73.69 363 ASP A O 1
ATOM 2887 N N . GLY A 1 364 ? -4.923 14.423 31.624 1.00 69.06 364 GLY A N 1
ATOM 2888 C CA . GLY A 1 364 ? -3.762 15.274 31.331 1.00 69.06 364 GLY A CA 1
ATOM 2889 C C . GLY A 1 364 ? -2.395 14.712 31.751 1.00 69.06 364 GLY A C 1
ATOM 2890 O O . GLY A 1 364 ? -1.376 15.295 31.378 1.00 69.06 364 GLY A O 1
ATOM 2891 N N . GLU A 1 365 ? -2.337 13.584 32.465 1.00 79.81 365 GLU A N 1
ATOM 2892 C CA . GLU A 1 365 ? -1.101 12.820 32.663 1.00 79.81 365 GLU A CA 1
ATOM 2893 C C . GLU A 1 365 ? -0.863 11.866 31.487 1.00 79.81 365 GLU A C 1
ATOM 2895 O O . GLU A 1 365 ? -1.756 11.121 31.082 1.00 79.81 365 GLU A O 1
ATOM 2900 N N . GLU A 1 366 ? 0.362 11.865 30.958 1.00 89.69 366 GLU A N 1
ATOM 2901 C CA . GLU A 1 366 ? 0.781 10.985 29.867 1.00 89.69 366 GLU A CA 1
ATOM 2902 C C . GLU A 1 366 ? 1.877 10.031 30.348 1.00 89.69 366 GLU A C 1
ATOM 2904 O O . GLU A 1 366 ? 2.900 10.444 30.904 1.00 89.69 366 GLU A O 1
ATOM 2909 N N . LYS A 1 367 ? 1.666 8.735 30.119 1.00 92.50 367 LYS A N 1
ATOM 2910 C CA . LYS A 1 367 ? 2.674 7.685 30.295 1.00 92.50 367 LYS A CA 1
ATOM 2911 C C . LYS A 1 367 ? 2.839 6.945 28.981 1.00 92.50 367 LYS A C 1
ATOM 2913 O O . LYS A 1 367 ? 1.880 6.784 28.238 1.00 92.50 367 LYS A O 1
ATOM 2918 N N . GLY A 1 368 ? 4.035 6.450 28.703 1.00 92.88 368 GLY A N 1
ATOM 2919 C CA . GLY A 1 368 ? 4.286 5.727 27.466 1.00 92.88 368 GLY A CA 1
ATOM 2920 C C . GLY A 1 368 ? 5.439 4.752 27.573 1.00 92.88 368 GLY A C 1
ATOM 2921 O O . GLY A 1 368 ? 6.125 4.674 28.595 1.00 92.88 368 GLY A O 1
ATOM 2922 N N . GLY A 1 369 ? 5.635 4.008 26.498 1.00 95.31 369 GLY A N 1
ATOM 2923 C CA . GLY A 1 369 ? 6.732 3.070 26.341 1.00 95.31 369 GLY A CA 1
ATOM 2924 C C . GLY A 1 369 ? 6.991 2.779 24.872 1.00 95.31 369 GLY A C 1
ATOM 2925 O O . GLY A 1 369 ? 6.307 3.287 23.984 1.00 95.31 369 GLY A O 1
ATOM 2926 N N . GLU A 1 370 ? 7.991 1.949 24.622 1.00 96.75 370 GLU A N 1
ATOM 2927 C CA . GLU A 1 370 ? 8.384 1.516 23.285 1.00 96.75 370 GLU A CA 1
ATOM 2928 C C . GLU A 1 370 ? 8.493 -0.006 23.230 1.00 96.75 370 GLU A C 1
ATOM 2930 O O . GLU A 1 370 ? 8.670 -0.672 24.254 1.00 96.75 370 GLU A O 1
ATOM 2935 N N . GLY A 1 371 ? 8.376 -0.563 22.029 1.00 96.38 371 GLY A N 1
ATOM 2936 C CA . GLY A 1 371 ? 8.475 -1.996 21.807 1.00 96.38 371 GLY A CA 1
ATOM 2937 C C . GLY A 1 371 ? 8.827 -2.349 20.368 1.00 96.38 371 GLY A C 1
ATOM 2938 O O . GLY A 1 371 ? 8.904 -1.493 19.482 1.00 96.38 371 GLY A O 1
ATOM 2939 N N . ILE A 1 372 ? 9.087 -3.638 20.152 1.00 96.44 372 ILE A N 1
ATOM 2940 C CA . ILE A 1 372 ? 9.426 -4.194 18.842 1.00 96.44 372 ILE A CA 1
ATOM 2941 C C . ILE A 1 372 ? 8.637 -5.487 18.644 1.00 96.44 372 ILE A C 1
ATOM 2943 O O . ILE A 1 372 ? 8.813 -6.434 19.407 1.00 96.44 372 ILE A O 1
ATOM 2947 N N . LEU A 1 373 ? 7.821 -5.548 17.592 1.00 95.81 373 LEU A N 1
ATOM 2948 C CA . LEU A 1 373 ? 7.248 -6.800 17.097 1.00 95.81 373 LEU A CA 1
ATOM 2949 C C . LEU A 1 373 ? 8.262 -7.461 16.164 1.00 95.81 373 LEU A C 1
ATOM 2951 O O . LEU A 1 373 ? 8.488 -6.997 15.043 1.00 95.81 373 LEU A O 1
ATOM 2955 N N . TYR A 1 374 ? 8.893 -8.537 16.628 1.00 93.19 374 TYR A N 1
ATOM 2956 C CA . TYR A 1 374 ? 9.824 -9.306 15.807 1.00 93.19 374 TYR A CA 1
ATOM 2957 C C . TYR A 1 374 ? 9.072 -10.273 14.883 1.00 93.19 374 TYR A C 1
ATOM 2959 O O . TYR A 1 374 ? 8.168 -10.974 15.348 1.00 93.19 374 TYR A O 1
ATOM 2967 N N . PRO A 1 375 ? 9.450 -10.366 13.597 1.00 88.81 375 PRO A N 1
ATOM 2968 C CA . PRO A 1 375 ? 8.842 -11.312 12.673 1.00 88.81 375 PRO A CA 1
ATOM 2969 C C . PRO A 1 375 ? 9.171 -12.752 13.078 1.00 88.81 375 PRO A C 1
ATOM 2971 O O . PRO A 1 375 ? 10.251 -13.039 13.604 1.00 88.81 375 PRO A O 1
ATOM 2974 N N . GLN A 1 376 ? 8.246 -13.669 12.801 1.00 86.62 376 GLN A N 1
ATOM 2975 C CA . GLN A 1 376 ? 8.466 -15.106 12.933 1.00 86.62 376 GLN A CA 1
ATOM 2976 C C . GLN A 1 376 ? 8.494 -15.757 11.553 1.00 86.62 376 GLN A C 1
ATOM 2978 O O . GLN A 1 376 ? 7.853 -15.306 10.609 1.00 86.62 376 GLN A O 1
ATOM 2983 N N . GLN A 1 377 ? 9.276 -16.826 11.414 1.00 83.62 377 GLN A N 1
ATOM 2984 C CA . GLN A 1 377 ? 9.451 -17.465 10.117 1.00 83.62 377 GLN A CA 1
ATOM 2985 C C . GLN A 1 377 ? 8.145 -18.131 9.663 1.00 83.62 377 GLN A C 1
ATOM 2987 O O . GLN A 1 377 ? 7.748 -19.159 10.209 1.00 83.62 377 GLN A O 1
ATOM 2992 N N . GLY A 1 378 ? 7.520 -17.566 8.628 1.00 82.31 378 GLY A N 1
ATOM 2993 C CA . GLY A 1 378 ? 6.320 -18.125 8.003 1.00 82.31 378 GLY A CA 1
ATOM 2994 C C . GLY A 1 378 ? 5.028 -17.929 8.800 1.00 82.31 378 GLY A C 1
ATOM 2995 O O . GLY A 1 378 ? 4.083 -18.684 8.572 1.00 82.31 378 GLY A O 1
ATOM 2996 N N . ALA A 1 379 ? 4.998 -16.990 9.751 1.00 87.75 379 ALA A N 1
ATOM 2997 C CA . ALA A 1 379 ? 3.811 -16.686 10.543 1.00 87.75 379 ALA A CA 1
ATOM 2998 C C . ALA A 1 379 ? 3.861 -15.278 11.155 1.00 87.75 379 ALA A C 1
ATOM 3000 O O . ALA A 1 379 ? 4.930 -14.705 11.377 1.00 87.75 379 ALA A O 1
ATOM 3001 N N . GLY A 1 380 ? 2.675 -14.776 11.503 1.00 89.00 380 GLY A N 1
ATOM 3002 C CA . GLY A 1 380 ? 2.514 -13.611 12.363 1.00 89.00 380 GLY A CA 1
ATOM 3003 C C . GLY A 1 380 ? 3.016 -13.830 13.792 1.00 89.00 380 GLY A C 1
ATOM 3004 O O . GLY A 1 380 ? 3.125 -14.956 14.278 1.00 89.00 380 GLY A O 1
ATOM 3005 N N . SER A 1 381 ? 3.288 -12.730 14.477 1.00 93.44 381 SER A N 1
ATOM 3006 C CA . SER A 1 381 ? 3.675 -12.635 15.875 1.00 93.44 381 SER A CA 1
ATOM 3007 C C . SER A 1 381 ? 2.877 -11.533 16.571 1.00 93.44 381 SER A C 1
ATOM 3009 O O . SER A 1 381 ? 2.275 -10.658 15.939 1.00 93.44 381 SER A O 1
ATOM 3011 N N . SER A 1 382 ? 2.865 -11.588 17.899 1.00 94.69 382 SER A N 1
ATOM 3012 C CA . SER A 1 382 ? 2.119 -10.657 18.732 1.00 94.69 382 SER A CA 1
ATOM 3013 C C . SER A 1 382 ? 2.884 -10.306 19.997 1.00 94.69 382 SER A C 1
ATOM 3015 O O . SER A 1 382 ? 3.546 -11.170 20.571 1.00 94.69 382 SER A O 1
ATOM 3017 N N . GLU A 1 383 ? 2.698 -9.084 20.475 1.00 94.44 383 GLU A N 1
ATOM 3018 C CA . GLU A 1 383 ? 3.190 -8.595 21.761 1.00 94.44 383 GLU A CA 1
ATOM 3019 C C . GLU A 1 383 ? 2.047 -7.947 22.539 1.00 94.44 383 GLU A C 1
ATOM 3021 O O . GLU A 1 383 ? 1.046 -7.518 21.960 1.00 94.44 383 GLU A O 1
ATOM 3026 N N . ARG A 1 384 ? 2.175 -7.885 23.867 1.00 94.94 384 ARG A N 1
ATOM 3027 C CA . ARG A 1 384 ? 1.144 -7.294 24.730 1.00 94.94 384 ARG A CA 1
ATOM 3028 C C . ARG A 1 384 ? 1.667 -6.083 25.470 1.00 94.94 384 ARG A C 1
ATOM 3030 O O . ARG A 1 384 ? 2.634 -6.175 26.222 1.00 94.94 384 ARG A O 1
ATOM 3037 N N . ILE A 1 385 ? 0.952 -4.975 25.328 1.00 95.06 385 ILE A N 1
ATOM 3038 C CA . ILE A 1 385 ? 1.091 -3.830 26.220 1.00 95.06 385 ILE A CA 1
ATOM 3039 C C . ILE A 1 385 ? 0.166 -4.075 27.408 1.00 95.06 385 ILE A C 1
ATOM 3041 O O . ILE A 1 385 ? -1.009 -4.387 27.223 1.00 95.06 385 ILE A O 1
ATOM 3045 N N . VAL A 1 386 ? 0.690 -3.944 28.627 1.00 94.75 386 VAL A N 1
ATOM 3046 C CA . VAL A 1 386 ? -0.098 -4.080 29.858 1.00 94.75 386 VAL A CA 1
ATOM 3047 C C . VAL A 1 386 ? -0.075 -2.759 30.609 1.00 94.75 386 VAL A C 1
ATOM 3049 O O . VAL A 1 386 ? 0.981 -2.291 31.032 1.00 94.75 386 VAL A O 1
ATOM 3052 N N . ILE A 1 387 ? -1.254 -2.178 30.783 1.00 94.69 387 ILE A N 1
ATOM 3053 C CA . ILE A 1 387 ? -1.479 -0.955 31.548 1.00 94.69 387 ILE A CA 1
ATOM 3054 C C . ILE A 1 387 ? -1.962 -1.393 32.921 1.00 94.69 387 ILE A C 1
ATOM 3056 O O . ILE A 1 387 ? -2.985 -2.064 33.025 1.00 94.69 387 ILE A O 1
ATOM 3060 N N . GLN A 1 388 ? -1.189 -1.075 33.954 1.00 93.62 388 GLN A N 1
ATOM 3061 C CA . GLN A 1 388 ? -1.476 -1.434 35.344 1.00 93.62 388 GLN A CA 1
ATOM 3062 C C . GLN A 1 388 ? -1.975 -0.220 36.129 1.00 93.62 388 GLN A C 1
ATOM 3064 O O . GLN A 1 388 ? -1.916 0.909 35.637 1.00 93.62 388 GLN A O 1
ATOM 3069 N N . ASP A 1 389 ? -2.434 -0.474 37.355 1.00 91.06 389 ASP A N 1
ATOM 3070 C CA . ASP A 1 389 ? -2.895 0.536 38.310 1.00 91.06 389 ASP A CA 1
ATOM 3071 C C . ASP A 1 389 ? -3.995 1.440 37.727 1.00 91.06 389 ASP A C 1
ATOM 3073 O O . ASP A 1 389 ? -4.022 2.657 37.937 1.00 91.06 389 ASP A O 1
ATOM 3077 N N . MET A 1 390 ? -4.895 0.844 36.943 1.00 92.00 390 MET A N 1
ATOM 3078 C CA . MET A 1 390 ? -6.033 1.555 36.381 1.00 92.00 390 MET A CA 1
ATOM 3079 C C . MET A 1 390 ? -7.073 1.838 37.468 1.00 92.00 390 MET A C 1
ATOM 3081 O O . MET A 1 390 ? -7.323 1.030 38.358 1.00 92.00 390 MET A O 1
ATOM 3085 N N . ALA A 1 391 ? -7.670 3.019 37.389 1.00 90.00 391 ALA A N 1
ATOM 3086 C CA . ALA A 1 391 ? -8.689 3.516 38.301 1.00 90.00 391 ALA A CA 1
ATOM 3087 C C . ALA A 1 391 ? -9.780 4.206 37.475 1.00 90.00 391 ALA A C 1
ATOM 3089 O O . ALA A 1 391 ? -9.489 4.590 36.338 1.00 90.00 391 ALA A O 1
ATOM 3090 N N . PRO A 1 392 ? -10.986 4.433 38.025 1.00 87.94 392 PRO A N 1
ATOM 3091 C CA . PRO A 1 392 ? -12.050 5.144 37.323 1.00 87.94 392 PRO A CA 1
ATOM 3092 C C . PRO A 1 392 ? -11.571 6.417 36.610 1.00 87.94 392 PRO A C 1
ATOM 3094 O O . PRO A 1 392 ? -10.691 7.128 37.111 1.00 87.94 392 PRO A O 1
ATOM 3097 N N . GLY A 1 393 ? -12.095 6.646 35.408 1.00 87.69 393 GLY A N 1
ATOM 3098 C CA . GLY A 1 393 ? -11.694 7.723 34.504 1.00 87.69 393 GLY A CA 1
ATOM 3099 C C . GLY A 1 393 ? -11.644 7.299 33.035 1.00 87.69 393 GLY A C 1
ATOM 3100 O O . GLY A 1 393 ? -11.953 6.156 32.684 1.00 87.69 393 GLY A O 1
ATOM 3101 N N . VAL A 1 394 ? -11.243 8.247 32.187 1.00 89.62 394 VAL A N 1
ATOM 3102 C CA . VAL A 1 394 ? -11.124 8.086 30.731 1.00 89.62 394 VAL A CA 1
ATOM 3103 C C . VAL A 1 394 ? -9.652 7.930 30.353 1.00 89.62 394 VAL A C 1
ATOM 3105 O O . VAL A 1 394 ? -8.810 8.719 30.781 1.00 89.62 394 VAL A O 1
ATOM 3108 N N . TYR A 1 395 ? -9.350 6.904 29.563 1.00 94.56 395 TYR A N 1
ATOM 3109 C CA . TYR A 1 395 ? -8.012 6.578 29.087 1.00 94.56 395 TYR A CA 1
ATOM 3110 C C . TYR A 1 395 ? -7.978 6.617 27.564 1.00 94.56 395 TYR A C 1
ATOM 3112 O O . TYR A 1 395 ? -8.556 5.744 26.916 1.00 94.56 395 TYR A O 1
ATOM 3120 N N . ASP A 1 396 ? -7.244 7.571 27.003 1.00 95.38 396 ASP A N 1
ATOM 3121 C CA . ASP A 1 396 ? -6.930 7.585 25.577 1.00 95.38 396 ASP A CA 1
ATOM 3122 C C . ASP A 1 396 ? -5.606 6.865 25.353 1.00 95.38 396 ASP A C 1
ATOM 3124 O O . ASP A 1 396 ? -4.565 7.257 25.891 1.00 95.38 396 ASP A O 1
ATOM 3128 N N . ILE A 1 397 ? -5.649 5.787 24.576 1.00 97.06 397 ILE A N 1
ATOM 3129 C CA . ILE A 1 397 ? -4.484 4.962 24.280 1.00 97.06 397 ILE A CA 1
ATOM 3130 C C . ILE A 1 397 ? -4.185 5.066 22.795 1.00 97.06 397 ILE A C 1
ATOM 3132 O O . ILE A 1 397 ? -5.036 4.772 21.957 1.00 97.06 397 ILE A O 1
ATOM 3136 N N . GLU A 1 398 ? -2.952 5.442 22.481 1.00 97.81 398 GLU A N 1
ATOM 3137 C CA . GLU A 1 398 ? -2.439 5.549 21.123 1.00 97.81 398 GLU A CA 1
ATOM 3138 C C . GLU A 1 398 ? -1.173 4.704 20.986 1.00 97.81 398 GLU A C 1
ATOM 3140 O O . GLU A 1 398 ? -0.314 4.692 21.866 1.00 97.81 398 GLU A O 1
ATOM 3145 N N . VAL A 1 399 ? -1.054 3.986 19.876 1.00 98.06 399 VAL A N 1
ATOM 3146 C CA . VAL A 1 399 ? 0.124 3.206 19.513 1.00 98.06 399 VAL A CA 1
ATOM 3147 C C . VAL A 1 399 ? 0.517 3.571 18.092 1.00 98.06 399 VAL A C 1
ATOM 3149 O O . VAL A 1 399 ? -0.287 3.443 17.171 1.00 98.06 399 VAL A O 1
ATOM 3152 N N . GLN A 1 400 ? 1.766 3.982 17.902 1.00 97.81 400 GLN A N 1
ATOM 3153 C CA . GLN A 1 400 ? 2.300 4.387 16.608 1.00 97.81 400 GLN A CA 1
ATOM 3154 C C . GLN A 1 400 ? 3.499 3.517 16.232 1.00 97.81 400 GLN A C 1
ATOM 3156 O O . GLN A 1 400 ? 4.462 3.419 16.994 1.00 97.81 400 GLN A O 1
ATOM 3161 N N . SER A 1 401 ? 3.476 2.914 15.043 1.00 97.69 401 SER A N 1
ATOM 3162 C CA . SER A 1 401 ? 4.673 2.307 14.459 1.00 97.69 401 SER A CA 1
ATOM 3163 C C . SER A 1 401 ? 5.614 3.383 13.903 1.00 97.69 401 SER A C 1
ATOM 3165 O O . SER A 1 401 ? 5.174 4.369 13.324 1.00 97.69 401 SER A O 1
ATOM 3167 N N . LEU A 1 402 ? 6.923 3.192 14.067 1.00 94.50 402 LEU A N 1
ATOM 3168 C CA . LEU A 1 402 ? 7.987 4.110 13.630 1.00 94.50 402 LEU A CA 1
ATOM 3169 C C . LEU A 1 402 ? 8.827 3.553 12.468 1.00 94.50 402 LEU A C 1
ATOM 3171 O O . LEU A 1 402 ? 9.570 4.288 11.804 1.00 94.50 402 LEU A O 1
ATOM 3175 N N . SER A 1 403 ? 8.783 2.233 12.279 1.00 92.56 403 SER A N 1
ATOM 3176 C CA . SER A 1 403 ? 9.551 1.499 11.274 1.00 92.56 403 SER A CA 1
ATOM 3177 C C . SER A 1 403 ? 8.896 0.140 10.991 1.00 92.56 403 SER A C 1
ATOM 3179 O O . SER A 1 403 ? 8.413 -0.473 11.944 1.00 92.56 403 SER A O 1
ATOM 3181 N N . PRO A 1 404 ? 8.914 -0.355 9.737 1.00 92.44 404 PRO A N 1
ATOM 3182 C CA . PRO A 1 404 ? 9.392 0.355 8.545 1.00 92.44 404 PRO A CA 1
ATOM 3183 C C . PRO A 1 404 ? 8.456 1.489 8.107 1.00 92.44 404 PRO A C 1
ATOM 3185 O O . PRO A 1 404 ? 8.944 2.492 7.594 1.00 92.44 404 PRO A O 1
ATOM 3188 N N . PHE A 1 405 ? 7.154 1.360 8.367 1.00 95.44 405 PHE A N 1
ATOM 3189 C CA . PHE A 1 405 ? 6.138 2.355 8.031 1.00 95.44 405 PHE A CA 1
ATOM 3190 C C . PHE A 1 405 ? 5.483 2.936 9.282 1.00 95.44 405 PHE A C 1
ATOM 3192 O O . PHE A 1 405 ? 5.485 2.323 10.355 1.00 95.44 405 PHE A O 1
ATOM 3199 N N . GLU A 1 406 ? 4.920 4.127 9.126 1.00 96.19 406 GLU A N 1
ATOM 3200 C CA . GLU A 1 406 ? 4.186 4.845 10.156 1.00 96.19 406 GLU A CA 1
ATOM 3201 C C . GLU A 1 406 ? 2.695 4.538 10.051 1.00 96.19 406 GLU A C 1
ATOM 3203 O O . GLU A 1 406 ? 2.062 4.750 9.017 1.00 96.19 406 GLU A O 1
ATOM 3208 N N . LYS A 1 407 ? 2.142 4.017 11.144 1.00 96.88 407 LYS A N 1
ATOM 3209 C CA . LYS A 1 407 ? 0.727 3.710 11.302 1.00 96.88 407 LYS A CA 1
ATOM 3210 C C . LYS A 1 407 ? 0.329 3.937 12.751 1.00 96.88 407 LYS A C 1
ATOM 3212 O O . LYS A 1 407 ? 0.991 3.427 13.656 1.00 96.88 407 LYS A O 1
ATOM 3217 N N . THR A 1 408 ? -0.769 4.653 12.956 1.00 97.94 408 THR A N 1
ATOM 3218 C CA . THR A 1 408 ? -1.310 4.942 14.285 1.00 97.94 408 THR A CA 1
ATOM 3219 C C . THR A 1 408 ? -2.590 4.151 14.516 1.00 97.94 408 THR A C 1
ATOM 3221 O O . THR A 1 408 ? -3.510 4.187 13.703 1.00 97.94 408 THR A O 1
ATOM 3224 N N . LEU A 1 409 ? -2.649 3.445 15.641 1.00 98.31 409 LEU A N 1
ATOM 3225 C CA . LEU A 1 409 ? -3.840 2.790 16.166 1.00 98.31 409 LEU A CA 1
ATOM 3226 C C . LEU A 1 409 ? -4.205 3.456 17.489 1.00 98.31 409 LEU A C 1
ATOM 3228 O O . LEU A 1 409 ? -3.331 3.717 18.311 1.00 98.31 409 LEU A O 1
ATOM 3232 N N . LYS A 1 410 ? -5.488 3.707 17.718 1.00 97.88 410 LYS A N 1
ATOM 3233 C CA . LYS A 1 410 ? -5.978 4.383 18.915 1.00 97.88 410 LYS A CA 1
ATOM 3234 C C . LYS A 1 410 ? -7.263 3.754 19.447 1.00 97.88 410 LYS A C 1
ATOM 3236 O O . LYS A 1 410 ? -7.923 2.966 18.764 1.00 97.88 410 LYS A O 1
ATOM 3241 N N . GLY A 1 411 ? -7.600 4.090 20.683 1.00 96.44 411 GLY A N 1
ATOM 3242 C CA . GLY A 1 411 ? -8.845 3.699 21.330 1.00 96.44 411 GLY A CA 1
ATOM 3243 C C . GLY A 1 411 ? -9.016 4.388 22.676 1.00 96.44 411 GLY A C 1
ATOM 3244 O O . GLY A 1 411 ? -8.033 4.679 23.360 1.00 96.44 411 GLY A O 1
ATOM 3245 N N . THR A 1 412 ? -10.268 4.622 23.047 1.00 94.81 412 THR A N 1
ATOM 3246 C CA . THR A 1 412 ? -10.653 5.287 24.292 1.00 94.81 412 THR A CA 1
ATOM 3247 C C . THR A 1 412 ? -11.321 4.275 25.213 1.00 94.81 412 THR A C 1
ATOM 3249 O O . THR A 1 412 ? -12.209 3.527 24.805 1.00 94.81 412 THR A O 1
ATOM 3252 N N . PHE A 1 413 ? -10.877 4.217 26.465 1.00 92.88 413 PHE A N 1
ATOM 3253 C CA . PHE A 1 413 ? -11.324 3.237 27.448 1.00 92.88 413 PHE A CA 1
ATOM 3254 C C . PHE A 1 413 ? -11.826 3.950 28.689 1.00 92.88 413 PHE A C 1
ATOM 3256 O O . PHE A 1 413 ? -11.097 4.733 29.297 1.00 92.88 413 PHE A O 1
ATOM 3263 N N . VAL A 1 414 ? -13.053 3.650 29.095 1.00 87.69 414 VAL A N 1
ATOM 3264 C CA . VAL A 1 414 ? -13.677 4.306 30.240 1.00 87.69 414 VAL A CA 1
ATOM 3265 C C . VAL A 1 414 ? -13.971 3.314 31.338 1.00 87.69 414 VAL A C 1
ATOM 3267 O O . VAL A 1 414 ? -14.675 2.325 31.139 1.00 87.69 414 VAL A O 1
ATOM 3270 N N . ILE A 1 415 ? -13.428 3.606 32.515 1.00 87.69 415 ILE A N 1
ATOM 3271 C CA . ILE A 1 415 ? -13.711 2.890 33.753 1.00 87.69 415 ILE A CA 1
ATOM 3272 C C . ILE A 1 415 ? -14.680 3.769 34.556 1.00 87.69 415 ILE A C 1
ATOM 3274 O O . ILE A 1 415 ? -14.277 4.841 35.011 1.00 87.69 415 ILE A O 1
ATOM 3278 N N . PRO A 1 416 ? -15.953 3.372 34.720 1.00 79.06 416 PRO A N 1
ATOM 3279 C CA . PRO A 1 416 ? -16.905 4.141 35.511 1.00 79.06 416 PRO A CA 1
ATOM 3280 C C . PRO A 1 416 ? -16.594 4.043 37.011 1.00 79.06 416 PRO A C 1
ATOM 3282 O O . PRO A 1 416 ? -15.942 3.100 37.466 1.00 79.06 416 PRO A O 1
ATOM 3285 N N . GLU A 1 417 ? -17.073 5.013 37.792 1.00 77.44 417 GLU A N 1
ATOM 3286 C CA . GLU A 1 417 ? -16.983 4.959 39.254 1.00 77.44 417 GLU A CA 1
ATOM 3287 C C . GLU A 1 417 ? -17.799 3.783 39.813 1.00 77.44 417 GLU A C 1
ATOM 3289 O O . GLU A 1 417 ? -18.853 3.417 39.286 1.00 77.44 417 GLU A O 1
ATOM 3294 N N . LYS A 1 418 ? -17.296 3.158 40.883 1.00 67.25 418 LYS A N 1
ATOM 3295 C CA . LYS A 1 418 ? -17.989 2.056 41.556 1.00 67.25 418 LYS A CA 1
ATOM 3296 C C . LYS A 1 418 ? -19.004 2.626 42.543 1.00 67.25 418 LYS A C 1
ATOM 3298 O O . LYS A 1 418 ? -18.639 2.975 43.662 1.00 67.25 418 LYS A O 1
ATOM 3303 N N . GLU A 1 419 ? -20.273 2.652 42.154 1.00 64.38 419 GLU A N 1
ATOM 3304 C CA . GLU A 1 419 ? -21.365 3.062 43.035 1.00 64.38 419 GLU A CA 1
ATOM 3305 C C . GLU A 1 419 ? -22.268 1.860 43.349 1.00 64.38 419 GLU A C 1
ATOM 3307 O O . GLU A 1 419 ? -23.061 1.423 42.524 1.00 64.38 419 GLU A O 1
ATOM 3312 N N . ASN A 1 420 ? -22.104 1.271 44.541 1.00 64.94 420 ASN A N 1
ATOM 3313 C CA . ASN A 1 420 ? -22.982 0.226 45.099 1.00 64.94 420 ASN A CA 1
ATOM 3314 C C . ASN A 1 420 ? -23.313 -0.969 44.171 1.00 64.94 420 ASN A C 1
ATOM 3316 O O . ASN A 1 420 ? -24.425 -1.480 44.220 1.00 64.94 420 ASN A O 1
ATOM 3320 N N . ASP A 1 421 ? -22.373 -1.431 43.336 1.00 74.19 421 ASP A N 1
ATOM 3321 C CA . ASP A 1 421 ? -22.590 -2.501 42.336 1.00 74.19 421 ASP A CA 1
ATOM 3322 C C . ASP A 1 421 ? -23.696 -2.193 41.301 1.00 74.19 421 ASP A C 1
ATOM 3324 O O . ASP A 1 421 ? -24.302 -3.106 40.721 1.00 74.19 421 ASP A O 1
ATOM 3328 N N . ILE A 1 422 ? -23.931 -0.900 41.058 1.00 79.94 422 ILE A N 1
ATOM 3329 C CA . ILE A 1 422 ? -24.768 -0.344 39.997 1.00 79.94 422 ILE A CA 1
ATOM 3330 C C . ILE A 1 422 ? -23.844 0.118 38.863 1.00 79.94 422 ILE A C 1
ATOM 3332 O O . ILE A 1 422 ? -22.891 0.866 39.068 1.00 79.94 422 ILE A O 1
ATOM 3336 N N . PHE A 1 423 ? -24.117 -0.344 37.648 1.00 78.44 423 PHE A N 1
ATOM 3337 C CA . PHE A 1 423 ? -23.335 -0.065 36.447 1.00 78.44 423 PHE A CA 1
ATOM 3338 C C . PHE A 1 423 ? -24.210 0.686 35.443 1.00 78.44 423 PHE A C 1
ATOM 3340 O O . PHE A 1 423 ? -25.276 0.191 35.072 1.00 78.44 423 PHE A O 1
ATOM 3347 N N . CYS A 1 424 ? -23.747 1.848 34.980 1.00 80.69 424 CYS A N 1
ATOM 3348 C CA . CYS A 1 424 ? -24.462 2.689 34.019 1.00 80.69 424 CYS A CA 1
ATOM 3349 C C . CYS A 1 424 ? -23.692 2.794 32.701 1.00 80.69 424 CYS A C 1
ATOM 3351 O O . CYS A 1 424 ? -22.557 3.266 32.688 1.00 80.69 424 CYS A O 1
ATOM 3353 N N . VAL A 1 425 ? -24.322 2.403 31.597 1.00 80.62 425 VAL A N 1
ATOM 3354 C CA . VAL A 1 425 ? -23.823 2.582 30.225 1.00 80.62 425 VAL A CA 1
ATOM 3355 C C . VAL A 1 425 ? -24.744 3.564 29.514 1.00 80.62 425 VAL A C 1
ATOM 3357 O O . VAL A 1 425 ? -25.964 3.454 29.641 1.00 80.62 425 VAL A O 1
ATOM 3360 N N . LYS A 1 426 ? -24.179 4.522 28.782 1.00 87.12 426 LYS A N 1
ATOM 3361 C CA . LYS A 1 426 ? -24.932 5.464 27.948 1.00 87.12 426 LYS A CA 1
ATOM 3362 C C . LYS A 1 426 ? -24.585 5.188 26.497 1.00 87.12 426 LYS A C 1
ATOM 3364 O O . LYS A 1 426 ? -23.420 5.246 26.131 1.00 87.12 426 LYS A O 1
ATOM 3369 N N . GLU A 1 427 ? -25.591 4.872 25.699 1.00 86.38 427 GLU A N 1
ATOM 3370 C CA . GLU A 1 427 ? -25.456 4.696 24.258 1.00 86.38 427 GLU A CA 1
ATOM 3371 C C . GLU A 1 427 ? -26.125 5.889 23.571 1.00 86.38 427 GLU A C 1
ATOM 3373 O O . GLU A 1 427 ? -27.358 5.992 23.537 1.00 86.38 427 GLU A O 1
ATOM 3378 N N . ASP A 1 428 ? -25.308 6.807 23.058 1.00 87.56 428 ASP A N 1
ATOM 3379 C CA . ASP A 1 428 ? -25.725 7.938 22.230 1.00 87.56 428 ASP A CA 1
ATOM 3380 C C . ASP A 1 428 ? -24.814 8.046 20.998 1.00 87.56 428 ASP A C 1
ATOM 3382 O O . ASP A 1 428 ? -23.736 7.459 20.932 1.00 87.56 428 ASP A O 1
ATOM 3386 N N . GLN A 1 429 ? -25.274 8.786 19.996 1.00 81.94 429 GLN A N 1
ATOM 3387 C CA . GLN A 1 429 ? -24.482 9.177 18.840 1.00 81.94 429 GLN A CA 1
ATOM 3388 C C . GLN A 1 429 ? -24.934 10.568 18.393 1.00 81.94 429 GLN A C 1
ATOM 3390 O O . GLN A 1 429 ? -26.135 10.861 18.352 1.00 81.94 429 GLN A O 1
ATOM 3395 N N . GLN A 1 430 ? -23.993 11.425 17.994 1.00 82.00 430 GLN A N 1
ATOM 3396 C CA . GLN A 1 430 ? -24.326 12.703 17.366 1.00 82.00 430 GLN A CA 1
ATOM 3397 C C . GLN A 1 430 ? -25.230 12.485 16.135 1.00 82.00 430 GLN A C 1
ATOM 3399 O O . GLN A 1 430 ? -24.967 11.627 15.289 1.00 82.00 430 GLN A O 1
ATOM 3404 N N . GLY A 1 431 ? -26.329 13.236 16.053 1.00 84.50 431 GLY A N 1
ATOM 3405 C CA . GLY A 1 431 ? -27.374 13.078 15.038 1.00 84.50 431 GLY A CA 1
ATOM 3406 C C . GLY A 1 431 ? -28.457 12.046 15.388 1.00 84.50 431 GLY A C 1
ATOM 3407 O O . GLY A 1 431 ? -29.484 11.993 14.707 1.00 84.50 431 GLY A O 1
ATOM 3408 N N . SER A 1 432 ? -28.286 11.252 16.454 1.00 88.62 432 SER A N 1
ATOM 3409 C CA . SER A 1 432 ? -29.349 10.395 16.989 1.00 88.62 432 SER A CA 1
ATOM 3410 C C . SER A 1 432 ? -30.452 11.236 17.633 1.00 88.62 432 SER A C 1
ATOM 3412 O O . SER A 1 432 ? -30.193 12.238 18.300 1.00 88.62 432 SER A O 1
ATOM 3414 N N . PHE A 1 433 ? -31.703 10.797 17.478 1.00 92.12 433 PHE A N 1
ATOM 3415 C CA . PHE A 1 433 ? -32.861 11.412 18.135 1.00 92.12 433 PHE A CA 1
ATOM 3416 C C . PHE A 1 433 ? -33.087 10.902 19.564 1.00 92.12 433 PHE A C 1
ATOM 3418 O O . PHE A 1 433 ? -33.931 11.445 20.280 1.00 92.12 433 PHE A O 1
ATOM 3425 N N . CYS A 1 434 ? -32.378 9.853 19.987 1.00 92.38 434 CYS A N 1
ATOM 3426 C CA . CYS A 1 434 ? -32.499 9.301 21.329 1.00 92.38 434 CYS A CA 1
ATOM 3427 C C . CYS A 1 434 ? -31.168 8.801 21.886 1.00 92.38 434 CYS A C 1
ATOM 3429 O O . CYS A 1 434 ? -30.332 8.286 21.144 1.00 92.38 434 CYS A O 1
ATOM 3431 N N . VAL A 1 435 ? -31.061 8.862 23.208 1.00 93.94 435 VAL A N 1
ATOM 3432 C CA . VAL A 1 435 ? -30.023 8.221 24.017 1.00 93.94 435 VAL A CA 1
ATOM 3433 C C . VAL A 1 435 ? -30.638 7.068 24.812 1.00 93.94 435 VAL A C 1
ATOM 3435 O O . VAL A 1 435 ? -31.816 7.109 25.195 1.00 93.94 435 VAL A O 1
ATOM 3438 N N . GLN A 1 436 ? -29.852 6.024 25.060 1.00 94.44 436 GLN A N 1
ATOM 3439 C CA . GLN A 1 436 ? -30.228 4.915 25.932 1.00 94.44 436 GLN A CA 1
ATOM 3440 C C . GLN A 1 436 ? -29.310 4.858 27.150 1.00 94.44 436 GLN A C 1
ATOM 3442 O O . GLN A 1 436 ? -28.096 4.776 27.020 1.00 94.44 436 GLN A O 1
ATOM 3447 N N . LEU A 1 437 ? -29.899 4.859 28.342 1.00 92.69 437 LEU A N 1
ATOM 3448 C CA . LEU A 1 437 ? -29.219 4.571 29.597 1.00 92.69 437 LEU A CA 1
ATOM 3449 C C . LEU A 1 437 ? -29.485 3.110 29.974 1.00 92.69 437 LEU A C 1
ATOM 3451 O O . LEU A 1 437 ? -30.615 2.740 30.294 1.00 92.69 437 LEU A O 1
ATOM 3455 N N . ILE A 1 438 ? -28.457 2.273 29.953 1.00 89.81 438 ILE A N 1
ATOM 3456 C CA . ILE A 1 438 ? -28.523 0.881 30.396 1.00 89.81 438 ILE A CA 1
ATOM 3457 C C . ILE A 1 438 ? -28.000 0.822 31.827 1.00 89.81 438 ILE A C 1
ATOM 3459 O O . ILE A 1 438 ? -26.831 1.098 32.088 1.00 89.81 438 ILE A O 1
ATOM 3463 N N . VAL A 1 439 ? -28.869 0.434 32.755 1.00 89.12 439 VAL A N 1
ATOM 3464 C CA . VAL A 1 439 ? -28.531 0.254 34.167 1.00 89.12 439 VAL A CA 1
ATOM 3465 C C . VAL A 1 439 ? -28.514 -1.233 34.470 1.00 89.12 439 VAL A C 1
ATOM 3467 O O . VAL A 1 439 ? -29.522 -1.925 34.301 1.00 89.12 439 VAL A O 1
ATOM 3470 N N . SER A 1 440 ? -27.370 -1.726 34.925 1.00 86.12 440 SER A N 1
ATOM 3471 C CA . SER A 1 440 ? -27.188 -3.109 35.357 1.00 86.12 440 SER A CA 1
ATOM 3472 C C . SER A 1 440 ? -26.803 -3.144 36.825 1.00 86.12 440 SER A C 1
ATOM 3474 O O . SER A 1 440 ? -26.028 -2.312 37.275 1.00 86.12 440 SER A O 1
ATOM 3476 N N . VAL A 1 441 ? -27.315 -4.115 37.569 1.00 86.12 441 VAL A N 1
ATOM 3477 C CA . VAL A 1 441 ? -26.936 -4.343 38.967 1.00 86.12 441 VAL A CA 1
ATOM 3478 C C . VAL A 1 441 ? -26.430 -5.759 39.161 1.00 86.12 441 VAL A C 1
ATOM 3480 O O . VAL A 1 441 ? -26.973 -6.693 38.567 1.00 86.12 441 VAL A O 1
ATOM 3483 N N . LYS A 1 442 ? -25.388 -5.925 39.983 1.00 80.00 442 LYS A N 1
ATOM 3484 C CA . LYS A 1 442 ? -24.817 -7.240 40.320 1.00 80.00 442 LYS A CA 1
ATOM 3485 C C . LYS A 1 442 ? -25.391 -7.759 41.638 1.00 80.00 442 LYS A C 1
ATOM 3487 O O . LYS A 1 442 ? -26.411 -8.436 41.598 1.00 80.00 442 LYS A O 1
ATOM 3492 N N . ASP A 1 443 ? -24.808 -7.389 42.776 1.00 80.19 443 ASP A N 1
ATOM 3493 C CA . ASP A 1 443 ? -25.236 -7.854 44.108 1.00 80.19 443 ASP A CA 1
ATOM 3494 C C . ASP A 1 443 ? -26.157 -6.847 44.831 1.00 80.19 443 ASP A C 1
ATOM 3496 O O . ASP A 1 443 ? -26.494 -7.026 46.001 1.00 80.19 443 ASP A O 1
ATOM 3500 N N . TYR A 1 444 ? -26.599 -5.798 44.130 1.00 82.50 444 TYR A N 1
ATOM 3501 C CA . TYR A 1 444 ? -27.463 -4.752 44.672 1.00 82.50 444 TYR A CA 1
ATOM 3502 C C . TYR A 1 444 ? -28.955 -5.102 44.567 1.00 82.50 444 TYR A C 1
ATOM 3504 O O . TYR A 1 444 ? -29.464 -5.418 43.488 1.00 82.50 444 TYR A O 1
ATOM 3512 N N . GLU A 1 445 ? -29.666 -4.988 45.690 1.00 87.25 445 GLU A N 1
ATOM 3513 C CA . GLU A 1 445 ? -31.127 -5.035 45.776 1.00 87.25 445 GLU A CA 1
ATOM 3514 C C . GLU A 1 445 ? -31.622 -3.779 46.495 1.00 87.25 445 GLU A C 1
ATOM 3516 O O . GLU A 1 445 ? -31.302 -3.570 47.665 1.00 87.25 445 GLU A O 1
ATOM 3521 N N . GLY A 1 446 ? -32.399 -2.941 45.811 1.00 89.69 446 GLY A N 1
ATOM 3522 C CA . GLY A 1 446 ? -32.833 -1.678 46.398 1.00 89.69 446 GLY A CA 1
ATOM 3523 C C . GLY A 1 446 ? -33.441 -0.698 45.408 1.00 89.69 446 GLY A C 1
ATOM 3524 O O . GLY A 1 446 ? -33.666 -1.012 44.234 1.00 89.69 446 GLY A O 1
ATOM 3525 N N . ASN A 1 447 ? -33.717 0.502 45.910 1.00 91.88 447 ASN A N 1
ATOM 3526 C CA . ASN A 1 447 ? -34.171 1.623 45.103 1.00 91.88 447 ASN A CA 1
ATOM 3527 C C . ASN A 1 447 ? -32.986 2.247 44.365 1.00 91.88 447 ASN A C 1
ATOM 3529 O O . ASN A 1 447 ? -31.971 2.567 44.962 1.00 91.88 447 ASN A O 1
ATOM 3533 N N . ILE A 1 448 ? -33.135 2.473 43.070 1.00 91.31 448 ILE A N 1
ATOM 3534 C CA . ILE A 1 448 ? -32.178 3.199 42.243 1.00 91.31 448 ILE A CA 1
ATOM 3535 C C . ILE A 1 448 ? -32.851 4.476 41.783 1.00 91.31 448 ILE A C 1
ATOM 3537 O O . ILE A 1 448 ? -33.986 4.439 41.302 1.00 91.31 448 ILE A O 1
ATOM 3541 N N . LYS A 1 449 ? -32.148 5.594 41.918 1.00 92.69 449 LYS A N 1
ATOM 3542 C CA . LYS A 1 449 ? -32.558 6.879 41.372 1.00 92.69 449 LYS A CA 1
ATOM 3543 C C . LYS A 1 449 ? -31.860 7.097 40.042 1.00 92.69 449 LYS A C 1
ATOM 3545 O O . LYS A 1 449 ? -30.636 7.135 39.975 1.00 92.69 449 LYS A O 1
ATOM 3550 N N . ILE A 1 450 ? -32.653 7.235 38.992 1.00 93.38 450 ILE A N 1
ATOM 3551 C CA . ILE A 1 450 ? -32.209 7.659 37.669 1.00 93.38 450 ILE A CA 1
ATOM 3552 C C . ILE A 1 450 ? -32.372 9.169 37.597 1.00 93.38 450 ILE A C 1
ATOM 3554 O O . ILE A 1 450 ? -33.459 9.660 37.882 1.00 93.38 450 ILE A O 1
ATOM 3558 N N . SER A 1 451 ? -31.331 9.881 37.188 1.00 92.75 451 SER A N 1
ATOM 3559 C CA . SER A 1 451 ? -31.342 11.328 36.960 1.00 92.75 451 SER A CA 1
ATOM 3560 C C . SER A 1 451 ? -30.983 11.627 35.506 1.00 92.75 451 SER A C 1
ATOM 3562 O O . SER A 1 451 ? -30.254 10.853 34.881 1.00 92.75 451 SER A O 1
ATOM 3564 N N . TRP A 1 452 ? -31.510 12.721 34.957 1.00 93.44 452 TRP A N 1
ATOM 3565 C CA . TRP A 1 452 ? -31.189 13.195 33.608 1.00 93.44 452 TRP A CA 1
ATOM 3566 C C . TRP A 1 452 ? -31.171 14.733 33.531 1.00 93.44 452 TRP A C 1
ATOM 3568 O O . TRP A 1 452 ? -31.918 15.386 34.268 1.00 93.44 452 TRP A O 1
ATOM 3578 N N . PRO A 1 453 ? -30.334 15.318 32.651 1.00 92.38 453 PRO A N 1
ATOM 3579 C CA . PRO A 1 453 ? -30.241 16.762 32.427 1.00 92.38 453 PRO A CA 1
ATOM 3580 C C . PRO A 1 453 ? -31.451 17.341 31.682 1.00 92.38 453 PRO A C 1
ATOM 3582 O O . PRO A 1 453 ? -32.285 16.620 31.128 1.00 92.38 453 PRO A O 1
ATOM 3585 N N . GLU A 1 454 ? -31.494 18.673 31.613 1.00 89.50 454 GLU A N 1
ATOM 3586 C CA . GLU A 1 454 ? -32.361 19.400 30.682 1.00 89.50 454 GLU A CA 1
ATOM 3587 C C . GLU A 1 454 ? -32.066 18.971 29.230 1.00 89.50 454 GLU A C 1
ATOM 3589 O O . GLU A 1 454 ? -30.921 18.700 28.856 1.00 89.50 454 GLU A O 1
ATOM 3594 N N . GLY A 1 455 ? -33.111 18.895 28.404 1.00 89.00 455 GLY A N 1
ATOM 3595 C CA . GLY A 1 455 ? -33.001 18.497 26.994 1.00 89.00 455 GLY A CA 1
ATOM 3596 C C . GLY A 1 455 ? -33.145 16.995 26.716 1.00 89.00 455 GLY A C 1
ATOM 3597 O O . GLY A 1 455 ? -33.219 16.593 25.551 1.00 89.00 455 GLY A O 1
ATOM 3598 N N . LEU A 1 456 ? -33.276 16.167 27.760 1.00 92.12 456 LEU A N 1
ATOM 3599 C CA . LEU A 1 456 ? -33.668 14.762 27.642 1.00 92.12 456 LEU A CA 1
ATOM 3600 C C . LEU A 1 456 ? -35.122 14.540 28.068 1.00 92.12 456 LEU A C 1
ATOM 3602 O O . LEU A 1 456 ? -35.548 14.914 29.158 1.00 92.12 456 LEU A O 1
ATOM 3606 N N . ILE A 1 457 ? -35.886 13.879 27.199 1.00 92.12 457 ILE A N 1
ATOM 3607 C CA . ILE A 1 457 ? -37.306 13.584 27.390 1.00 92.12 457 ILE A CA 1
ATOM 3608 C C . ILE A 1 457 ? -37.461 12.073 27.602 1.00 92.12 457 ILE A C 1
ATOM 3610 O O . ILE A 1 457 ? -37.273 11.321 26.645 1.00 92.12 457 ILE A O 1
ATOM 3614 N N . PRO A 1 458 ? -37.823 11.598 28.804 1.00 93.25 458 PRO A N 1
ATOM 3615 C CA . PRO A 1 458 ? -38.054 10.180 29.051 1.00 93.25 458 PRO A CA 1
ATOM 3616 C C . PRO A 1 458 ? -39.115 9.615 28.102 1.00 93.25 458 PRO A C 1
ATOM 3618 O O . PRO A 1 458 ? -40.147 10.246 27.859 1.00 93.25 458 PRO A O 1
ATOM 3621 N N . ASP A 1 459 ? -38.866 8.426 27.557 1.00 92.62 459 ASP A N 1
ATOM 3622 C CA . ASP A 1 459 ? -39.801 7.757 26.657 1.00 92.62 459 ASP A CA 1
ATOM 3623 C C . ASP A 1 459 ? -41.046 7.294 27.426 1.00 92.62 459 ASP A C 1
ATOM 3625 O O . ASP A 1 459 ? -41.049 6.239 28.063 1.00 92.62 459 ASP A O 1
ATOM 3629 N N . SER A 1 460 ? -42.127 8.072 27.333 1.00 88.69 460 SER A N 1
ATOM 3630 C CA . SER A 1 460 ? -43.404 7.798 28.002 1.00 88.69 460 SER A CA 1
ATOM 3631 C C . SER A 1 460 ? -44.092 6.510 27.536 1.00 88.69 460 SER A C 1
ATOM 3633 O O . SER A 1 460 ? -45.061 6.079 28.157 1.00 88.69 460 SER A O 1
ATOM 3635 N N . THR A 1 461 ? -43.599 5.857 26.475 1.00 88.81 461 THR A N 1
ATOM 3636 C CA . THR A 1 461 ? -44.058 4.513 26.093 1.00 88.81 461 THR A CA 1
ATOM 3637 C C . THR A 1 461 ? -43.475 3.415 26.986 1.00 88.81 461 THR A C 1
ATOM 3639 O O . THR A 1 461 ? -43.998 2.297 27.010 1.00 88.81 461 THR A O 1
ATOM 3642 N N . GLN A 1 462 ? -42.419 3.707 27.754 1.00 91.88 462 GLN A N 1
ATOM 3643 C CA . GLN A 1 462 ? -41.933 2.814 28.796 1.00 91.88 462 GLN A CA 1
ATOM 3644 C C . GLN A 1 462 ? -42.757 3.020 30.067 1.00 91.88 462 GLN A C 1
ATOM 3646 O O . GLN A 1 462 ? -42.792 4.114 30.617 1.00 91.88 462 GLN A O 1
ATOM 3651 N N . ALA A 1 463 ? -43.349 1.943 30.590 1.00 88.81 463 ALA A N 1
ATOM 3652 C CA . ALA A 1 463 ? -44.217 1.988 31.775 1.00 88.81 463 ALA A CA 1
ATOM 3653 C C . ALA A 1 463 ? -43.573 2.651 33.011 1.00 88.81 463 ALA A C 1
ATOM 3655 O O . ALA A 1 463 ? -44.269 3.181 33.865 1.00 88.81 463 ALA A O 1
ATOM 3656 N N . VAL A 1 464 ? -42.240 2.641 33.111 1.00 89.31 464 VAL A N 1
ATOM 3657 C CA . VAL A 1 464 ? -41.499 3.320 34.190 1.00 89.31 464 VAL A CA 1
ATOM 3658 C C . VAL A 1 464 ? -41.579 4.850 34.112 1.00 89.31 464 VAL A C 1
ATOM 3660 O O . VAL A 1 464 ? -41.417 5.508 35.131 1.00 89.31 464 VAL A O 1
ATOM 3663 N N . PHE A 1 465 ? -41.851 5.411 32.931 1.00 91.19 465 PHE A N 1
ATOM 3664 C CA . PHE A 1 465 ? -41.915 6.849 32.668 1.00 91.19 465 PHE A CA 1
ATOM 3665 C C . PHE A 1 465 ? -43.333 7.365 32.390 1.00 91.19 465 PHE A C 1
ATOM 3667 O O . PHE A 1 465 ? -43.494 8.551 32.120 1.00 91.19 465 PHE A O 1
ATOM 3674 N N . GLU A 1 466 ? -44.363 6.516 32.465 1.00 85.38 466 GLU A N 1
ATOM 3675 C CA . GLU A 1 466 ? -45.744 6.880 32.100 1.00 85.38 466 GLU A CA 1
ATOM 3676 C C . GLU A 1 466 ? -46.272 8.084 32.904 1.00 85.38 466 GLU A C 1
ATOM 3678 O O . GLU A 1 466 ? -46.917 8.974 32.349 1.00 85.38 466 GLU A O 1
ATOM 3683 N N . ASP A 1 467 ? -45.922 8.155 34.191 1.00 81.69 467 ASP A N 1
ATOM 3684 C CA . ASP A 1 467 ? -46.344 9.225 35.103 1.00 81.69 467 ASP A CA 1
ATOM 3685 C C . ASP A 1 467 ? -45.332 10.382 35.218 1.00 81.69 467 ASP A C 1
ATOM 3687 O O . ASP A 1 467 ? -45.571 11.356 35.943 1.00 81.69 467 ASP A O 1
ATOM 3691 N N . VAL A 1 468 ? -44.197 10.308 34.514 1.00 83.44 468 VAL A N 1
ATOM 3692 C CA . VAL A 1 468 ? -43.147 11.328 34.593 1.00 83.44 468 VAL A CA 1
ATOM 3693 C C . VAL A 1 468 ? -43.530 12.525 33.727 1.00 83.44 468 VAL A C 1
ATOM 3695 O O . VAL A 1 468 ? -43.569 12.464 32.499 1.00 83.44 468 VAL A O 1
ATOM 3698 N N . LYS A 1 469 ? -43.811 13.655 34.381 1.00 72.94 469 LYS A N 1
ATOM 3699 C CA . LYS A 1 469 ? -44.110 14.926 33.713 1.00 72.94 469 LYS A CA 1
ATOM 3700 C C . LYS A 1 469 ? -42.836 15.744 33.573 1.00 72.94 469 LYS A C 1
ATOM 3702 O O . LYS A 1 469 ? -42.332 16.252 34.564 1.00 72.94 469 LYS A O 1
ATOM 3707 N N . THR A 1 470 ? -42.368 15.920 32.345 1.00 66.62 470 THR A N 1
ATOM 3708 C CA . THR A 1 470 ? -41.145 16.687 32.052 1.00 66.62 470 THR A CA 1
ATOM 3709 C C . THR A 1 470 ? -41.397 18.065 31.447 1.00 66.62 470 THR A C 1
ATOM 3711 O O . THR A 1 470 ? -40.449 18.722 31.039 1.00 66.62 470 THR A O 1
ATOM 3714 N N . ARG A 1 471 ? -42.657 18.524 31.365 1.00 64.19 471 ARG A N 1
ATOM 3715 C CA . ARG A 1 471 ? -43.014 19.787 30.697 1.00 64.19 471 ARG A CA 1
ATOM 3716 C C . ARG A 1 471 ? -43.754 20.761 31.614 1.00 64.19 471 ARG A C 1
ATOM 3718 O O . ARG A 1 471 ? -44.885 20.490 32.026 1.00 64.19 471 ARG A O 1
ATOM 3725 N N . THR A 1 472 ? -43.172 21.941 31.786 1.00 57.62 472 THR A N 1
ATOM 3726 C CA . THR A 1 472 ? -43.763 23.142 32.395 1.00 57.62 472 THR A CA 1
ATOM 3727 C C . THR A 1 472 ? -43.590 24.304 31.415 1.00 57.62 472 THR A C 1
ATOM 3729 O O . THR A 1 472 ? -42.476 24.645 31.049 1.00 57.62 472 THR A O 1
ATOM 3732 N N . GLU A 1 473 ? -44.711 24.829 30.901 1.00 54.91 473 GLU A N 1
ATOM 3733 C CA . GLU A 1 473 ? -44.869 26.089 30.134 1.00 54.91 473 GLU A CA 1
ATOM 3734 C C . GLU A 1 473 ? -43.768 26.517 29.127 1.00 54.91 473 GLU A C 1
ATOM 3736 O O . GLU A 1 473 ? -43.663 27.705 28.859 1.00 54.91 473 GLU A O 1
ATOM 3741 N N . ASP A 1 474 ? -43.032 25.564 28.526 1.00 52.41 474 ASP A N 1
ATOM 3742 C CA . ASP A 1 474 ? -42.249 25.631 27.262 1.00 52.41 474 ASP A CA 1
ATOM 3743 C C . ASP A 1 474 ? -40.790 25.114 27.321 1.00 52.41 474 ASP A C 1
ATOM 3745 O O . ASP A 1 474 ? -40.077 25.217 26.323 1.00 52.41 474 ASP A O 1
ATOM 3749 N N . LEU A 1 475 ? -40.355 24.465 28.413 1.00 59.97 475 LEU A N 1
ATOM 3750 C CA . LEU A 1 475 ? -39.041 23.796 28.503 1.00 59.97 475 LEU A CA 1
ATOM 3751 C C . LEU A 1 475 ? -39.155 22.344 29.010 1.00 59.97 475 LEU A C 1
ATOM 3753 O O . LEU A 1 475 ? -40.100 21.998 29.724 1.00 59.97 475 LEU A O 1
ATOM 3757 N N . TYR A 1 476 ? -38.212 21.493 28.588 1.00 73.06 476 TYR A N 1
ATOM 3758 C CA . TYR A 1 476 ? -38.066 20.110 29.059 1.00 73.06 476 TYR A CA 1
ATOM 3759 C C . TYR A 1 476 ? -37.010 20.059 30.157 1.00 73.06 476 TYR A C 1
ATOM 3761 O O . TYR A 1 476 ? -35.820 19.997 29.858 1.00 73.06 476 TYR A O 1
ATOM 3769 N N . GLU A 1 477 ? -37.455 20.117 31.409 1.00 80.19 477 GLU A N 1
ATOM 3770 C CA . GLU A 1 477 ? -36.575 20.237 32.574 1.00 80.19 477 GLU A CA 1
ATOM 3771 C C . GLU A 1 477 ? -35.819 18.933 32.888 1.00 80.19 477 GLU A C 1
ATOM 3773 O O . GLU A 1 477 ? -36.262 17.826 32.561 1.00 80.19 477 GLU A O 1
ATOM 3778 N N . ALA A 1 478 ? -34.679 19.083 33.571 1.00 88.38 478 ALA A N 1
ATOM 3779 C CA . ALA A 1 478 ? -33.983 17.979 34.226 1.00 88.38 478 ALA A CA 1
ATOM 3780 C C . ALA A 1 478 ? -34.921 17.254 35.204 1.00 88.38 478 ALA A C 1
ATOM 3782 O O . ALA A 1 478 ? -35.810 17.866 35.802 1.00 88.38 478 ALA A O 1
ATOM 3783 N N . GLY A 1 479 ? -34.721 15.953 35.398 1.00 89.50 479 GLY A N 1
ATOM 3784 C CA . GLY A 1 479 ? -35.614 15.160 36.235 1.00 89.50 479 GLY A CA 1
ATOM 3785 C C . GLY A 1 479 ? -34.948 13.963 36.886 1.00 89.50 479 GLY A C 1
ATOM 3786 O O . GLY A 1 479 ? -33.798 13.621 36.603 1.00 89.50 479 GLY A O 1
ATOM 3787 N N . GLU A 1 480 ? -35.697 13.335 37.787 1.00 92.44 480 GLU A N 1
ATOM 3788 C CA . GLU A 1 480 ? -35.291 12.111 38.459 1.00 92.44 480 GLU A CA 1
ATOM 3789 C C . GLU A 1 480 ? -36.466 11.142 38.641 1.00 92.44 480 GLU A C 1
ATOM 3791 O O . GLU A 1 480 ? -37.625 11.545 38.756 1.00 92.44 480 GLU A O 1
ATOM 3796 N N . LEU A 1 481 ? -36.160 9.846 38.658 1.00 92.19 481 LEU A N 1
ATOM 3797 C CA . LEU A 1 481 ? -37.104 8.762 38.902 1.00 92.19 481 LEU A CA 1
ATOM 3798 C C . LEU A 1 481 ? -36.455 7.717 39.806 1.00 92.19 481 LEU A C 1
ATOM 3800 O O . LEU A 1 481 ? -35.423 7.149 39.457 1.00 92.19 481 LEU A O 1
ATOM 3804 N N . THR A 1 482 ? -37.113 7.395 40.916 1.00 92.88 482 THR A N 1
ATOM 3805 C CA . THR A 1 482 ? -36.699 6.293 41.789 1.00 92.88 482 THR A CA 1
ATOM 3806 C C . THR A 1 482 ? -37.488 5.030 41.472 1.00 92.88 482 THR A C 1
ATOM 3808 O O . THR A 1 482 ? -38.717 5.053 41.405 1.00 92.88 482 THR A O 1
ATOM 3811 N N . LEU A 1 483 ? -36.792 3.908 41.305 1.00 91.94 483 LEU A N 1
ATOM 3812 C CA . LEU A 1 483 ? -37.394 2.610 41.011 1.00 91.94 483 LEU A CA 1
ATOM 3813 C C . LEU A 1 483 ? -36.637 1.465 41.680 1.00 91.94 483 LEU A C 1
ATOM 3815 O O . LEU A 1 483 ? -35.430 1.524 41.867 1.00 91.94 483 LEU A O 1
ATOM 3819 N N . TRP A 1 484 ? -37.341 0.383 41.997 1.00 91.50 484 TRP A N 1
ATOM 3820 C CA . TRP A 1 484 ? -36.733 -0.801 42.603 1.00 91.50 484 TRP A CA 1
ATOM 3821 C C . TRP A 1 484 ? -36.054 -1.702 41.560 1.00 91.50 484 TRP A C 1
ATOM 3823 O O . TRP A 1 484 ? -36.676 -2.069 40.553 1.00 91.50 484 TRP A O 1
ATOM 3833 N N . MET A 1 485 ? -34.823 -2.143 41.832 1.00 89.50 485 MET A N 1
ATOM 3834 C CA . MET A 1 485 ? -34.110 -3.151 41.039 1.00 89.50 485 MET A CA 1
ATOM 3835 C C . MET A 1 485 ? -33.732 -4.376 41.877 1.00 89.50 485 MET A C 1
ATOM 3837 O O . MET A 1 485 ? -33.404 -4.285 43.056 1.00 89.50 485 MET A O 1
ATOM 3841 N N . LYS A 1 486 ? -33.812 -5.549 41.241 1.00 89.06 486 LYS A N 1
ATOM 3842 C CA . LYS A 1 486 ? -33.377 -6.829 41.812 1.00 89.06 486 LYS A CA 1
ATOM 3843 C C . LYS A 1 486 ? -31.917 -7.096 41.440 1.00 89.06 486 LYS A C 1
ATOM 3845 O O . LYS A 1 486 ? -31.537 -6.686 40.343 1.00 89.06 486 LYS A O 1
ATOM 3850 N N . PRO A 1 487 ? -31.168 -7.879 42.235 1.00 88.31 487 PRO A N 1
ATOM 3851 C CA . PRO A 1 487 ? -29.820 -8.319 41.883 1.00 88.31 487 PRO A CA 1
ATOM 3852 C C . PRO A 1 487 ? -29.765 -8.979 40.502 1.00 88.31 487 PRO A C 1
ATOM 3854 O O . PRO A 1 487 ? -30.755 -9.557 40.037 1.00 88.31 487 PRO A O 1
ATOM 3857 N N . TYR A 1 488 ? -28.603 -8.904 39.855 1.00 86.56 488 TYR A N 1
ATOM 3858 C CA . TYR A 1 488 ? -28.304 -9.495 38.543 1.00 86.56 488 TYR A CA 1
ATOM 3859 C C . TYR A 1 488 ? -29.294 -9.110 37.434 1.00 86.56 488 TYR A C 1
ATOM 3861 O O . TYR A 1 488 ? -29.598 -9.911 36.546 1.00 86.56 488 TYR A O 1
ATOM 3869 N N . THR A 1 489 ? -29.832 -7.891 37.492 1.00 87.81 489 THR A N 1
ATOM 3870 C CA . THR A 1 489 ? -30.805 -7.385 36.517 1.00 87.81 489 THR A CA 1
ATOM 3871 C C . THR A 1 489 ? -30.190 -6.269 35.684 1.00 87.81 489 THR A C 1
ATOM 3873 O O . THR A 1 489 ? -29.485 -5.416 36.211 1.00 87.81 489 THR A O 1
ATOM 3876 N N . SER A 1 490 ? -30.507 -6.243 34.391 1.00 90.81 490 SER A N 1
ATOM 3877 C CA . SER A 1 490 ? -30.186 -5.137 33.487 1.00 90.81 490 SER A CA 1
ATOM 3878 C C . SER A 1 490 ? -31.467 -4.569 32.879 1.00 90.81 490 SER A C 1
ATOM 3880 O O . SER A 1 490 ? -32.390 -5.327 32.556 1.00 90.81 490 SER A O 1
ATOM 3882 N N . ARG A 1 491 ? -31.562 -3.241 32.776 1.00 91.88 491 ARG A N 1
ATOM 3883 C CA . ARG A 1 491 ? -32.693 -2.519 32.177 1.00 91.88 491 ARG A CA 1
ATOM 3884 C C . ARG A 1 491 ? -32.206 -1.330 31.362 1.00 91.88 491 ARG A C 1
ATOM 3886 O O . ARG A 1 491 ? -31.310 -0.615 31.791 1.00 91.88 491 ARG A O 1
ATOM 3893 N N . THR A 1 492 ? -32.869 -1.089 30.237 1.00 94.06 492 THR A N 1
ATOM 3894 C CA . THR A 1 492 ? -32.598 0.048 29.352 1.00 94.06 492 THR A CA 1
ATOM 3895 C C . THR A 1 492 ? -33.696 1.099 29.478 1.00 94.06 492 THR A C 1
ATOM 3897 O O . THR A 1 492 ? -34.885 0.784 29.366 1.00 94.06 492 THR A O 1
ATOM 3900 N N . TYR A 1 493 ? -33.293 2.350 29.662 1.00 94.81 493 TYR A N 1
ATOM 3901 C CA . TYR A 1 493 ? -34.143 3.529 29.772 1.00 94.81 493 TYR A CA 1
ATOM 3902 C C . TYR A 1 493 ? -33.834 4.466 28.607 1.00 94.81 493 TYR A C 1
ATOM 3904 O O . TYR A 1 493 ? -32.685 4.846 28.401 1.00 94.81 493 TYR A O 1
ATOM 3912 N N . ARG A 1 494 ? -34.843 4.803 27.811 1.00 95.31 494 ARG A N 1
ATOM 3913 C CA . ARG A 1 494 ? -34.702 5.614 26.605 1.00 95.31 494 ARG A CA 1
ATOM 3914 C C . ARG A 1 494 ? -35.130 7.046 26.884 1.00 95.31 494 ARG A C 1
ATOM 3916 O O . ARG A 1 494 ? -36.176 7.277 27.490 1.00 95.31 494 ARG A O 1
ATOM 3923 N N . PHE A 1 495 ? -34.353 7.984 26.359 1.00 94.81 495 PHE A N 1
ATOM 3924 C CA . PHE A 1 495 ? -34.670 9.404 26.381 1.00 94.81 495 PHE A CA 1
ATOM 3925 C C . PHE A 1 495 ? -34.563 9.979 24.968 1.00 94.81 495 PHE A C 1
ATOM 3927 O O . PHE A 1 495 ? -33.615 9.687 24.242 1.00 94.81 495 PHE A O 1
ATOM 3934 N N . PHE A 1 496 ? -35.534 10.790 24.565 1.00 93.31 496 PHE A N 1
ATOM 3935 C CA . PHE A 1 496 ? -35.497 11.561 23.327 1.00 93.31 496 PHE A CA 1
ATOM 3936 C C . PHE A 1 496 ? -34.760 12.878 23.544 1.00 93.31 496 PHE A C 1
ATOM 3938 O O . PHE A 1 496 ? -34.926 13.518 24.581 1.00 93.31 496 PHE A O 1
ATOM 3945 N N . LYS A 1 497 ? -33.969 13.287 22.556 1.00 92.62 497 LYS A N 1
ATOM 3946 C CA . LYS A 1 497 ? -33.140 14.492 22.618 1.00 92.62 497 LYS A CA 1
ATOM 3947 C C . LYS A 1 497 ? -33.902 15.680 22.039 1.00 92.62 497 LYS A C 1
ATOM 3949 O O . LYS A 1 497 ? -34.503 15.567 20.971 1.00 92.62 497 LYS A O 1
ATOM 3954 N N . THR A 1 498 ? -33.864 16.824 22.716 1.00 90.12 498 THR A N 1
ATOM 3955 C CA . THR A 1 498 ? -34.375 18.087 22.153 1.00 90.12 498 THR A CA 1
ATOM 3956 C C . THR A 1 498 ? -33.437 18.670 21.099 1.00 90.12 498 THR A C 1
ATOM 3958 O O . THR A 1 498 ? -33.893 19.394 20.217 1.00 90.12 498 THR A O 1
ATOM 3961 N N . ASP A 1 499 ? -32.146 18.340 21.183 1.00 89.06 499 ASP A N 1
ATOM 3962 C CA . ASP A 1 499 ? -31.115 18.662 20.200 1.00 89.06 499 ASP A CA 1
ATOM 3963 C C . ASP A 1 499 ? -30.346 17.390 19.821 1.00 89.06 499 ASP A C 1
ATOM 3965 O O . ASP A 1 499 ? -29.701 16.758 20.658 1.00 89.06 499 ASP A O 1
ATOM 3969 N N . THR A 1 500 ? -30.426 16.997 18.550 1.00 89.12 500 THR A N 1
ATOM 3970 C CA . THR A 1 500 ? -29.766 15.789 18.040 1.00 89.12 500 THR A CA 1
ATOM 3971 C C . THR A 1 500 ? -28.247 15.926 17.981 1.00 89.12 500 THR A C 1
ATOM 3973 O O . THR A 1 500 ? -27.556 14.909 17.949 1.00 89.12 500 THR A O 1
ATOM 3976 N N . GLU A 1 501 ? -27.719 17.154 17.980 1.00 89.50 501 GLU A N 1
ATOM 3977 C CA . GLU A 1 501 ? -26.278 17.421 17.907 1.00 89.50 501 GLU A CA 1
ATOM 3978 C C . GLU A 1 501 ? -25.566 17.299 19.260 1.00 89.50 501 GLU A C 1
ATOM 3980 O O . GLU A 1 501 ? -24.357 17.087 19.298 1.00 89.50 501 GLU A O 1
ATOM 3985 N N . THR A 1 502 ? -26.293 17.397 20.375 1.00 86.44 502 THR A N 1
ATOM 3986 C CA . THR A 1 502 ? -25.715 17.249 21.719 1.00 86.44 502 THR A CA 1
ATOM 3987 C C . THR A 1 502 ? -25.400 15.779 22.002 1.00 86.44 502 THR A C 1
ATOM 3989 O O . THR A 1 502 ? -26.284 14.950 21.849 1.00 86.44 502 THR A O 1
ATOM 3992 N N . ASP A 1 503 ? -24.187 15.428 22.430 1.00 85.75 503 ASP A N 1
ATOM 3993 C CA . ASP A 1 503 ? -23.810 14.049 22.787 1.00 85.75 503 ASP A CA 1
ATOM 3994 C C . ASP A 1 503 ? -23.860 13.832 24.308 1.00 85.75 503 ASP A C 1
ATOM 3996 O O . ASP A 1 503 ? -23.129 14.476 25.064 1.00 85.75 503 ASP A O 1
ATOM 4000 N N . TYR A 1 504 ? -24.726 12.918 24.756 1.00 85.88 504 TYR A N 1
ATOM 4001 C CA . TYR A 1 504 ? -24.929 12.604 26.172 1.00 85.88 504 TYR A CA 1
ATOM 4002 C C . TYR A 1 504 ? -24.111 11.402 26.669 1.00 85.88 504 TYR A C 1
ATOM 4004 O O . TYR A 1 504 ? -24.242 11.028 27.839 1.00 85.88 504 TYR A O 1
ATOM 4012 N N . THR A 1 505 ? -23.247 10.812 25.835 1.00 78.25 505 THR A N 1
ATOM 4013 C CA . THR A 1 505 ? -22.405 9.651 26.197 1.00 78.25 505 THR A CA 1
ATOM 4014 C C . THR A 1 505 ? -21.614 9.903 27.487 1.00 78.25 505 THR A C 1
ATOM 4016 O O . THR A 1 505 ? -21.545 9.045 28.372 1.00 78.25 505 THR A O 1
ATOM 4019 N N . TRP A 1 506 ? -21.120 11.132 27.666 1.00 74.81 506 TRP A N 1
ATOM 4020 C CA . TRP A 1 506 ? -20.299 11.536 28.814 1.00 74.81 506 TRP A CA 1
ATOM 4021 C C . TRP A 1 506 ? -21.015 12.442 29.822 1.00 74.81 506 TRP A C 1
ATOM 4023 O O . TRP A 1 506 ? -20.391 12.940 30.758 1.00 74.81 506 TRP A O 1
ATOM 4033 N N . ASP A 1 507 ? -22.324 12.648 29.676 1.00 78.00 507 ASP A N 1
ATOM 4034 C CA . ASP A 1 507 ? -23.062 13.590 30.519 1.00 78.00 507 ASP A CA 1
ATOM 4035 C C . ASP A 1 507 ? -23.166 13.089 31.969 1.00 78.00 507 ASP A C 1
ATOM 4037 O O . ASP A 1 507 ? -23.746 12.042 32.244 1.00 78.00 507 ASP A O 1
ATOM 4041 N N . THR A 1 508 ? -22.614 13.825 32.931 1.00 76.94 508 THR A N 1
ATOM 4042 C CA . THR A 1 508 ? -22.565 13.399 34.343 1.00 76.94 508 THR A CA 1
ATOM 4043 C C . THR A 1 508 ? -23.906 13.511 35.077 1.00 76.94 508 THR A C 1
ATOM 4045 O O . THR A 1 508 ? -24.041 13.009 36.199 1.00 76.94 508 THR A O 1
ATOM 4048 N N . GLN A 1 509 ? -24.905 14.156 34.473 1.00 84.81 509 GLN A N 1
ATOM 4049 C CA . GLN A 1 509 ? -26.255 14.281 35.018 1.00 84.81 509 GLN A CA 1
ATOM 4050 C C . GLN A 1 509 ? -27.161 13.130 34.568 1.00 84.81 509 GLN A C 1
ATOM 4052 O O . GLN A 1 509 ? -28.037 12.745 35.338 1.00 84.81 509 GLN A O 1
ATOM 4057 N N . LEU A 1 510 ? -26.930 12.540 33.386 1.00 89.31 510 LEU A N 1
ATOM 4058 C CA . LEU A 1 510 ? -27.580 11.300 32.956 1.00 89.31 510 LEU A CA 1
ATOM 4059 C C . LEU A 1 510 ? -26.913 10.104 33.645 1.00 89.31 510 LEU A C 1
ATOM 4061 O O . LEU A 1 510 ? -25.884 9.601 33.190 1.00 89.31 510 LEU A O 1
ATOM 4065 N N . ARG A 1 511 ? -27.478 9.648 34.763 1.00 87.44 511 ARG A N 1
ATOM 4066 C CA . ARG A 1 511 ? -26.892 8.574 35.581 1.00 87.44 511 ARG A CA 1
ATOM 4067 C C . ARG A 1 511 ? -27.937 7.810 36.385 1.00 87.44 511 ARG A C 1
ATOM 4069 O O . ARG A 1 511 ? -29.084 8.239 36.485 1.00 87.44 511 ARG A O 1
ATOM 4076 N N . ALA A 1 512 ? -27.526 6.692 36.975 1.00 88.12 512 ALA A N 1
ATOM 4077 C CA . ALA A 1 512 ? -28.310 5.981 37.972 1.00 88.12 512 ALA A CA 1
ATOM 4078 C C . ALA A 1 512 ? -27.449 5.666 39.201 1.00 88.12 512 ALA A C 1
ATOM 4080 O O . ALA A 1 512 ? -26.350 5.137 39.062 1.00 88.12 512 ALA A O 1
ATOM 4081 N N . GLU A 1 513 ? -27.970 5.986 40.381 1.00 87.00 513 GLU A N 1
ATOM 4082 C CA . GLU A 1 513 ? -27.293 5.849 41.675 1.00 87.00 513 GLU A CA 1
ATOM 4083 C C . GLU A 1 513 ? -28.222 5.165 42.689 1.00 87.00 513 GLU A C 1
ATOM 4085 O O . GLU A 1 513 ? -29.444 5.123 42.506 1.00 87.00 513 GLU A O 1
ATOM 4090 N N . ALA A 1 514 ? -27.669 4.602 43.762 1.00 85.25 514 ALA A N 1
ATOM 4091 C CA . ALA A 1 514 ? -28.489 4.029 44.829 1.00 85.25 514 ALA A CA 1
ATOM 4092 C C . ALA A 1 514 ? -29.326 5.127 45.508 1.00 85.25 514 ALA A C 1
ATOM 4094 O O . ALA A 1 514 ? -28.842 6.233 45.741 1.00 85.25 514 ALA A O 1
ATOM 4095 N N . ALA A 1 515 ? -30.570 4.809 45.850 1.00 85.81 515 ALA A N 1
ATOM 4096 C CA . ALA A 1 515 ? -31.453 5.668 46.624 1.00 85.81 515 ALA A CA 1
ATOM 4097 C C . ALA A 1 515 ? -31.767 5.025 47.975 1.00 85.81 515 ALA A C 1
ATOM 4099 O O . ALA A 1 515 ? -32.108 3.840 48.036 1.00 85.81 515 ALA A O 1
ATOM 4100 N N . ASP A 1 516 ? -31.656 5.830 49.031 1.00 67.31 516 ASP A N 1
ATOM 4101 C CA . ASP A 1 516 ? -32.002 5.453 50.406 1.00 67.31 516 ASP A CA 1
ATOM 4102 C C . ASP A 1 516 ? -33.515 5.274 50.621 1.00 67.31 516 ASP A C 1
ATOM 4104 O O . ASP A 1 516 ? -34.317 6.038 50.024 1.00 67.31 516 ASP A O 1
#

Secondary structure (DSSP, 8-state):
--HHHHHHHHHHHHHHHHHHHHHHHHHHTS--SS--GGGEEEEE--SSTTTTTS-TT-EEEEE--S---TT-EEEEEETTEEEEEEEEEEETTEEEEE-TT-SSPPPPEEGGGEEEEEEEEETTHHHHHHHHHHHHHHTTSS-------------EEEEPPPB-TTS--S-B-TT-EEEEEEEEESEETTEEPSS-EEEEEEEEE-S-S--EEEEEETTEEEEEEE-SSS-EEEE--TT-EE-TTS--EEEEEEEEE--TT--BGGGTT-EEEEEEEEEEEEPP---SS---------EEEEEEEEEEEBPP---EESS-BS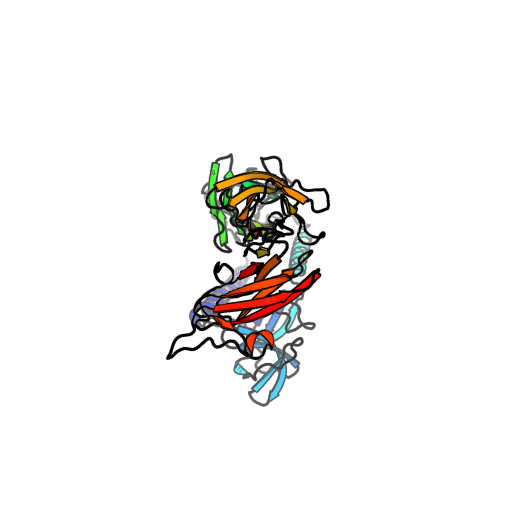S-EEEEPPTT---EEEEEESBSSSS-B-SS-EEEEEEEEETTEEEEEEEEE--BTTB--EEEEEE-S--SEEEEEEEEEEESSBEEEEEEEEE---BTTEEEEEE--TT-SEEEEEEEESS--EEEEEEE-TTEEE-TTSGGGTT---EETTEE--EEEEEEE-TTEEEEEEEEES-TT---TT-SSSEEEEE-

Solvent-accessible surface area (backbone atoms only — not comparable to full-atom values): 28657 Å² total; per-residue (Å²): 128,62,75,65,57,56,51,53,52,50,51,52,50,51,49,53,54,51,50,52,50,48,52,53,43,30,48,75,71,66,61,43,93,73,67,42,69,98,42,41,32,78,48,70,36,84,54,63,43,28,30,89,85,40,53,59,57,22,40,31,41,25,34,58,49,93,80,80,52,74,68,41,44,30,36,29,56,58,88,94,44,81,47,70,32,29,28,75,42,74,59,93,60,39,34,28,34,29,29,72,54,46,92,62,72,48,77,76,39,51,60,86,38,47,60,17,36,57,76,45,77,41,73,55,50,78,59,54,56,55,50,53,58,50,50,62,64,61,76,67,70,89,74,98,67,99,63,85,79,73,67,49,85,34,56,35,76,49,70,54,80,69,42,28,95,86,73,51,83,66,66,46,44,45,62,38,57,42,33,38,44,36,35,47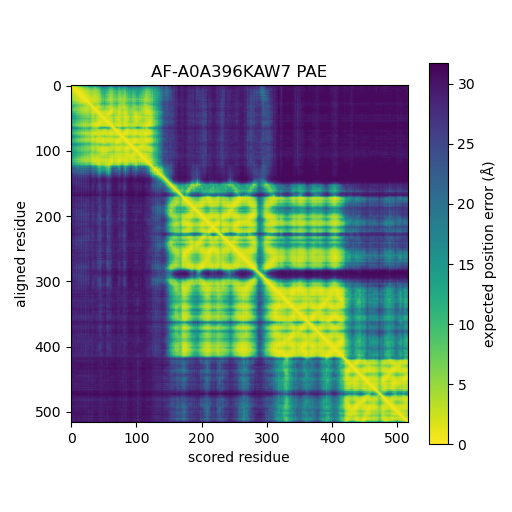,30,37,36,37,99,90,41,49,12,54,46,27,32,35,42,36,44,34,41,33,44,60,43,69,55,78,36,33,39,36,41,25,43,92,88,40,78,78,49,72,53,63,47,80,54,69,48,79,47,76,49,74,59,99,78,42,56,45,60,50,62,48,85,51,71,51,59,34,37,40,38,41,32,31,47,65,86,63,24,59,52,87,51,40,60,40,64,41,40,47,33,46,30,43,40,40,34,59,42,89,78,91,68,77,101,63,91,71,81,77,89,70,78,59,74,49,75,50,80,49,78,42,82,47,44,29,43,50,73,35,81,40,43,84,68,38,32,74,88,47,43,81,43,83,50,57,54,84,45,44,60,51,77,42,45,38,28,28,26,78,75,77,83,47,44,18,82,54,58,34,34,31,41,38,43,40,36,41,94,86,48,78,50,70,53,73,53,69,49,61,50,42,95,95,41,52,38,72,48,73,53,72,48,68,85,44,63,61,46,58,35,44,36,42,37,36,33,74,28,63,38,42,51,60,30,21,26,38,39,33,22,47,71,80,49,76,53,42,44,75,47,53,53,51,48,70,69,36,59,49,38,35,42,36,42,33,25,49,87,30,68,47,39,33,31,36,34,36,42,61,44,46,40,68,42,53,88,41,80,92,29,58,85,64,82,49,76,61,103,86,48,49,47,52,52,73,50,76,45,80,45,55,50,70,37,73,50,76,48,49,27,36,42,76,51,31,73,63,66,59,58,79,39,87,50,56,44,64,44,84,42,136

Sequence (516 aa):
MKKWIRRFVMTILGLVLGTGMYMICAERVLKDPFPMPFGIGFANVVSGSMEPALKKGTLLLVRKKADAEIGDIVVYQSGESIIVHRIISAEGDQVITKGDANETEDIPIKRSQIKGVVMFKIPEIGKGIQWLQTLARYSGADHKQESAKVAAFEHGEQILQPFSRAGKTGDLQPGTDRVYALTVTNEKNGNVSETRQNYSIQVTTAGTLPLTYVLKRNNTELGRFSEMVTENYLFQTADMWFEAGKKEGHAYELEVIWPEDKKDVLWADVPDLVKIQVHMEQAETIASTLVVPVLARYHHSSTHIYEMAAVPFYFTSDRLTEEGNEYQLSPETEALAIELRNDQDGYRWSDTPIHYIYQVRKDGEEKGGEGILYPQQGAGSSERIVIQDMAPGVYDIEVQSLSPFEKTLKGTFVIPEKENDIFCVKEDQQGSFCVQLIVSVKDYEGNIKISWPEGLIPDSTQAVFEDVKTRTEDLYEAGELTLWMKPYTSRTYRFFKTDTETDYTWDTQLRAEAAD

Nearest PDB structures (foldseek):
  6a8p-assembly2_B  TM=2.388E-01  e=2.651E-06  Homo sapiens
  6a8p-assembly3_C  TM=2.415E-01  e=3.445E-06  Homo sapiens
  3ly6-assembly3_C  TM=2.117E-01  e=8.816E-07  Homo sapiens
  3s3s-assembly1_A  TM=2.269E-01  e=1.844E-05  Homo sapiens
  3s3j-assembly1_A  TM=2.212E-01  e=6.156E-05  Homo sapiens

Foldseek 3Di:
DPPVVVVVVVVVVCVVVVVVVQVCCCCPPVVPLFDAVVQWTKDAACDCLQPPPDDHGKIFIWGADLDDDQQFFFWFDDPSDTDTFGFHDDDPQWTWTGRPNDPDIDDIDGSVRTSGTGPDIDPPVVVVVVVVVVVVVVVPPDDDDDDDPPFDQAWDKDKDDKDWPVRPRDADFAFGKIKIKMKIWQDDPRDGGQFKKAKKKKKWKQLLAQKKKFKDFPNDTQDIDTRPHGDIDIRHDPPRMDDGPDTDMTMMMIMIGHHNPRFAPSQAFAKMKMKMKMKMKGDDDPDDDDPDPPPDIDIDMDMDMDIHGHFHFDKDKPQWAQVAEEEEDEQPDQKDKIKIKQADPFQGGTQDKWKKKKWKDWPRDIDIDIDIQHDDPRTMDMDIDMDGRDHFGKIKMWMWTDPRHTDIIIYIYGNHHDFQQKDWFWDADQQDQKIKIKIFHAQDWAKKKFWDAWFWAWDCVPVQCVPPDQDDPDTRGIDMGIDTDDHGDMDMTMTGGNHSRDTCRPPPRGDMHGDD

Radius of gyration: 39.85 Å; Cα contacts (8 Å, |Δi|>4): 1128; chains: 1; bounding box: 87×45×120 Å

pLDDT: mean 81.2, std 15.84, range [27.53, 98.31]

Mean predicted aligned error: 19.36 Å